Protein AF-A0A5M9MNA7-F1 (afdb_monomer)

Secondary structure (DSSP, 8-state):
-PPEE--TGGGT--HHHHHHHHHHHHHHHT-GGGHHHHHHHHHHHHHHHHHHHHHHH-EES-HHHHHHHHHHHHHTTHHHHHHHHHHHHHHHHHHHHHHHTT-SSS---HHHHHHH-HHHHHHHHHHHHHHHHHHHHHHHHHHHHHHHHHHH-TT--HHHHHHHHHHHHHHHHHHHHHHHHHHHHHHHHHHHHHHTTS-SSS---HHHHHHHHHHHHHHHHHHHHHHHHHHHHHHHHHHHHHHHHHTT---------------------PPP-B---S---TT---------TTS------STTSSHHHHHHHHHHHHHHH-TT--B-----SSHHHHHHHHHHHHHHTT-TTTT-TTS-HHHHHHHHHH-GGGS-----

InterPro domains:
  IPR027417 P-loop containing nucleoside triphosphate hydrolase [G3DSA:3.40.50.300] (273-376)
  IPR027417 P-loop containing nucleoside triphosphate hydrolase [SSF52540] (272-370)
  IPR031348 Azaphilone pigments biosynthesis cluster protein L, N-terminal [PF17111] (1-192)

Solvent-accessible surface area (backbone atoms only — not comparable to full-atom values): 22432 Å² total; per-residue (Å²): 133,84,61,47,66,48,43,53,62,83,61,61,33,45,70,65,18,57,50,23,40,50,48,36,39,54,54,52,73,70,40,81,82,41,40,89,86,48,45,68,49,40,57,33,48,54,57,40,50,55,52,53,54,52,42,49,67,40,67,35,79,49,69,71,54,43,54,49,34,55,50,49,35,56,65,26,37,39,29,59,39,46,36,52,33,9,52,52,28,44,57,47,43,58,49,50,51,61,70,61,70,62,81,81,86,74,100,65,53,70,44,47,60,54,65,73,31,77,50,48,43,48,51,53,48,37,50,42,51,43,40,49,44,29,24,49,46,45,48,55,36,47,54,50,34,52,47,53,49,54,75,68,41,91,80,62,45,77,66,52,50,55,49,51,53,49,52,50,52,52,51,54,50,52,50,52,52,49,46,54,50,44,53,51,51,45,54,55,49,54,50,53,52,52,60,68,72,52,78,95,57,101,72,76,52,76,69,58,52,53,49,49,51,56,35,49,52,47,50,53,52,41,47,53,53,45,54,50,43,45,52,31,51,51,41,43,52,58,52,50,55,52,53,61,55,59,71,75,69,74,84,86,79,91,80,90,78,92,81,80,92,77,91,74,87,77,85,77,83,75,74,60,49,71,57,62,92,67,81,85,66,91,82,67,78,85,70,100,67,89,80,66,86,97,63,92,82,84,84,82,77,69,88,89,77,47,62,67,56,53,54,52,53,50,57,54,50,52,33,69,78,35,63,77,50,68,42,84,55,72,48,81,87,44,72,69,52,33,53,48,32,44,44,53,49,28,58,75,72,58,48,82,73,61,85,46,86,86,54,63,48,66,61,54,47,49,56,57,74,66,54,74,83,73,80,75,74,78,91,124

Radius of gyration: 27.73 Å; Cα contacts (8 Å, |Δi|>4): 318; chains: 1; bounding box: 68×45×94 Å

Foldseek 3Di:
DFWDAQACVVLQADPLLLVLLVVLLVVLVPDPQACVVCVLVNVLSVLLVVLNVVRRVDTARDPVLVVLLSVLLNLLCLRVLSNVLSVLSNVVVVVVCVLPVPPPDDDDTSNRVCVVALLSVLSSVLNSLSSNLSSLSSVLSSLLSVLSRQLPDPPQDPVNLVVSVVSLVVSLVVLVVVLVVLVVVLVVLVVVLVVLVDPPDPDDDVVNVVSSVSSNVSSVSSNVSSVVSSSSSVSSSVSSVVSVVVSVPDPPDDDDDDDDDDDDDDPPLQFADAPPPDDQDPPDDDDPDDDDPPDDDDDDDDPPPCSVVVVVNVVVVVCVVPVRDHHADADVPDPVSRQVSLLVVCVSVVQPPSPPPPDPSVVSVVVVVPPPPNPDPDPD

Structure (mmCIF, N/CA/C/O backbone):
data_AF-A0A5M9MNA7-F1
#
_entry.id   AF-A0A5M9MNA7-F1
#
loop_
_atom_site.group_PDB
_atom_site.id
_atom_site.type_symbol
_atom_site.label_atom_id
_atom_site.label_alt_id
_atom_site.label_comp_id
_atom_site.label_asym_id
_atom_site.label_entity_id
_atom_site.label_seq_id
_atom_site.pdbx_PDB_ins_code
_atom_site.Cartn_x
_atom_site.Cartn_y
_atom_site.Cartn_z
_atom_site.occupancy
_atom_site.B_iso_or_equiv
_atom_site.auth_seq_id
_atom_site.auth_comp_id
_atom_site.auth_asym_id
_atom_site.auth_atom_id
_atom_site.pdbx_PDB_model_num
ATOM 1 N N . MET A 1 1 ? -33.210 6.496 8.890 1.00 50.00 1 MET A N 1
ATOM 2 C CA . MET A 1 1 ? -31.990 7.255 8.557 1.00 50.00 1 MET A CA 1
ATOM 3 C C . MET A 1 1 ? -31.394 6.604 7.332 1.00 50.00 1 MET A C 1
ATOM 5 O O . MET A 1 1 ? -31.369 5.379 7.300 1.00 50.00 1 MET A O 1
ATOM 9 N N . ASP A 1 2 ? -31.001 7.389 6.335 1.00 55.12 2 ASP A N 1
ATOM 10 C CA . ASP A 1 2 ? -30.400 6.845 5.117 1.00 55.12 2 ASP A CA 1
ATOM 11 C C . ASP A 1 2 ? -28.984 6.318 5.414 1.00 55.12 2 ASP A C 1
ATOM 13 O O . ASP A 1 2 ? -28.238 6.979 6.143 1.00 55.12 2 ASP A O 1
ATOM 17 N N . PRO A 1 3 ? -28.612 5.129 4.910 1.00 72.56 3 PRO A N 1
ATOM 18 C CA . PRO A 1 3 ? -27.288 4.559 5.132 1.00 72.56 3 PRO A CA 1
ATOM 19 C C . PRO A 1 3 ? -26.186 5.400 4.467 1.00 72.56 3 PRO A C 1
ATOM 21 O O . PRO A 1 3 ? -26.352 5.922 3.364 1.00 72.56 3 PRO A O 1
ATOM 24 N N . PHE A 1 4 ? -25.029 5.501 5.124 1.00 76.88 4 PHE A N 1
ATOM 25 C CA . PHE A 1 4 ? -23.849 6.172 4.585 1.00 76.88 4 PHE A CA 1
ATOM 26 C C . PHE A 1 4 ? -23.127 5.255 3.591 1.00 76.88 4 PHE A C 1
ATOM 28 O O . PHE A 1 4 ? -22.820 4.111 3.918 1.00 76.88 4 PHE A O 1
ATOM 35 N N . SER A 1 5 ? -22.813 5.756 2.396 1.00 76.06 5 SER A N 1
ATOM 36 C CA . SER A 1 5 ? -22.039 5.026 1.380 1.00 76.06 5 SER A CA 1
ATOM 37 C C . SER A 1 5 ? -20.605 5.556 1.306 1.00 76.06 5 SER A C 1
ATOM 39 O O . SER A 1 5 ? -20.378 6.772 1.293 1.00 76.06 5 SER A O 1
ATOM 41 N N . ILE A 1 6 ? -19.624 4.649 1.262 1.00 77.25 6 ILE A N 1
ATOM 42 C CA . ILE A 1 6 ? -18.219 4.994 1.019 1.00 77.25 6 ILE A CA 1
ATOM 43 C C . ILE A 1 6 ? -17.957 4.937 -0.489 1.00 77.25 6 ILE A C 1
ATOM 45 O O . ILE A 1 6 ? -17.646 3.893 -1.046 1.00 77.25 6 ILE A O 1
ATOM 49 N N . THR A 1 7 ? -18.036 6.074 -1.177 1.00 78.56 7 THR A N 1
ATOM 50 C CA . THR A 1 7 ? -17.636 6.121 -2.591 1.00 78.56 7 THR A CA 1
ATOM 51 C C . THR A 1 7 ? -16.121 6.270 -2.731 1.00 78.56 7 THR A C 1
ATOM 53 O O . THR A 1 7 ? -15.467 6.957 -1.942 1.00 78.56 7 THR A O 1
ATOM 56 N N . VAL A 1 8 ? -15.548 5.677 -3.781 1.00 80.00 8 VAL A N 1
ATOM 57 C CA . VAL A 1 8 ? -14.121 5.822 -4.129 1.00 80.00 8 VAL A CA 1
ATOM 58 C C . VAL A 1 8 ? -13.715 7.296 -4.283 1.00 80.00 8 VAL A C 1
ATOM 60 O O . VAL A 1 8 ? -12.677 7.710 -3.764 1.00 80.00 8 VAL A O 1
ATOM 63 N N . GLY A 1 9 ? -14.588 8.127 -4.862 1.00 76.12 9 GLY A N 1
ATOM 64 C CA . GLY A 1 9 ? -14.382 9.575 -4.954 1.00 76.12 9 GLY A CA 1
ATOM 65 C C . GLY A 1 9 ? -14.336 10.271 -3.588 1.00 76.12 9 GLY A C 1
ATOM 66 O O . GLY A 1 9 ? -13.493 11.137 -3.364 1.00 76.12 9 GLY A O 1
ATOM 67 N N . ALA A 1 10 ? -15.161 9.849 -2.621 1.00 79.81 10 ALA A N 1
ATOM 68 C CA . ALA A 1 10 ? -15.137 10.387 -1.255 1.00 79.81 10 ALA A CA 1
ATOM 69 C C . ALA A 1 10 ? -13.871 10.006 -0.463 1.00 79.81 10 ALA A C 1
ATOM 71 O O . ALA A 1 10 ? -13.575 10.634 0.564 1.00 79.81 10 ALA A O 1
ATOM 72 N N . LEU A 1 11 ? -13.139 8.990 -0.926 1.00 81.62 11 LEU A N 1
ATOM 73 C CA . LEU A 1 11 ? -11.826 8.599 -0.417 1.00 81.62 11 LEU A CA 1
ATOM 74 C C . LEU A 1 11 ? -10.677 9.335 -1.124 1.00 81.62 11 LEU A C 1
ATOM 76 O O . LEU A 1 11 ? -9.552 9.282 -0.639 1.00 81.62 11 LEU A O 1
ATOM 80 N N . GLY A 1 12 ? -10.949 10.055 -2.218 1.00 84.38 12 GLY A N 1
ATOM 81 C CA . GLY A 1 12 ? -9.935 10.737 -3.027 1.00 84.38 12 GLY A CA 1
ATOM 82 C C . GLY A 1 12 ? -9.303 9.854 -4.108 1.00 84.38 12 GLY A C 1
ATOM 83 O O . GLY A 1 12 ? -8.271 10.222 -4.671 1.00 84.38 12 GLY A O 1
ATOM 84 N N . ILE A 1 13 ? -9.895 8.695 -4.405 1.00 89.44 13 ILE A N 1
ATOM 85 C CA . ILE A 1 13 ? -9.517 7.884 -5.566 1.00 89.44 13 ILE A CA 1
ATOM 86 C C . ILE A 1 13 ? -10.098 8.555 -6.810 1.00 89.44 13 ILE A C 1
ATOM 88 O O . ILE A 1 13 ? -11.281 8.890 -6.851 1.00 89.44 13 ILE A O 1
ATOM 92 N N . THR A 1 14 ? -9.258 8.767 -7.818 1.00 87.31 14 THR A N 1
ATOM 93 C CA . THR A 1 14 ? -9.655 9.452 -9.051 1.00 87.31 14 THR A CA 1
ATOM 94 C C . THR A 1 14 ? -10.235 8.480 -10.077 1.00 87.31 14 THR A C 1
ATOM 96 O O . THR A 1 14 ? -9.715 7.377 -10.260 1.00 87.31 14 THR A O 1
ATOM 99 N N . ASP A 1 15 ? -11.248 8.918 -10.829 1.00 89.25 15 ASP A N 1
ATOM 100 C CA . ASP A 1 15 ? -11.779 8.153 -11.970 1.00 89.25 15 ASP A CA 1
ATOM 101 C C . ASP A 1 15 ? -10.699 7.889 -13.025 1.00 89.25 15 ASP A C 1
ATOM 103 O O . ASP A 1 15 ? -10.676 6.836 -13.659 1.00 89.25 15 ASP A O 1
ATOM 107 N N . PHE A 1 16 ? -9.748 8.820 -13.166 1.00 91.94 16 PHE A N 1
ATOM 108 C CA . PHE A 1 16 ? -8.560 8.637 -13.995 1.00 91.94 16 PHE A CA 1
ATOM 109 C C . PHE A 1 16 ? -7.777 7.381 -13.601 1.00 91.94 16 PHE A C 1
ATOM 111 O O . PHE A 1 16 ? -7.367 6.624 -14.481 1.00 91.94 16 PHE A O 1
ATOM 118 N N . ALA A 1 17 ? -7.571 7.139 -12.304 1.00 92.56 17 ALA A N 1
ATOM 119 C CA . ALA A 1 17 ? -6.815 5.984 -11.842 1.00 92.56 17 ALA A CA 1
ATOM 120 C C . ALA A 1 17 ? -7.537 4.670 -12.157 1.00 92.56 17 ALA A C 1
ATOM 122 O O . ALA A 1 17 ? -6.933 3.758 -12.721 1.00 92.56 17 ALA A O 1
ATOM 123 N N . ILE A 1 18 ? -8.840 4.612 -11.868 1.00 90.81 18 ILE A N 1
ATOM 124 C CA . ILE A 1 18 ? -9.687 3.443 -12.147 1.00 90.81 18 ILE A CA 1
ATOM 125 C C . ILE A 1 18 ? -9.722 3.155 -13.655 1.00 90.81 18 ILE A C 1
ATOM 127 O O . ILE A 1 18 ? -9.505 2.018 -14.077 1.00 90.81 18 ILE A O 1
ATOM 131 N N . SER A 1 19 ? -9.931 4.194 -14.469 1.00 93.38 19 SER A N 1
ATOM 132 C CA . SER A 1 19 ? -9.952 4.097 -15.931 1.00 93.38 19 SER A CA 1
ATOM 133 C C . SER A 1 19 ? -8.600 3.658 -16.498 1.00 93.38 19 SER A C 1
ATOM 135 O O . SER A 1 19 ? -8.549 2.785 -17.358 1.00 93.38 19 SER A O 1
ATOM 137 N N . SER A 1 20 ? -7.488 4.179 -15.970 1.00 95.69 20 SER A N 1
ATOM 138 C CA . SER A 1 20 ? -6.138 3.811 -16.425 1.00 95.69 20 SER A CA 1
ATOM 139 C C . SER A 1 20 ? -5.788 2.353 -16.114 1.00 95.69 20 SER A C 1
ATOM 141 O O . SER A 1 20 ? -5.199 1.678 -16.957 1.00 95.69 20 SER A O 1
ATOM 143 N N . ILE A 1 21 ? -6.179 1.854 -14.934 1.00 93.69 21 ILE A N 1
ATOM 144 C CA . ILE A 1 21 ? -6.038 0.439 -14.548 1.00 93.69 21 ILE A CA 1
ATOM 145 C C . ILE A 1 21 ? -6.847 -0.453 -15.501 1.00 93.69 21 ILE A C 1
ATOM 147 O O . ILE A 1 21 ? -6.318 -1.432 -16.028 1.00 93.69 21 ILE A O 1
ATOM 151 N N . GLY A 1 22 ? -8.110 -0.091 -15.761 1.00 93.12 22 GLY A N 1
ATOM 152 C CA . GLY A 1 22 ? -8.981 -0.828 -16.680 1.00 93.12 22 GLY A CA 1
ATOM 153 C C . GLY A 1 22 ? -8.461 -0.830 -18.117 1.00 93.12 22 GLY A C 1
ATOM 154 O O . GLY A 1 22 ? -8.359 -1.889 -18.730 1.00 93.12 22 GLY A O 1
ATOM 155 N N . HIS A 1 23 ? -8.042 0.331 -18.621 1.00 94.12 23 HIS A N 1
ATOM 156 C CA . HIS A 1 23 ? -7.489 0.460 -19.965 1.00 94.12 23 HIS A CA 1
ATOM 157 C C . HIS A 1 23 ? -6.228 -0.393 -20.130 1.00 94.12 23 HIS A C 1
ATOM 159 O O . HIS A 1 23 ? -6.127 -1.127 -21.108 1.00 94.12 23 HIS A O 1
ATOM 165 N N . LEU A 1 24 ? -5.285 -0.363 -19.180 1.00 93.12 24 LEU A N 1
ATOM 166 C CA . LEU A 1 24 ? -4.093 -1.202 -19.294 1.00 93.12 24 LEU A CA 1
ATOM 167 C C . LEU A 1 24 ? -4.445 -2.697 -19.317 1.00 93.12 24 LEU A C 1
ATOM 169 O O . LEU A 1 24 ? -3.910 -3.429 -20.146 1.00 93.12 24 LEU A O 1
ATOM 173 N N . ARG A 1 25 ? -5.358 -3.148 -18.449 1.00 92.25 25 ARG A N 1
ATOM 174 C CA . ARG A 1 25 ? -5.837 -4.540 -18.432 1.00 92.25 25 ARG A CA 1
ATOM 175 C C . ARG A 1 25 ? -6.412 -4.945 -19.794 1.00 92.25 25 ARG A C 1
ATOM 177 O O . ARG A 1 25 ? -6.039 -5.985 -20.331 1.00 92.25 25 ARG A O 1
ATOM 184 N N . ASP A 1 26 ? -7.289 -4.122 -20.360 1.00 90.94 26 ASP A N 1
ATOM 185 C CA . ASP A 1 26 ? -7.950 -4.410 -21.639 1.00 90.94 26 ASP A CA 1
ATOM 186 C C . ASP A 1 26 ? -6.958 -4.373 -22.808 1.00 90.94 26 ASP A C 1
ATOM 188 O O . ASP A 1 26 ? -6.988 -5.242 -23.682 1.00 90.94 26 ASP A O 1
ATOM 192 N N . PHE A 1 27 ? -6.018 -3.425 -22.776 1.00 89.50 27 PHE A N 1
ATOM 193 C CA . PHE A 1 27 ? -4.937 -3.337 -23.748 1.00 89.50 27 PHE A CA 1
ATOM 194 C C . PHE A 1 27 ? -4.069 -4.598 -23.715 1.00 89.50 27 PHE A C 1
ATOM 196 O O . PHE A 1 27 ? -3.849 -5.205 -24.759 1.00 89.50 27 PHE A O 1
ATOM 203 N N . ILE A 1 28 ? -3.630 -5.048 -22.532 1.00 87.06 28 ILE A N 1
ATOM 204 C CA . ILE A 1 28 ? -2.838 -6.279 -22.392 1.00 87.06 28 ILE A CA 1
ATOM 205 C C . ILE A 1 28 ? -3.626 -7.501 -22.880 1.00 87.06 28 ILE A C 1
ATOM 207 O O . ILE A 1 28 ? -3.078 -8.317 -23.617 1.00 87.06 28 ILE A O 1
ATOM 211 N N . ASN A 1 29 ? -4.910 -7.611 -22.531 1.00 86.00 29 ASN A N 1
ATOM 212 C CA . ASN A 1 29 ? -5.761 -8.721 -22.967 1.00 86.00 29 ASN A CA 1
ATOM 213 C C . ASN A 1 29 ? -5.940 -8.796 -24.492 1.00 86.00 29 ASN A C 1
ATOM 215 O O . ASN A 1 29 ? -6.222 -9.875 -25.012 1.00 86.00 29 ASN A O 1
ATOM 219 N N . SER A 1 30 ? -5.758 -7.681 -25.205 1.00 86.06 30 SER A N 1
ATOM 220 C CA . SER A 1 30 ? -5.784 -7.641 -26.672 1.00 86.06 30 SER A CA 1
ATOM 221 C C . SER A 1 30 ? -4.480 -8.120 -27.336 1.00 86.06 30 SER A C 1
ATOM 223 O O . SER A 1 30 ? -4.462 -8.351 -28.545 1.00 86.06 30 SER A O 1
ATOM 225 N N . LEU A 1 31 ? -3.392 -8.288 -26.571 1.00 81.50 31 LEU A N 1
ATOM 226 C CA . LEU A 1 31 ? -2.086 -8.721 -27.076 1.00 81.50 31 LEU A CA 1
ATOM 227 C C . LEU A 1 31 ? -1.954 -10.252 -27.024 1.00 81.50 31 LEU A C 1
ATOM 229 O O . LEU A 1 31 ? -1.615 -10.821 -25.987 1.00 81.50 31 LEU A O 1
ATOM 233 N N . ASP A 1 32 ? -2.156 -10.922 -28.159 1.00 70.81 32 ASP A N 1
ATOM 234 C CA . ASP A 1 32 ? -2.077 -12.392 -28.243 1.00 70.81 32 ASP A CA 1
ATOM 235 C C . ASP A 1 32 ? -0.625 -12.924 -28.145 1.00 70.81 32 ASP A C 1
ATOM 237 O O . ASP A 1 32 ? -0.361 -13.949 -27.522 1.00 70.81 32 ASP A O 1
ATOM 241 N N . GLU A 1 33 ? 0.362 -12.183 -28.672 1.00 67.44 33 GLU A N 1
ATOM 242 C CA . GLU A 1 33 ? 1.767 -12.635 -28.780 1.00 67.44 33 GLU A CA 1
ATOM 243 C C . GLU A 1 33 ? 2.600 -12.576 -27.481 1.00 67.44 33 GLU A C 1
ATOM 245 O O . GLU A 1 33 ? 3.696 -13.137 -27.439 1.00 67.44 33 GLU A O 1
ATOM 250 N N . ALA A 1 34 ? 2.142 -11.885 -26.431 1.00 66.12 34 ALA A N 1
ATOM 251 C CA . ALA A 1 34 ? 2.952 -11.602 -25.232 1.00 66.12 34 ALA A CA 1
ATOM 252 C C . ALA A 1 34 ? 2.250 -11.930 -23.908 1.00 66.12 34 ALA A C 1
ATOM 254 O O . ALA A 1 34 ? 2.702 -11.514 -22.837 1.00 66.12 34 ALA A O 1
ATOM 255 N N . LYS A 1 35 ? 1.140 -12.669 -23.977 1.00 69.12 35 LYS A N 1
ATOM 256 C CA . LYS A 1 35 ? 0.263 -12.920 -22.836 1.00 69.12 35 LYS A CA 1
ATOM 257 C C . LYS A 1 35 ? 1.006 -13.575 -21.670 1.00 69.12 35 LYS A C 1
ATOM 259 O O . LYS A 1 35 ? 0.869 -13.127 -20.543 1.00 69.12 35 LYS A O 1
ATOM 264 N N . ASP A 1 36 ? 1.886 -14.541 -21.926 1.00 75.06 36 ASP A N 1
ATOM 265 C CA . ASP A 1 36 ? 2.659 -15.255 -20.900 1.00 75.06 36 ASP A CA 1
ATOM 266 C C . ASP A 1 36 ? 3.615 -14.364 -20.079 1.00 75.06 36 ASP A C 1
ATOM 268 O O . ASP A 1 36 ? 3.868 -14.655 -18.911 1.00 75.06 36 ASP A O 1
ATOM 272 N N . VAL A 1 37 ? 4.120 -13.265 -20.651 1.00 76.25 37 VAL A N 1
ATOM 273 C CA . VAL A 1 37 ? 5.107 -12.381 -19.995 1.00 76.25 37 VAL A CA 1
ATOM 274 C C . VAL A 1 37 ? 4.456 -11.412 -18.998 1.00 76.25 37 VAL A C 1
ATOM 276 O O . VAL A 1 37 ? 5.100 -10.980 -18.034 1.00 76.25 37 VAL A O 1
ATOM 279 N N . ILE A 1 38 ? 3.193 -11.051 -19.243 1.00 78.81 38 ILE A N 1
ATOM 280 C CA . ILE A 1 38 ? 2.462 -9.989 -18.527 1.00 78.81 38 ILE A CA 1
ATOM 281 C C . ILE A 1 38 ? 1.070 -10.428 -18.031 1.00 78.81 38 ILE A C 1
ATOM 283 O O . ILE A 1 38 ? 0.301 -9.603 -17.532 1.00 78.81 38 ILE A O 1
ATOM 287 N N . GLN A 1 39 ? 0.736 -11.722 -18.114 1.00 82.19 39 GLN A N 1
ATOM 288 C CA . GLN A 1 39 ? -0.531 -12.268 -17.609 1.00 82.19 39 GLN A CA 1
ATOM 289 C C . GLN A 1 39 ? -0.695 -12.008 -16.113 1.00 82.19 39 GLN A C 1
ATOM 291 O O . GLN A 1 39 ? -1.786 -11.685 -15.653 1.00 82.19 39 GLN A O 1
ATOM 296 N N . ASP A 1 40 ? 0.387 -12.127 -15.349 1.00 85.38 40 ASP A N 1
ATOM 297 C CA . ASP A 1 40 ? 0.366 -11.916 -13.906 1.00 85.38 40 ASP A CA 1
ATOM 298 C C . ASP A 1 40 ? 0.024 -10.461 -13.538 1.00 85.38 40 ASP A C 1
ATOM 300 O O . ASP A 1 40 ? -0.692 -10.221 -12.563 1.00 85.38 40 ASP A O 1
ATOM 304 N N . ILE A 1 41 ? 0.453 -9.495 -14.361 1.00 89.38 41 ILE A N 1
ATOM 305 C CA . ILE A 1 41 ? 0.066 -8.084 -14.235 1.00 89.38 41 ILE A CA 1
ATOM 306 C C . ILE A 1 41 ? -1.439 -7.943 -14.472 1.00 89.38 41 ILE A C 1
ATOM 308 O O . ILE A 1 41 ? -2.115 -7.309 -13.669 1.00 89.38 41 ILE A O 1
ATOM 312 N N . THR A 1 42 ? -1.980 -8.581 -15.512 1.00 88.81 42 THR A N 1
ATOM 313 C CA . THR A 1 42 ? -3.425 -8.559 -15.815 1.00 88.81 42 THR A CA 1
ATOM 314 C C . THR A 1 42 ? -4.251 -9.111 -14.656 1.00 88.81 42 THR A C 1
ATOM 316 O O . THR A 1 42 ? -5.172 -8.442 -14.188 1.00 88.81 42 THR A O 1
ATOM 319 N N . SER A 1 43 ? -3.873 -10.280 -14.130 1.00 90.69 43 SER A N 1
ATOM 320 C CA . SER A 1 43 ? -4.537 -10.884 -12.970 1.00 90.69 43 SER A CA 1
ATOM 321 C C . SER A 1 43 ? -4.473 -9.981 -11.733 1.00 90.69 43 SER A C 1
ATOM 323 O O . SER A 1 43 ? -5.445 -9.881 -10.986 1.00 90.69 43 SER A O 1
ATOM 325 N N . SER A 1 44 ? -3.349 -9.287 -11.525 1.00 91.00 44 SER A N 1
ATOM 326 C CA . SER A 1 44 ? -3.184 -8.354 -10.402 1.00 91.00 44 SER A CA 1
ATOM 327 C C . SER A 1 44 ? -4.038 -7.084 -10.578 1.00 91.00 44 SER A C 1
ATOM 329 O O . SER A 1 44 ? -4.636 -6.606 -9.617 1.00 91.00 44 SER A O 1
ATOM 331 N N . LEU A 1 45 ? -4.168 -6.563 -11.808 1.00 92.62 45 LEU A N 1
ATOM 332 C CA . LEU A 1 45 ? -5.048 -5.428 -12.129 1.00 92.62 45 LEU A CA 1
ATOM 333 C C . LEU A 1 45 ? -6.528 -5.771 -11.893 1.00 92.62 45 LEU A C 1
ATOM 335 O O . LEU A 1 45 ? -7.264 -4.967 -11.320 1.00 92.62 45 LEU A O 1
ATOM 339 N N . GLU A 1 46 ? -6.962 -6.975 -12.274 1.00 90.25 46 GLU A N 1
ATOM 340 C CA . GLU A 1 46 ? -8.315 -7.470 -11.975 1.00 90.25 46 GLU A CA 1
ATOM 341 C C . GLU A 1 46 ? -8.559 -7.605 -10.466 1.00 90.25 46 GLU A C 1
ATOM 343 O O . GLU A 1 46 ? -9.631 -7.250 -9.966 1.00 90.25 46 GLU A O 1
ATOM 348 N N . ALA A 1 47 ? -7.551 -8.074 -9.728 1.00 90.62 47 ALA A N 1
ATOM 349 C CA . ALA A 1 47 ? -7.612 -8.207 -8.278 1.00 90.62 47 ALA A CA 1
ATOM 350 C C . ALA A 1 47 ? -7.660 -6.856 -7.537 1.00 90.62 47 ALA A C 1
ATOM 352 O O . ALA A 1 47 ? -8.112 -6.824 -6.398 1.00 90.62 47 ALA A O 1
ATOM 353 N N . ILE A 1 48 ? -7.270 -5.740 -8.167 1.00 92.00 48 ILE A N 1
ATOM 354 C CA . ILE A 1 48 ? -7.478 -4.384 -7.623 1.00 92.00 48 ILE A CA 1
ATOM 355 C C . ILE A 1 48 ? -8.926 -3.925 -7.814 1.00 92.00 48 ILE A C 1
ATOM 357 O O . ILE A 1 48 ? -9.494 -3.262 -6.949 1.00 92.00 48 ILE A O 1
ATOM 361 N N . GLN A 1 49 ? -9.544 -4.254 -8.949 1.00 87.31 49 GLN A N 1
ATOM 362 C CA . GLN A 1 49 ? -10.873 -3.738 -9.285 1.00 87.31 49 GLN A CA 1
ATOM 363 C C . GLN A 1 49 ? -11.972 -4.324 -8.393 1.00 87.31 49 GLN A C 1
ATOM 365 O O . GLN A 1 49 ? -12.859 -3.585 -7.972 1.00 87.31 49 GLN A O 1
ATOM 370 N N . ARG A 1 50 ? -11.903 -5.622 -8.060 1.00 87.56 50 ARG A N 1
ATOM 371 C CA . ARG A 1 50 ? -12.951 -6.279 -7.256 1.00 87.56 50 ARG A CA 1
ATOM 372 C C . ARG A 1 50 ? -13.127 -5.649 -5.866 1.00 87.56 50 ARG A C 1
ATOM 374 O O . ARG A 1 50 ? -14.259 -5.289 -5.547 1.00 87.56 50 ARG A O 1
ATOM 381 N N . PRO A 1 51 ? -12.077 -5.450 -5.044 1.00 87.12 51 PRO A N 1
ATOM 382 C CA . PRO A 1 51 ? -12.261 -4.838 -3.730 1.00 87.12 51 PRO A CA 1
ATOM 383 C C . PRO A 1 51 ? -12.681 -3.364 -3.814 1.00 87.12 51 PRO A C 1
ATOM 385 O O . PRO A 1 51 ? -13.415 -2.890 -2.950 1.00 87.12 51 PRO A O 1
ATOM 388 N N . LEU A 1 52 ? -12.285 -2.635 -4.867 1.00 85.31 52 LEU A N 1
ATOM 389 C CA . LEU A 1 52 ? -12.765 -1.266 -5.088 1.00 85.31 52 LEU A CA 1
ATOM 390 C C . LEU A 1 52 ? -14.277 -1.219 -5.362 1.00 85.31 52 LEU A C 1
ATOM 392 O O . LEU A 1 52 ? -14.947 -0.330 -4.840 1.00 85.31 52 LEU A O 1
ATOM 396 N N . SER A 1 53 ? -14.824 -2.182 -6.112 1.00 83.62 53 SER A N 1
ATOM 397 C CA . SER A 1 53 ? -16.278 -2.321 -6.291 1.00 83.62 53 SER A CA 1
ATOM 398 C C . SER A 1 53 ? -16.983 -2.630 -4.969 1.00 83.62 53 SER A C 1
ATOM 400 O O . SER A 1 53 ? -17.982 -1.994 -4.637 1.00 83.62 53 SER A O 1
ATOM 402 N N . VAL A 1 54 ? -16.410 -3.529 -4.163 1.00 82.62 54 VAL A N 1
ATOM 403 C CA . VAL A 1 54 ? -16.934 -3.833 -2.825 1.00 82.62 54 VAL A CA 1
ATOM 404 C C . VAL A 1 54 ? -16.978 -2.574 -1.955 1.00 82.62 54 VAL A C 1
ATOM 406 O O . VAL A 1 54 ? -17.991 -2.327 -1.310 1.00 82.62 54 VAL A O 1
ATOM 409 N N . LEU A 1 55 ? -15.940 -1.728 -1.982 1.00 78.19 55 LEU A N 1
ATOM 410 C CA . LEU A 1 55 ? -15.955 -0.452 -1.256 1.00 78.19 55 LEU A CA 1
ATOM 411 C C . LEU A 1 55 ? -17.103 0.457 -1.682 1.00 78.19 55 LEU A C 1
ATOM 413 O O . LEU A 1 55 ? -17.761 1.023 -0.815 1.00 78.19 55 LEU A O 1
ATOM 417 N N . THR A 1 56 ? -17.353 0.587 -2.989 1.00 74.00 56 THR A N 1
ATOM 418 C CA . THR A 1 56 ? -18.434 1.450 -3.493 1.00 74.00 56 THR A CA 1
ATOM 419 C C . THR A 1 56 ? -19.827 0.980 -3.085 1.00 74.00 56 THR A C 1
ATOM 421 O O . THR A 1 56 ? -20.740 1.798 -2.987 1.00 74.00 56 THR A O 1
ATOM 424 N N . GLU A 1 57 ? -19.980 -0.315 -2.817 1.00 78.00 57 GLU A N 1
ATOM 425 C CA . GLU A 1 57 ? -21.237 -0.941 -2.401 1.00 78.00 57 GLU A CA 1
ATOM 426 C C . GLU A 1 57 ? -21.384 -1.027 -0.871 1.00 78.00 57 GLU A C 1
ATOM 428 O O . GLU A 1 57 ? -22.462 -1.355 -0.376 1.00 78.00 57 GLU A O 1
ATOM 433 N N . LEU A 1 58 ? -20.339 -0.698 -0.097 1.00 75.94 58 LEU A N 1
ATOM 434 C CA . LEU A 1 58 ? -20.401 -0.716 1.365 1.00 75.94 58 LEU A CA 1
ATOM 435 C C . LEU A 1 58 ? -21.325 0.388 1.887 1.00 75.94 58 LEU A C 1
ATOM 437 O O . LEU A 1 58 ? -21.018 1.585 1.833 1.00 75.94 58 LEU A O 1
ATOM 441 N N . THR A 1 59 ? -22.444 -0.045 2.464 1.00 74.56 59 THR A N 1
ATOM 442 C CA . THR A 1 59 ? -23.393 0.799 3.189 1.00 74.56 59 THR A CA 1
ATOM 443 C C . THR A 1 59 ? -23.222 0.623 4.691 1.00 74.56 59 THR A C 1
ATOM 445 O O . THR A 1 59 ? -23.314 -0.493 5.203 1.00 74.56 59 THR A O 1
ATOM 448 N N . ILE A 1 60 ? -23.020 1.724 5.409 1.00 79.19 60 ILE A N 1
ATOM 449 C CA . ILE A 1 60 ? -22.846 1.742 6.862 1.00 79.19 60 ILE A CA 1
ATOM 450 C C . ILE A 1 60 ? -24.012 2.510 7.479 1.00 79.19 60 ILE A C 1
ATOM 452 O O . ILE A 1 60 ? -24.275 3.657 7.124 1.00 79.19 60 ILE A O 1
ATOM 456 N N . THR A 1 61 ? -24.725 1.878 8.405 1.00 73.31 61 THR A N 1
ATOM 457 C CA . THR A 1 61 ? -25.895 2.466 9.073 1.00 73.31 61 THR A CA 1
ATOM 458 C C . THR A 1 61 ? -25.507 3.404 10.218 1.00 73.31 61 THR A C 1
ATOM 460 O O . THR A 1 61 ? -26.180 4.409 10.439 1.00 73.31 61 THR A O 1
ATOM 463 N N . ASP A 1 62 ? -24.405 3.117 10.915 1.00 78.81 62 ASP A N 1
ATOM 464 C CA . ASP A 1 62 ? -23.908 3.918 12.034 1.00 78.81 62 ASP A CA 1
ATOM 465 C C . ASP A 1 62 ? -22.881 4.984 11.601 1.00 78.81 62 ASP A C 1
ATOM 467 O O . ASP A 1 62 ? -21.853 4.697 10.981 1.00 78.81 62 ASP A O 1
ATOM 471 N N . SER A 1 63 ? -23.129 6.233 12.004 1.00 78.50 63 SER A N 1
ATOM 472 C CA . SER A 1 63 ? -22.270 7.382 11.688 1.00 78.50 63 SER A CA 1
ATOM 473 C C . SER A 1 63 ? -20.876 7.259 12.316 1.00 78.50 63 SER A C 1
ATOM 475 O O . SER A 1 63 ? -19.876 7.625 11.693 1.00 78.50 63 SER A O 1
ATOM 477 N N . THR A 1 64 ? -20.766 6.697 13.527 1.00 79.81 64 THR A N 1
ATOM 478 C CA . THR A 1 64 ? -19.467 6.598 14.220 1.00 79.81 64 THR A CA 1
ATOM 479 C C . THR A 1 64 ? -18.548 5.554 13.582 1.00 79.81 64 THR A C 1
ATOM 481 O O . THR A 1 64 ? -17.338 5.764 13.454 1.00 79.81 64 THR A O 1
ATOM 484 N N . THR A 1 65 ? -19.135 4.455 13.116 1.00 80.00 65 THR A N 1
ATOM 485 C CA . THR A 1 65 ? -18.485 3.372 12.379 1.00 80.00 65 THR A CA 1
ATOM 486 C C . THR A 1 65 ? -18.096 3.831 10.981 1.00 80.00 65 THR A C 1
ATOM 488 O O . THR A 1 65 ? -16.970 3.577 10.558 1.00 80.00 65 THR A O 1
ATOM 491 N N . TYR A 1 66 ? -18.955 4.605 10.308 1.00 82.88 66 TYR A N 1
ATOM 492 C CA . TYR A 1 66 ? -18.632 5.220 9.019 1.00 82.88 66 TYR A CA 1
ATOM 493 C C . TYR A 1 66 ? -17.423 6.160 9.112 1.00 82.88 66 TYR A C 1
ATOM 495 O O . TYR A 1 66 ? -16.492 6.054 8.311 1.00 82.88 66 TYR A O 1
ATOM 503 N N . VAL A 1 67 ? -17.397 7.053 10.109 1.00 82.62 67 VAL A N 1
ATOM 504 C CA . VAL A 1 67 ? -16.273 7.983 10.307 1.00 82.62 67 VAL A CA 1
ATOM 505 C C . VAL A 1 67 ? -14.973 7.229 10.590 1.00 82.62 67 VAL A C 1
ATOM 507 O O . VAL A 1 67 ? -13.938 7.587 10.030 1.00 82.62 67 VAL A O 1
ATOM 510 N N . ALA A 1 68 ? -15.017 6.177 11.412 1.00 81.62 68 ALA A N 1
ATOM 511 C CA . ALA A 1 68 ? -13.838 5.372 11.716 1.00 81.62 68 ALA A CA 1
ATOM 512 C C . ALA A 1 68 ? -13.328 4.595 10.497 1.00 81.62 68 ALA A C 1
ATOM 514 O O . ALA A 1 68 ? -12.160 4.737 10.152 1.00 81.62 68 ALA A O 1
ATOM 515 N N . ALA A 1 69 ? -14.201 3.867 9.793 1.00 83.62 69 ALA A N 1
ATOM 516 C CA . ALA A 1 69 ? -13.824 3.114 8.597 1.00 83.62 69 ALA A CA 1
ATOM 517 C C . ALA A 1 69 ? -13.242 4.035 7.513 1.00 83.62 69 ALA A C 1
ATOM 519 O O . ALA A 1 69 ? -12.197 3.746 6.936 1.00 83.62 69 ALA A O 1
ATOM 520 N N . LYS A 1 70 ? -13.859 5.200 7.281 1.00 85.25 70 LYS A N 1
ATOM 521 C CA . LYS A 1 70 ? -13.344 6.195 6.330 1.00 85.25 70 LYS A CA 1
ATOM 522 C C . LYS A 1 70 ? -11.965 6.724 6.725 1.00 85.25 70 LYS A C 1
ATOM 524 O O . LYS A 1 70 ? -11.113 6.931 5.862 1.00 85.25 70 LYS A O 1
ATOM 529 N N . GLU A 1 71 ? -11.754 6.985 8.008 1.00 85.62 71 GLU A N 1
ATOM 530 C CA . GLU A 1 71 ? -10.471 7.451 8.529 1.00 85.62 71 GLU A CA 1
ATOM 531 C C . GLU A 1 71 ? -9.387 6.365 8.443 1.00 85.62 71 GLU A C 1
ATOM 533 O O . GLU A 1 71 ? -8.240 6.666 8.111 1.00 85.62 71 GLU A O 1
ATOM 538 N N . ASP A 1 72 ? -9.744 5.105 8.679 1.00 85.00 72 ASP A N 1
ATOM 539 C CA . ASP A 1 72 ? -8.837 3.965 8.560 1.00 85.00 72 ASP A CA 1
ATOM 540 C C . ASP A 1 72 ? -8.414 3.740 7.102 1.00 85.00 72 ASP A C 1
ATOM 542 O O . ASP A 1 72 ? -7.222 3.607 6.826 1.00 85.00 72 ASP A O 1
ATOM 546 N N . LEU A 1 73 ? -9.351 3.830 6.150 1.00 87.00 73 LEU A N 1
ATOM 547 C CA . LEU A 1 73 ? -9.059 3.773 4.710 1.00 87.00 73 LEU A CA 1
ATOM 548 C C . LEU A 1 73 ? -8.121 4.904 4.260 1.00 87.00 73 LEU A C 1
ATOM 550 O O . LEU A 1 73 ? -7.237 4.692 3.426 1.00 87.00 73 LEU A O 1
ATOM 554 N N . LYS A 1 74 ? -8.277 6.108 4.827 1.00 88.31 74 LYS A N 1
ATOM 555 C CA . LYS A 1 74 ? -7.361 7.231 4.574 1.00 88.31 74 LYS A CA 1
ATOM 556 C C . LYS A 1 74 ? -5.972 6.971 5.146 1.00 88.31 74 LYS A C 1
ATOM 558 O O . LYS A 1 74 ? -4.985 7.169 4.444 1.00 88.31 74 LYS A O 1
ATOM 563 N N . LYS A 1 75 ? -5.887 6.515 6.399 1.00 86.31 75 LYS A N 1
ATOM 564 C CA . LYS A 1 75 ? -4.612 6.196 7.062 1.00 86.31 75 LYS A CA 1
ATOM 565 C C . LYS A 1 75 ? -3.860 5.071 6.367 1.00 86.31 75 LYS A C 1
ATOM 567 O O . LYS A 1 75 ? -2.644 5.151 6.260 1.00 86.31 75 LYS A O 1
ATOM 572 N N . ALA A 1 76 ? -4.578 4.073 5.860 1.00 85.19 76 ALA A N 1
ATOM 573 C CA . ALA A 1 76 ? -4.018 2.980 5.074 1.00 85.19 76 ALA A CA 1
ATOM 574 C C . ALA A 1 76 ? -3.364 3.442 3.757 1.00 85.19 76 ALA A C 1
ATOM 576 O O . ALA A 1 76 ? -2.709 2.644 3.094 1.00 85.19 76 ALA A O 1
ATOM 577 N N . GLY A 1 77 ? -3.542 4.707 3.351 1.00 86.50 77 GLY A N 1
ATOM 578 C CA . GLY A 1 77 ? -2.979 5.226 2.106 1.00 86.50 77 GLY A CA 1
ATOM 579 C C . GLY A 1 77 ? -3.679 4.682 0.860 1.00 86.50 77 GLY A C 1
ATOM 580 O O . GLY A 1 77 ? -3.103 4.713 -0.225 1.00 86.50 77 GLY A O 1
ATOM 581 N N . LEU A 1 78 ? -4.924 4.202 0.989 1.00 90.44 78 LEU A N 1
ATOM 582 C CA . LEU A 1 78 ? -5.662 3.556 -0.099 1.00 90.44 78 LEU A CA 1
ATOM 583 C C . LEU A 1 78 ? -5.726 4.437 -1.356 1.00 90.44 78 LEU A C 1
ATOM 585 O O . LEU A 1 78 ? -5.387 3.996 -2.451 1.00 90.44 78 LEU A O 1
ATOM 589 N N . ALA A 1 79 ? -6.135 5.697 -1.196 1.00 90.81 79 ALA A N 1
ATOM 590 C CA . ALA A 1 79 ? -6.282 6.614 -2.321 1.00 90.81 79 ALA A CA 1
ATOM 591 C C . ALA A 1 79 ? -4.947 6.945 -2.993 1.00 90.81 79 ALA A C 1
ATOM 593 O O . ALA A 1 79 ? -4.871 7.010 -4.218 1.00 90.81 79 ALA A O 1
ATOM 594 N N . GLU A 1 80 ? -3.888 7.124 -2.205 1.00 90.56 80 GLU A N 1
ATOM 595 C CA . GLU A 1 80 ? -2.546 7.368 -2.726 1.00 90.56 80 GLU A CA 1
ATOM 596 C C . GLU A 1 80 ? -2.046 6.169 -3.538 1.00 90.56 80 GLU A C 1
ATOM 598 O O . GLU A 1 80 ? -1.608 6.340 -4.677 1.00 90.56 80 GLU A O 1
ATOM 603 N N . SER A 1 81 ? -2.190 4.962 -2.987 1.00 91.25 81 SER A N 1
ATOM 604 C CA . SER A 1 81 ? -1.781 3.708 -3.620 1.00 91.25 81 SER A CA 1
ATOM 605 C C . SER A 1 81 ?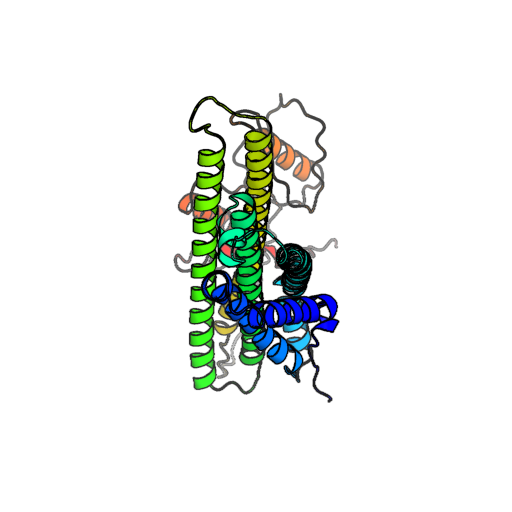 -2.493 3.481 -4.960 1.00 91.25 81 SER A C 1
ATOM 607 O O . SER A 1 81 ? -1.844 3.275 -5.990 1.00 91.25 81 SER A O 1
ATOM 609 N N . VAL A 1 82 ? -3.823 3.639 -4.992 1.00 93.81 82 VAL A N 1
ATOM 610 C CA . VAL A 1 82 ? -4.621 3.474 -6.220 1.00 93.81 82 VAL A CA 1
ATOM 611 C C . VAL A 1 82 ? -4.293 4.549 -7.254 1.00 93.81 82 VAL A C 1
ATOM 613 O O . VAL A 1 82 ? -4.117 4.231 -8.429 1.00 93.81 82 VAL A O 1
ATOM 616 N N . ASN A 1 83 ? -4.160 5.816 -6.848 1.00 92.81 83 ASN A N 1
ATOM 617 C CA . ASN A 1 83 ? -3.837 6.897 -7.782 1.00 92.81 83 ASN A CA 1
ATOM 618 C C . ASN A 1 83 ? -2.433 6.733 -8.389 1.00 92.81 83 ASN A C 1
ATOM 620 O O . ASN A 1 83 ? -2.270 6.917 -9.598 1.00 92.81 83 ASN A O 1
ATOM 624 N N . LYS A 1 84 ? -1.436 6.331 -7.588 1.00 91.94 84 LYS A N 1
ATOM 625 C CA . LYS A 1 84 ? -0.084 6.001 -8.071 1.00 91.94 84 LYS A CA 1
ATOM 626 C C . LYS A 1 84 ? -0.105 4.809 -9.032 1.00 91.94 84 LYS A C 1
ATOM 628 O O . LYS A 1 84 ? 0.535 4.867 -10.082 1.00 91.94 84 LYS A O 1
ATOM 633 N N . CYS A 1 85 ? -0.870 3.762 -8.719 1.00 94.81 85 CYS A N 1
ATOM 634 C CA . CYS A 1 85 ? -1.061 2.615 -9.609 1.00 94.81 85 CYS A CA 1
ATOM 635 C C . CYS A 1 85 ? -1.698 3.032 -10.942 1.00 94.81 85 CYS A C 1
ATOM 637 O O . CYS A 1 85 ? -1.204 2.668 -12.006 1.00 94.81 85 CYS A O 1
ATOM 639 N N . GLY A 1 86 ? -2.728 3.880 -10.901 1.00 95.31 86 GLY A N 1
ATOM 640 C CA . GLY A 1 86 ? -3.360 4.444 -12.091 1.00 95.31 86 GLY A CA 1
ATOM 641 C C . GLY A 1 86 ? -2.393 5.234 -12.975 1.00 95.31 86 GLY A C 1
ATOM 642 O O . GLY A 1 86 ? -2.350 5.020 -14.186 1.00 95.31 86 GLY A O 1
ATOM 643 N N . GLN A 1 87 ? -1.563 6.096 -12.379 1.00 94.50 87 GLN A N 1
ATOM 644 C CA . GLN A 1 87 ? -0.516 6.830 -13.103 1.00 94.50 87 GLN A CA 1
ATOM 645 C C . GLN A 1 87 ? 0.505 5.886 -13.746 1.00 94.50 87 GLN A C 1
ATOM 647 O O . GLN A 1 87 ? 0.828 6.039 -14.924 1.00 94.50 87 GLN A O 1
ATOM 652 N N . ALA A 1 88 ? 0.971 4.881 -13.002 1.00 93.69 88 ALA A N 1
ATOM 653 C CA . ALA A 1 88 ? 1.886 3.868 -13.514 1.00 93.69 88 ALA A CA 1
ATOM 654 C C . ALA A 1 88 ? 1.290 3.089 -14.692 1.00 93.69 88 ALA A C 1
ATOM 656 O O . ALA A 1 88 ? 1.968 2.883 -15.702 1.00 93.69 88 ALA A O 1
ATOM 657 N N . CYS A 1 89 ? 0.012 2.712 -14.590 1.00 94.50 89 CYS A N 1
ATOM 658 C CA . CYS A 1 89 ? -0.707 2.041 -15.663 1.00 94.50 89 CYS A CA 1
ATOM 659 C C . CYS A 1 89 ? -0.769 2.926 -16.911 1.00 94.50 89 CYS A C 1
ATOM 661 O O . CYS A 1 89 ? -0.379 2.483 -17.986 1.00 94.50 89 CYS A O 1
ATOM 663 N N . ALA A 1 90 ? -1.150 4.199 -16.767 1.00 95.69 90 ALA A N 1
ATOM 664 C CA . ALA A 1 90 ? -1.215 5.142 -17.882 1.00 95.69 90 ALA A CA 1
ATOM 665 C C . ALA A 1 90 ? 0.152 5.379 -18.552 1.00 95.69 90 ALA A C 1
ATOM 667 O O . ALA A 1 90 ? 0.252 5.424 -19.781 1.00 95.69 90 ALA A O 1
ATOM 668 N N . GLU A 1 91 ? 1.222 5.525 -17.763 1.00 92.69 91 GLU A N 1
ATOM 669 C CA . GLU A 1 91 ? 2.587 5.649 -18.284 1.00 92.69 91 GLU A CA 1
ATOM 670 C C . GLU A 1 91 ? 3.030 4.400 -19.047 1.00 92.69 91 GLU A C 1
ATOM 672 O O . GLU A 1 91 ? 3.719 4.506 -20.066 1.00 92.69 91 GLU A O 1
ATOM 677 N N . PHE A 1 92 ? 2.673 3.216 -18.547 1.00 91.50 92 PHE A N 1
ATOM 678 C CA . PHE A 1 92 ? 3.040 1.959 -19.180 1.00 91.50 92 PHE A CA 1
ATOM 679 C C . PHE A 1 92 ? 2.224 1.690 -20.444 1.00 91.50 92 PHE A C 1
ATOM 681 O O . PHE A 1 92 ? 2.820 1.297 -21.443 1.00 91.50 92 PHE A O 1
ATOM 688 N N . THR A 1 93 ? 0.922 1.996 -20.461 1.00 91.38 93 THR A N 1
ATOM 689 C CA . THR A 1 93 ? 0.086 1.919 -21.670 1.00 91.38 93 THR A CA 1
ATOM 690 C C . THR A 1 93 ? 0.693 2.740 -22.803 1.00 91.38 93 THR A C 1
ATOM 692 O O . THR A 1 93 ? 0.919 2.207 -23.883 1.00 91.38 93 THR A O 1
ATOM 695 N N . LYS A 1 94 ? 1.099 3.993 -22.545 1.00 90.62 94 LYS A N 1
ATOM 696 C CA . LYS A 1 94 ? 1.773 4.831 -23.559 1.00 90.62 94 LYS A CA 1
ATOM 697 C C . LYS A 1 94 ? 3.050 4.192 -24.112 1.00 90.62 94 LYS A C 1
ATOM 699 O O . LYS A 1 94 ? 3.356 4.326 -25.295 1.00 90.62 94 LYS A O 1
ATOM 704 N N . LYS A 1 95 ? 3.825 3.509 -23.263 1.00 86.12 95 LYS A N 1
ATOM 705 C CA . LYS A 1 95 ? 5.049 2.806 -23.686 1.00 86.12 95 LYS A CA 1
ATOM 706 C C . LYS A 1 95 ? 4.715 1.561 -24.504 1.00 86.12 95 LYS A C 1
ATOM 708 O O . LYS A 1 95 ? 5.329 1.349 -25.544 1.00 86.12 95 LYS A O 1
ATOM 713 N N . LEU A 1 96 ? 3.726 0.780 -24.077 1.00 84.00 96 LEU A N 1
ATOM 714 C CA . LEU A 1 96 ? 3.234 -0.372 -24.827 1.00 84.00 96 LEU A CA 1
ATOM 715 C C . LEU A 1 96 ? 2.693 0.034 -26.205 1.00 84.00 96 LEU A C 1
ATOM 717 O O . LEU A 1 96 ? 3.006 -0.619 -27.195 1.00 84.00 96 LEU A O 1
ATOM 721 N N . GLU A 1 97 ? 1.949 1.136 -26.303 1.00 85.12 97 GLU A N 1
ATOM 722 C CA . GLU A 1 97 ? 1.490 1.704 -27.578 1.00 85.12 97 GLU A CA 1
ATOM 723 C C . GLU A 1 97 ? 2.673 2.039 -28.499 1.00 85.12 97 GLU A C 1
ATOM 725 O O . GLU A 1 97 ? 2.686 1.671 -29.671 1.00 85.12 97 GLU A O 1
ATOM 730 N N . GLN A 1 98 ? 3.724 2.677 -27.976 1.00 82.94 98 GLN A N 1
ATOM 731 C CA . GLN A 1 98 ? 4.945 2.951 -28.747 1.00 82.94 98 GLN A CA 1
ATOM 732 C C . GLN A 1 98 ? 5.652 1.665 -29.188 1.00 82.94 98 GLN A C 1
ATOM 734 O O . GLN A 1 98 ? 6.151 1.573 -30.313 1.00 82.94 98 GLN A O 1
ATOM 739 N N . TRP A 1 99 ? 5.689 0.655 -28.319 1.00 77.69 99 TRP A N 1
ATOM 740 C CA . TRP A 1 99 ? 6.285 -0.636 -28.640 1.00 77.69 99 TRP A CA 1
ATOM 741 C C . TRP A 1 99 ? 5.465 -1.404 -29.682 1.00 77.69 99 TRP A C 1
ATOM 743 O O . TRP A 1 99 ? 6.041 -2.083 -30.524 1.00 77.69 99 TRP A O 1
ATOM 753 N N . THR A 1 100 ? 4.148 -1.233 -29.722 1.00 74.44 100 THR A N 1
ATOM 754 C CA . THR A 1 100 ? 3.261 -1.905 -30.686 1.00 74.44 100 THR A CA 1
ATOM 755 C C . THR A 1 100 ? 3.145 -1.176 -32.033 1.00 74.44 100 THR A C 1
ATOM 757 O O . THR A 1 100 ? 2.899 -1.816 -33.053 1.00 74.44 100 THR A O 1
ATOM 760 N N . LYS A 1 101 ? 3.426 0.136 -32.096 1.00 71.19 101 LYS A N 1
ATOM 761 C CA . LYS A 1 101 ? 3.238 0.983 -33.296 1.00 71.19 101 LYS A CA 1
ATOM 762 C C . LYS A 1 101 ? 4.145 0.672 -34.502 1.00 71.19 101 LYS A C 1
ATOM 764 O O . LYS A 1 101 ? 3.788 1.010 -35.626 1.00 71.19 101 LYS A O 1
ATOM 769 N N . HIS A 1 102 ? 5.300 0.028 -34.314 1.00 52.78 102 HIS A N 1
ATOM 770 C CA . HIS A 1 102 ? 6.301 -0.203 -35.377 1.00 52.78 102 HIS A CA 1
ATOM 771 C C . HIS A 1 102 ? 6.261 -1.608 -36.015 1.00 52.78 102 HIS A C 1
ATOM 773 O O . HIS A 1 102 ? 7.289 -2.121 -36.441 1.00 52.78 102 HIS A O 1
ATOM 779 N N . SER A 1 103 ? 5.088 -2.238 -36.132 1.00 50.97 103 SER A N 1
ATOM 780 C CA . SER A 1 103 ? 4.934 -3.591 -36.716 1.00 50.97 103 SER A CA 1
ATOM 781 C C . SER A 1 103 ? 5.351 -3.727 -38.205 1.00 50.97 103 SER A C 1
ATOM 783 O O . SER A 1 103 ? 5.348 -4.824 -38.754 1.00 50.97 103 SER A O 1
ATOM 785 N N . SER A 1 104 ? 5.787 -2.658 -38.883 1.00 48.09 104 SER A N 1
ATOM 786 C CA . SER A 1 104 ? 6.283 -2.741 -40.264 1.00 48.09 104 SER A CA 1
ATOM 787 C C . SER A 1 104 ? 7.807 -2.578 -40.341 1.00 48.09 104 SER A C 1
ATOM 789 O O . SER A 1 104 ? 8.328 -1.476 -40.212 1.00 48.09 104 SER A O 1
ATOM 791 N N . ALA A 1 105 ? 8.499 -3.705 -40.562 1.00 44.41 105 ALA A N 1
ATOM 792 C CA . ALA A 1 105 ? 9.674 -3.879 -41.444 1.00 44.41 105 ALA A CA 1
ATOM 793 C C . ALA A 1 105 ? 10.846 -4.705 -40.874 1.00 44.41 105 ALA A C 1
ATOM 795 O O . ALA A 1 105 ? 11.628 -5.219 -41.672 1.00 44.41 105 ALA A O 1
ATOM 796 N N . THR A 1 106 ? 10.973 -4.933 -39.560 1.00 48.56 106 THR A N 1
ATOM 797 C CA . THR A 1 106 ? 12.061 -5.775 -39.010 1.00 48.56 106 THR A CA 1
ATOM 798 C C . THR A 1 106 ? 11.580 -6.752 -37.925 1.00 48.56 106 THR A C 1
ATOM 800 O O . THR A 1 106 ? 10.989 -6.382 -36.916 1.00 48.56 106 THR A O 1
ATOM 803 N N . LYS A 1 107 ? 11.822 -8.044 -38.188 1.00 52.31 107 LYS A N 1
ATOM 804 C CA . LYS A 1 107 ? 11.366 -9.256 -37.482 1.00 52.31 107 LYS A CA 1
ATOM 805 C C . LYS A 1 107 ? 11.830 -9.362 -36.012 1.00 52.31 107 LYS A C 1
ATOM 807 O O . LYS A 1 107 ? 12.744 -10.126 -35.723 1.00 52.31 107 LYS A O 1
ATOM 812 N N . THR A 1 108 ? 11.196 -8.666 -35.074 1.00 56.41 108 THR A N 1
ATOM 813 C CA . THR A 1 108 ? 11.264 -9.042 -33.646 1.00 56.41 108 THR A CA 1
ATOM 814 C C . THR A 1 108 ? 9.852 -9.071 -33.075 1.00 56.41 108 THR A C 1
ATOM 816 O O . THR A 1 108 ? 9.108 -8.102 -33.237 1.00 56.41 108 THR A O 1
ATOM 819 N N . SER A 1 109 ? 9.455 -10.195 -32.468 1.00 66.44 109 SER A N 1
ATOM 820 C CA . SER A 1 109 ? 8.129 -10.325 -31.850 1.00 66.44 109 SER A CA 1
ATOM 821 C C . SER A 1 109 ? 7.983 -9.316 -30.702 1.00 66.44 109 SER A C 1
ATOM 823 O O . SER A 1 109 ? 8.972 -8.908 -30.086 1.00 66.44 109 SER A O 1
ATOM 825 N N . LEU A 1 110 ? 6.756 -8.908 -30.359 1.00 69.00 110 LEU A N 1
ATOM 826 C CA . LEU A 1 110 ? 6.515 -8.107 -29.149 1.00 69.00 110 LEU A CA 1
ATOM 827 C C . LEU A 1 110 ? 7.095 -8.780 -27.899 1.00 69.00 110 LEU A C 1
ATOM 829 O O . LEU A 1 110 ? 7.662 -8.104 -27.040 1.00 69.00 110 LEU A O 1
ATOM 833 N N . ARG A 1 111 ? 7.027 -10.114 -27.844 1.00 71.12 111 ARG A N 1
ATOM 834 C CA . ARG A 1 111 ? 7.630 -10.929 -26.787 1.00 71.12 111 ARG A CA 1
ATOM 835 C C . ARG A 1 111 ? 9.140 -10.735 -26.708 1.00 71.12 111 ARG A C 1
ATOM 837 O O . ARG A 1 111 ? 9.683 -10.531 -25.621 1.00 71.12 111 ARG A O 1
ATOM 844 N N . ASP A 1 112 ? 9.792 -10.722 -27.864 1.00 69.69 112 ASP A N 1
ATOM 845 C CA . ASP A 1 112 ? 11.221 -10.468 -27.984 1.00 69.69 112 ASP A CA 1
ATOM 846 C C . ASP A 1 112 ? 11.538 -9.046 -27.515 1.00 69.69 112 ASP A C 1
ATOM 848 O O . ASP A 1 112 ? 12.412 -8.856 -26.688 1.00 69.69 112 ASP A O 1
ATOM 852 N N . ARG A 1 113 ? 10.773 -8.027 -27.909 1.00 70.88 113 ARG A N 1
ATOM 853 C CA . ARG A 1 113 ? 11.034 -6.628 -27.509 1.00 70.88 113 ARG A CA 1
ATOM 854 C C . ARG A 1 113 ? 10.832 -6.358 -26.017 1.00 70.88 113 ARG A C 1
ATOM 856 O O . ARG A 1 113 ? 11.572 -5.562 -25.431 1.00 70.88 113 ARG A O 1
ATOM 863 N N . LEU A 1 114 ? 9.862 -7.029 -25.398 1.00 69.56 114 LEU A N 1
ATOM 864 C CA . LEU A 1 114 ? 9.674 -7.012 -23.945 1.00 69.56 114 LEU A CA 1
ATOM 865 C C . LEU A 1 114 ? 10.826 -7.723 -23.212 1.00 69.56 114 LEU A C 1
ATOM 867 O O . LEU A 1 114 ? 11.106 -7.393 -22.060 1.00 69.56 114 LEU A O 1
ATOM 871 N N . SER A 1 115 ? 11.521 -8.644 -23.889 1.00 67.00 115 SER A N 1
ATOM 872 C CA . SER A 1 115 ? 12.579 -9.487 -23.315 1.00 67.00 115 SER A CA 1
ATOM 873 C C . SER A 1 115 ? 14.014 -9.042 -23.652 1.00 67.00 115 SER A C 1
ATOM 875 O O . SER A 1 115 ? 14.922 -9.318 -22.873 1.00 67.00 115 SER A O 1
ATOM 877 N N . ILE A 1 116 ? 14.230 -8.345 -24.774 1.00 59.62 116 ILE A N 1
ATOM 878 C CA . ILE A 1 116 ? 15.548 -8.064 -25.382 1.00 59.62 116 ILE A CA 1
ATOM 879 C C . ILE A 1 116 ? 16.268 -6.868 -24.735 1.00 59.62 116 ILE A C 1
ATOM 881 O O . ILE A 1 116 ? 17.474 -6.722 -24.889 1.00 59.62 116 ILE A O 1
ATOM 885 N N . GLY A 1 117 ? 15.580 -6.028 -23.958 1.00 61.41 117 GLY A N 1
ATOM 886 C CA . GLY A 1 117 ? 16.195 -4.869 -23.303 1.00 61.41 117 GLY A CA 1
ATOM 887 C C . GLY A 1 117 ? 16.247 -5.009 -21.787 1.00 61.41 117 GLY A C 1
ATOM 888 O O . GLY A 1 117 ? 15.196 -5.117 -21.151 1.00 61.41 117 GLY A O 1
ATOM 889 N N . PHE A 1 118 ? 17.441 -4.898 -21.195 1.00 62.03 118 PHE A N 1
ATOM 890 C CA . PHE A 1 118 ? 17.618 -4.831 -19.738 1.00 62.03 118 PHE A CA 1
ATOM 891 C C . PHE A 1 118 ? 16.711 -3.756 -19.101 1.00 62.03 118 PHE A C 1
ATOM 893 O O . PHE A 1 118 ? 16.022 -4.001 -18.111 1.00 62.03 118 PHE A O 1
ATOM 900 N N . TRP A 1 119 ? 16.598 -2.601 -19.760 1.00 62.69 119 TRP A N 1
ATOM 901 C CA . TRP A 1 119 ? 15.729 -1.494 -19.359 1.00 62.69 119 TRP A CA 1
ATOM 902 C C . TRP A 1 119 ? 14.222 -1.788 -19.483 1.00 62.69 119 TRP A C 1
ATOM 904 O O . TRP A 1 119 ? 13.451 -1.440 -18.588 1.00 62.69 119 TRP A O 1
ATOM 914 N N . ASN A 1 120 ? 13.779 -2.465 -20.550 1.00 75.38 120 ASN A N 1
ATOM 915 C CA . ASN A 1 120 ? 12.372 -2.872 -20.694 1.00 75.38 120 ASN A CA 1
ATOM 916 C C . ASN A 1 120 ? 11.983 -3.868 -19.595 1.00 75.38 120 ASN A C 1
ATOM 918 O O . ASN A 1 120 ? 10.912 -3.751 -18.996 1.00 75.38 120 ASN A O 1
ATOM 922 N N . LYS A 1 121 ? 12.891 -4.795 -19.275 1.00 78.25 121 LYS A N 1
ATOM 923 C CA . LYS A 1 121 ? 12.715 -5.791 -18.218 1.00 78.25 121 LYS A CA 1
ATOM 924 C C . LYS A 1 121 ? 12.546 -5.143 -16.843 1.00 78.25 121 LYS A C 1
ATOM 926 O O . LYS A 1 121 ? 11.642 -5.526 -16.101 1.00 78.25 121 LYS A O 1
ATOM 931 N N . GLU A 1 122 ? 13.363 -4.140 -16.514 1.00 81.25 122 GLU A N 1
ATOM 932 C CA . GLU A 1 122 ? 13.223 -3.406 -15.249 1.00 81.25 122 GLU A CA 1
ATOM 933 C C . GLU A 1 122 ? 11.937 -2.578 -15.186 1.00 81.25 122 GLU A C 1
ATOM 935 O O . GLU A 1 122 ? 11.278 -2.566 -14.154 1.00 81.25 122 GLU A O 1
ATOM 940 N N . LYS A 1 123 ? 11.476 -1.988 -16.291 1.00 83.88 123 LYS A N 1
ATOM 941 C CA . LYS A 1 123 ? 10.185 -1.278 -16.306 1.00 83.88 123 LYS A CA 1
ATOM 942 C C . LYS A 1 123 ? 8.984 -2.182 -16.066 1.00 83.88 123 LYS A C 1
ATOM 944 O O . LYS A 1 123 ? 8.071 -1.798 -15.336 1.00 83.88 123 LYS A O 1
ATOM 949 N N . ILE A 1 124 ? 8.978 -3.371 -16.669 1.00 85.94 124 ILE A N 1
ATOM 950 C CA . ILE A 1 124 ? 7.930 -4.374 -16.433 1.00 85.94 124 ILE A CA 1
ATOM 951 C C . ILE A 1 124 ? 7.951 -4.804 -14.962 1.00 85.94 124 ILE A C 1
ATOM 953 O O . ILE A 1 124 ? 6.898 -4.925 -14.340 1.00 85.94 124 ILE A O 1
ATOM 957 N N . ARG A 1 125 ? 9.143 -4.987 -14.376 1.00 85.94 125 ARG A N 1
ATOM 958 C CA . ARG A 1 125 ? 9.293 -5.277 -12.943 1.00 85.94 125 ARG A CA 1
ATOM 959 C C . ARG A 1 125 ? 8.784 -4.143 -12.064 1.00 85.94 125 ARG A C 1
ATOM 961 O O . ARG A 1 125 ? 8.077 -4.427 -11.105 1.00 85.94 125 ARG A O 1
ATOM 968 N N . THR A 1 126 ? 9.073 -2.888 -12.403 1.00 88.69 126 THR A N 1
ATOM 969 C CA . THR A 1 126 ? 8.549 -1.739 -11.660 1.00 88.69 126 THR A CA 1
ATOM 970 C C . THR A 1 126 ? 7.037 -1.705 -11.688 1.00 88.69 126 THR A C 1
ATOM 972 O O . THR A 1 126 ? 6.425 -1.629 -10.625 1.00 88.69 126 THR A O 1
ATOM 975 N N . LEU A 1 127 ? 6.430 -1.824 -12.873 1.00 91.56 127 LEU A N 1
ATOM 976 C CA . LEU A 1 127 ? 4.977 -1.866 -12.982 1.00 91.56 127 LEU A CA 1
ATOM 977 C C . LEU A 1 127 ? 4.405 -3.020 -12.153 1.00 91.56 127 LEU A C 1
ATOM 979 O O . LEU A 1 127 ? 3.489 -2.808 -11.368 1.00 91.56 127 LEU A O 1
ATOM 983 N N . ARG A 1 128 ? 4.967 -4.226 -12.285 1.00 90.62 128 ARG A N 1
ATOM 984 C CA . ARG A 1 128 ? 4.545 -5.403 -11.517 1.00 90.62 128 ARG A CA 1
ATOM 985 C C . ARG A 1 128 ? 4.583 -5.135 -10.014 1.00 90.62 128 ARG A C 1
ATOM 987 O O . ARG A 1 128 ? 3.609 -5.422 -9.328 1.00 90.62 128 ARG A O 1
ATOM 994 N N . THR A 1 129 ? 5.664 -4.544 -9.514 1.00 89.25 129 THR A N 1
ATOM 995 C CA . THR A 1 129 ? 5.787 -4.161 -8.104 1.00 89.25 129 THR A CA 1
ATOM 996 C C . THR A 1 129 ? 4.716 -3.150 -7.693 1.00 89.25 129 THR A C 1
ATOM 998 O O . THR A 1 129 ? 4.086 -3.334 -6.656 1.00 89.25 129 THR A O 1
ATOM 1001 N N . GLN A 1 130 ? 4.458 -2.120 -8.506 1.00 90.81 130 GLN A N 1
ATOM 1002 C CA . GLN A 1 130 ? 3.430 -1.112 -8.216 1.00 90.81 130 GLN A CA 1
ATOM 1003 C C . GLN A 1 130 ? 2.021 -1.704 -8.188 1.00 90.81 130 GLN A C 1
ATOM 1005 O O . 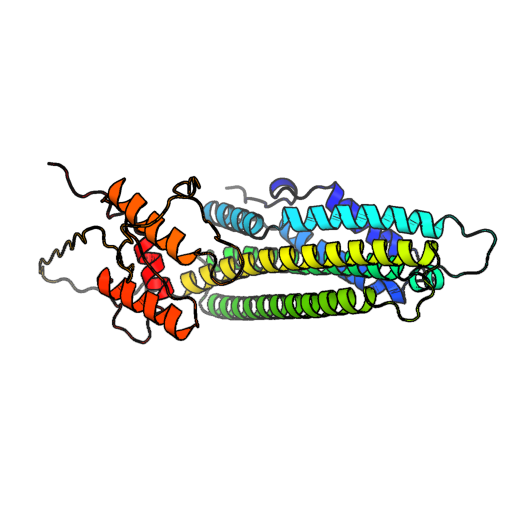GLN A 1 130 ? 1.249 -1.402 -7.283 1.00 90.81 130 GLN A O 1
ATOM 1010 N N . VAL A 1 131 ? 1.691 -2.562 -9.155 1.00 93.50 131 VAL A N 1
ATOM 1011 C CA . VAL A 1 131 ? 0.376 -3.205 -9.234 1.00 93.50 131 VAL A CA 1
ATOM 1012 C C . VAL A 1 131 ? 0.191 -4.180 -8.071 1.00 93.50 131 VAL A C 1
ATOM 1014 O O . VAL A 1 131 ? -0.842 -4.138 -7.415 1.00 93.50 131 VAL A O 1
ATOM 1017 N N . GLN A 1 132 ? 1.196 -5.001 -7.748 1.00 90.69 132 GLN A N 1
ATOM 1018 C CA . GLN A 1 132 ? 1.127 -5.933 -6.613 1.00 90.69 132 GLN A CA 1
ATOM 1019 C C . GLN A 1 132 ? 1.025 -5.211 -5.264 1.00 90.69 132 GLN A C 1
ATOM 1021 O O . GLN A 1 132 ? 0.221 -5.605 -4.424 1.00 90.69 132 GLN A O 1
ATOM 1026 N N . SER A 1 133 ? 1.804 -4.142 -5.061 1.00 89.88 133 SER A N 1
ATOM 1027 C CA . SER A 1 133 ? 1.686 -3.286 -3.873 1.00 89.88 133 SER A CA 1
ATOM 1028 C C . SER A 1 133 ? 0.286 -2.677 -3.777 1.00 89.88 133 SER A C 1
ATOM 1030 O O . SER A 1 133 ? -0.371 -2.771 -2.741 1.00 89.88 133 SER A O 1
ATOM 1032 N N . CYS A 1 134 ? -0.219 -2.119 -4.881 1.00 93.25 134 CYS A N 1
ATOM 1033 C CA . CYS A 1 134 ? -1.551 -1.532 -4.908 1.00 93.25 134 CYS A CA 1
ATOM 1034 C C . CYS A 1 134 ? -2.633 -2.559 -4.584 1.00 93.25 134 CYS A C 1
ATOM 1036 O O . CYS A 1 134 ? -3.505 -2.275 -3.767 1.00 93.25 134 CYS A O 1
ATOM 1038 N N . GLN A 1 135 ? -2.548 -3.752 -5.172 1.00 93.31 135 GLN A N 1
ATOM 1039 C CA . GLN A 1 135 ? -3.449 -4.863 -4.892 1.00 93.31 135 GLN A CA 1
ATOM 1040 C C . GLN A 1 135 ? -3.460 -5.219 -3.403 1.00 93.31 135 GLN A C 1
ATOM 1042 O O . GLN A 1 135 ? -4.538 -5.314 -2.820 1.00 93.31 135 GLN A O 1
ATOM 1047 N N . ALA A 1 136 ? -2.288 -5.383 -2.785 1.00 91.06 136 ALA A N 1
ATOM 1048 C CA . ALA A 1 136 ? -2.178 -5.732 -1.372 1.00 91.06 136 ALA A CA 1
ATOM 1049 C C . ALA A 1 136 ? -2.787 -4.647 -0.471 1.00 91.06 136 ALA A C 1
ATOM 1051 O O . ALA A 1 136 ? -3.649 -4.944 0.352 1.00 91.06 136 ALA A O 1
ATOM 1052 N N . ILE A 1 137 ? -2.414 -3.378 -0.674 1.00 90.25 137 ILE A N 1
ATOM 1053 C CA . ILE A 1 137 ? -2.942 -2.258 0.120 1.00 90.25 137 ILE A CA 1
ATOM 1054 C C . ILE A 1 137 ? -4.454 -2.112 -0.040 1.00 90.25 137 ILE A C 1
ATOM 1056 O O . ILE A 1 137 ? -5.150 -1.905 0.952 1.00 90.25 137 ILE A O 1
ATOM 1060 N N . VAL A 1 138 ? -4.968 -2.243 -1.265 1.00 91.50 138 VAL A N 1
ATOM 1061 C CA . VAL A 1 138 ? -6.408 -2.225 -1.529 1.00 91.50 138 VAL A CA 1
ATOM 1062 C C . VAL A 1 138 ? -7.089 -3.351 -0.759 1.00 91.50 138 VAL A C 1
ATOM 1064 O O . VAL A 1 138 ? -7.989 -3.071 0.026 1.00 91.50 138 VAL A O 1
ATOM 1067 N N . GLN A 1 139 ? -6.620 -4.591 -0.901 1.00 90.69 139 GLN A N 1
ATOM 1068 C CA . GLN A 1 139 ? -7.203 -5.743 -0.214 1.00 90.69 139 GLN A CA 1
ATOM 1069 C C . GLN A 1 139 ? -7.200 -5.559 1.311 1.00 90.69 139 GLN A C 1
ATOM 1071 O O . GLN A 1 139 ? -8.248 -5.641 1.946 1.00 90.69 139 GLN A O 1
ATOM 1076 N N . PHE A 1 140 ? -6.051 -5.215 1.899 1.00 89.50 140 PHE A N 1
ATOM 1077 C CA . PHE A 1 140 ? -5.927 -5.055 3.347 1.00 89.50 140 PHE A CA 1
ATOM 1078 C C . PHE A 1 140 ? -6.771 -3.899 3.892 1.00 89.50 140 PHE A C 1
ATOM 1080 O O . PHE A 1 140 ? -7.339 -4.011 4.978 1.00 89.50 140 PHE A O 1
ATOM 1087 N N . ALA A 1 141 ? -6.872 -2.790 3.155 1.00 88.81 141 ALA A N 1
ATOM 1088 C CA . ALA A 1 141 ? -7.692 -1.652 3.552 1.00 88.81 141 ALA A CA 1
ATOM 1089 C C . ALA A 1 141 ? -9.189 -2.000 3.527 1.00 88.81 141 ALA A C 1
ATOM 1091 O O . ALA A 1 141 ? -9.911 -1.633 4.456 1.00 88.81 141 ALA A O 1
ATOM 1092 N N . VAL A 1 142 ? -9.646 -2.732 2.504 1.00 86.44 142 VAL A N 1
ATOM 1093 C CA . VAL A 1 142 ? -11.040 -3.193 2.404 1.00 86.44 142 VAL A CA 1
ATOM 1094 C C . VAL A 1 142 ? -11.374 -4.184 3.507 1.00 86.44 142 VAL A C 1
ATOM 1096 O O . VAL A 1 142 ? -12.353 -3.970 4.221 1.00 86.44 142 VAL A O 1
ATOM 1099 N N . ASP A 1 143 ? -10.548 -5.212 3.695 1.00 86.38 143 ASP A N 1
ATOM 1100 C CA . ASP A 1 143 ? -10.785 -6.238 4.713 1.00 86.38 143 ASP A CA 1
ATOM 1101 C C . ASP A 1 143 ? -10.774 -5.625 6.120 1.00 86.38 143 ASP A C 1
ATOM 1103 O O . ASP A 1 143 ? -11.636 -5.922 6.946 1.00 86.38 143 ASP A O 1
ATOM 1107 N N . SER A 1 144 ? -9.854 -4.690 6.380 1.00 84.88 144 SER A N 1
ATOM 1108 C CA . SER A 1 144 ? -9.810 -3.932 7.634 1.00 84.88 144 SER A CA 1
ATOM 1109 C C . SER A 1 144 ? -11.078 -3.097 7.848 1.00 84.88 144 SER A C 1
ATOM 1111 O O . SER A 1 144 ? -11.673 -3.145 8.924 1.00 84.88 144 SER A O 1
ATOM 1113 N N . ALA A 1 145 ? -11.559 -2.382 6.823 1.00 83.81 145 ALA A N 1
ATOM 1114 C CA . ALA A 1 145 ? -12.793 -1.603 6.921 1.00 83.81 145 ALA A CA 1
ATOM 1115 C C . ALA A 1 145 ? -14.027 -2.491 7.160 1.00 83.81 145 ALA A C 1
ATOM 1117 O O . ALA A 1 145 ? -14.879 -2.144 7.979 1.00 83.81 145 ALA A O 1
ATOM 1118 N N . GLN A 1 146 ? -14.107 -3.647 6.496 1.00 82.50 146 GLN A N 1
ATOM 1119 C CA . GLN A 1 146 ? -15.168 -4.630 6.721 1.00 82.50 146 GLN A CA 1
ATOM 1120 C C . GLN A 1 146 ? -15.139 -5.182 8.148 1.00 82.50 146 GLN A C 1
ATOM 1122 O O . GLN A 1 146 ? -16.180 -5.239 8.802 1.00 82.50 146 GLN A O 1
ATOM 1127 N N . LEU A 1 147 ? -13.956 -5.523 8.665 1.00 81.62 147 LEU A N 1
ATOM 1128 C CA . LEU A 1 147 ? -13.799 -5.966 10.050 1.00 81.62 147 LEU A CA 1
ATOM 1129 C C . LEU A 1 147 ? -14.198 -4.868 11.041 1.00 81.62 147 LEU A C 1
ATOM 1131 O O . LEU A 1 147 ? -14.928 -5.156 11.984 1.00 81.62 147 LEU A O 1
ATOM 1135 N N . THR A 1 148 ? -13.818 -3.607 10.810 1.00 79.19 148 THR A N 1
ATOM 1136 C CA . THR A 1 148 ? -14.260 -2.475 11.645 1.00 79.19 148 THR A CA 1
ATOM 1137 C C . THR A 1 148 ? -15.785 -2.372 11.709 1.00 79.19 148 THR A C 1
ATOM 1139 O O . THR A 1 148 ? -16.332 -2.098 12.778 1.00 79.19 148 THR A O 1
ATOM 1142 N N . ILE A 1 149 ? -16.480 -2.608 10.592 1.00 78.06 149 ILE A N 1
ATOM 1143 C CA . ILE A 1 149 ? -17.948 -2.600 10.541 1.00 78.06 149 ILE A CA 1
ATOM 1144 C C . ILE A 1 149 ? -18.526 -3.781 11.331 1.00 78.06 149 ILE A C 1
ATOM 1146 O O . ILE A 1 149 ? -19.434 -3.587 12.138 1.00 78.06 149 ILE A O 1
ATOM 1150 N N . LEU A 1 150 ? -17.978 -4.985 11.146 1.00 77.00 150 LEU A N 1
ATOM 1151 C CA . LEU A 1 150 ? -18.440 -6.197 11.830 1.00 77.00 150 LEU A CA 1
ATOM 1152 C C . LEU A 1 150 ? -18.240 -6.118 13.349 1.00 77.00 150 LEU A C 1
ATOM 1154 O O . LEU A 1 150 ? -19.179 -6.377 14.100 1.00 77.00 150 LEU A O 1
ATOM 1158 N N . VAL A 1 151 ? -17.054 -5.704 13.808 1.00 75.19 151 VAL A N 1
ATOM 1159 C CA . VAL A 1 151 ? -16.708 -5.585 15.239 1.00 75.19 151 VAL A CA 1
ATOM 1160 C C . VAL A 1 151 ? -17.608 -4.583 15.963 1.00 75.19 151 VAL A C 1
ATOM 1162 O O . VAL A 1 151 ? -17.924 -4.765 17.136 1.00 75.19 151 VAL A O 1
ATOM 1165 N N . ARG A 1 152 ? -18.019 -3.514 15.274 1.00 72.25 152 ARG A N 1
ATOM 1166 C CA . ARG A 1 152 ? -18.836 -2.440 15.855 1.00 72.25 152 ARG A CA 1
ATOM 1167 C C . ARG A 1 152 ? -20.339 -2.653 15.711 1.00 72.25 152 ARG A C 1
ATOM 1169 O O . ARG A 1 152 ? -21.103 -1.837 16.220 1.00 72.25 152 ARG A O 1
ATOM 1176 N N . SER A 1 153 ? -20.768 -3.724 15.047 1.00 70.69 153 SER A N 1
ATOM 1177 C CA . SER A 1 153 ? -22.186 -4.069 14.967 1.00 70.69 153 SER A CA 1
ATOM 1178 C C . SER A 1 153 ? -22.694 -4.579 16.325 1.00 70.69 153 SER A C 1
ATOM 1180 O O . SER A 1 153 ? -22.113 -5.486 16.923 1.00 70.69 153 SER A O 1
ATOM 1182 N N . GLU A 1 154 ? -23.774 -3.981 16.840 1.00 57.34 154 GLU A N 1
ATOM 1183 C CA . GLU A 1 154 ? -24.356 -4.342 18.148 1.00 57.34 154 GLU A CA 1
ATOM 1184 C C . GLU A 1 154 ? -24.965 -5.760 18.164 1.00 57.34 154 GLU A C 1
ATOM 1186 O O . GLU A 1 154 ? -25.080 -6.365 19.230 1.00 57.34 154 GLU A O 1
ATOM 1191 N N . ASP A 1 155 ? -25.279 -6.318 16.990 1.00 55.31 155 ASP A N 1
ATOM 1192 C CA . ASP A 1 155 ? -25.963 -7.607 16.817 1.00 55.31 155 ASP A CA 1
ATOM 1193 C C . ASP A 1 155 ? -25.022 -8.823 16.680 1.00 55.31 155 ASP A C 1
ATOM 1195 O O . ASP A 1 155 ? -25.491 -9.950 16.506 1.00 55.31 155 ASP A O 1
ATOM 1199 N N . ALA A 1 156 ? -23.696 -8.642 16.757 1.00 62.12 156 ALA A N 1
ATOM 1200 C CA . ALA A 1 156 ? -22.744 -9.733 16.534 1.00 62.12 156 ALA A CA 1
ATOM 1201 C C . ALA A 1 156 ? -22.866 -10.835 17.606 1.00 62.12 156 ALA A C 1
ATOM 1203 O O . ALA A 1 156 ? -22.518 -10.641 18.781 1.00 62.12 156 ALA A O 1
ATOM 1204 N N . SER A 1 157 ? -23.319 -12.028 17.198 1.00 68.62 157 SER A N 1
ATOM 1205 C CA . SER A 1 157 ? -23.446 -13.179 18.092 1.00 68.62 157 SER A CA 1
ATOM 1206 C C . SER A 1 157 ? -22.073 -13.678 18.567 1.00 68.62 157 SER A C 1
ATOM 1208 O O . SER A 1 157 ? -21.029 -13.366 17.995 1.00 68.62 157 SER A O 1
ATOM 1210 N N . LYS A 1 158 ? -22.034 -14.518 19.612 1.00 68.44 158 LYS A N 1
ATOM 1211 C CA . LYS A 1 158 ? -20.771 -15.131 20.081 1.00 68.44 158 LYS A CA 1
ATOM 1212 C C . LYS A 1 158 ? -20.068 -15.954 18.993 1.00 68.44 158 LYS A C 1
ATOM 1214 O O . LYS A 1 158 ? -18.842 -16.039 19.003 1.00 68.44 158 LYS A O 1
ATOM 1219 N N . ILE A 1 159 ? -20.840 -16.571 18.097 1.00 62.09 159 ILE A N 1
ATOM 1220 C CA . ILE A 1 159 ? -20.316 -17.339 16.962 1.00 62.09 159 ILE A CA 1
ATOM 1221 C C . ILE A 1 159 ? -19.695 -16.374 15.949 1.00 62.09 159 ILE A C 1
ATOM 1223 O O . ILE A 1 159 ? -18.553 -16.588 15.546 1.00 62.09 159 ILE A O 1
ATOM 1227 N N . ASP A 1 160 ? -20.378 -15.267 15.649 1.00 69.75 160 ASP A N 1
ATOM 1228 C CA . ASP A 1 160 ? -19.879 -14.238 14.729 1.00 69.75 160 ASP A CA 1
ATOM 1229 C C . ASP A 1 160 ? -18.605 -13.580 15.265 1.00 69.75 160 ASP A C 1
ATOM 1231 O O . ASP A 1 160 ? -17.637 -13.437 14.532 1.00 69.75 160 ASP A O 1
ATOM 1235 N N . ARG A 1 161 ? -18.531 -13.281 16.570 1.00 71.75 161 ARG A N 1
ATOM 1236 C CA . ARG A 1 161 ? -17.312 -12.747 17.209 1.00 71.75 161 ARG A CA 1
ATOM 1237 C C . ARG A 1 161 ? -16.123 -13.702 17.098 1.00 71.75 161 ARG A C 1
ATOM 1239 O O . ARG A 1 161 ? -14.999 -13.273 16.852 1.00 71.75 161 ARG A O 1
ATOM 1246 N N . GLN A 1 162 ? -16.348 -15.004 17.280 1.00 75.38 162 GLN A N 1
ATOM 1247 C CA . GLN A 1 162 ? -15.276 -15.989 17.139 1.00 75.38 162 GLN A CA 1
ATOM 1248 C C . GLN A 1 162 ? -14.809 -16.106 15.683 1.00 75.38 162 GLN A C 1
ATOM 1250 O O . GLN A 1 162 ? -13.615 -16.298 15.452 1.00 75.38 162 GLN A O 1
ATOM 1255 N N . GLU A 1 163 ? -15.719 -15.986 14.717 1.00 79.62 163 GLU A N 1
ATOM 1256 C CA . GLU A 1 163 ? -15.381 -15.992 13.293 1.00 79.62 163 GLU A CA 1
ATOM 1257 C C . GLU A 1 163 ? -14.633 -14.717 12.881 1.00 79.62 163 GLU A C 1
ATOM 1259 O O . GLU A 1 163 ? -13.562 -14.806 12.283 1.00 79.62 163 GLU A O 1
ATOM 1264 N N . THR A 1 164 ? -15.087 -13.545 13.331 1.00 77.94 164 THR A N 1
ATOM 1265 C CA . THR A 1 164 ? -14.385 -12.261 13.166 1.00 77.94 164 THR A CA 1
ATOM 1266 C C . THR A 1 164 ? -12.963 -12.329 13.715 1.00 77.94 164 THR A C 1
ATOM 1268 O O . THR A 1 164 ? -12.015 -11.942 13.033 1.00 77.94 164 THR A O 1
ATOM 1271 N N . LYS A 1 165 ? -12.770 -12.933 14.893 1.00 79.56 165 LYS A N 1
ATOM 1272 C CA . LYS A 1 165 ? -11.438 -13.130 15.480 1.00 79.56 165 LYS A CA 1
ATOM 1273 C C . LYS A 1 165 ? -10.541 -14.046 14.644 1.00 79.56 165 LYS A C 1
ATOM 1275 O O . LYS A 1 165 ? -9.326 -13.848 14.601 1.00 79.56 165 LYS A O 1
ATOM 1280 N N . LYS A 1 166 ? -11.102 -15.074 13.998 1.00 84.31 166 LYS A N 1
ATOM 1281 C CA . LYS A 1 166 ? -10.338 -15.909 13.057 1.00 84.31 166 LYS A CA 1
ATOM 1282 C C . LYS A 1 166 ? -9.949 -15.099 11.825 1.00 84.31 166 LYS A C 1
ATOM 1284 O O . LYS A 1 166 ? -8.776 -15.116 11.467 1.00 84.31 166 LYS A O 1
ATOM 1289 N N . HIS A 1 167 ? -10.896 -14.374 11.229 1.00 83.06 167 HIS A N 1
ATOM 1290 C CA . HIS A 1 167 ? -10.647 -13.527 10.061 1.00 83.06 167 HIS A CA 1
ATOM 1291 C C . HIS A 1 167 ? -9.570 -12.475 10.344 1.00 83.06 167 HIS A C 1
ATOM 1293 O O . HIS A 1 167 ? -8.640 -12.321 9.557 1.00 83.06 167 HIS A O 1
ATOM 1299 N N . LEU A 1 168 ? -9.628 -11.827 11.508 1.00 84.12 168 LEU A N 1
ATOM 1300 C CA . LEU A 1 168 ? -8.639 -10.846 11.935 1.00 84.12 168 LEU A CA 1
ATOM 1301 C C . LEU A 1 168 ? -7.230 -11.453 12.053 1.00 84.12 168 LEU A C 1
ATOM 1303 O O . LEU A 1 168 ? -6.284 -10.884 11.519 1.00 84.12 168 LEU A O 1
ATOM 1307 N N . ARG A 1 169 ? -7.077 -12.645 12.647 1.00 85.19 169 ARG A N 1
ATOM 1308 C CA . ARG A 1 169 ? -5.765 -13.326 12.713 1.00 85.19 169 ARG A CA 1
ATOM 1309 C C . ARG A 1 169 ? -5.230 -13.727 11.341 1.00 85.19 169 ARG A C 1
ATOM 1311 O O . ARG A 1 169 ? -4.023 -13.656 11.108 1.00 85.19 169 ARG A O 1
ATOM 1318 N N . VAL A 1 170 ? -6.112 -14.190 10.452 1.00 89.06 170 VAL A N 1
ATOM 1319 C CA . VAL A 1 170 ? -5.742 -14.541 9.074 1.00 89.06 170 VAL A CA 1
ATOM 1320 C C . VAL A 1 170 ? -5.218 -13.300 8.354 1.00 89.06 170 VAL A C 1
ATOM 1322 O O . VAL A 1 170 ? -4.147 -13.355 7.753 1.00 89.06 170 VAL A O 1
ATOM 1325 N N . LEU A 1 171 ? -5.914 -12.171 8.487 1.00 87.06 171 LEU A N 1
ATOM 1326 C CA . LEU A 1 171 ? -5.512 -10.908 7.878 1.00 87.06 171 LEU A CA 1
ATOM 1327 C C . LEU A 1 171 ? -4.207 -10.352 8.474 1.00 87.06 171 LEU A C 1
ATOM 1329 O O . LEU A 1 171 ? -3.324 -9.941 7.724 1.00 87.06 171 LEU A O 1
ATOM 1333 N N . GLU A 1 172 ? -4.042 -10.387 9.801 1.00 86.44 172 GLU A N 1
ATOM 1334 C CA . GLU A 1 172 ? -2.787 -10.006 10.471 1.00 86.44 172 GLU A CA 1
ATOM 1335 C C . GLU A 1 172 ? -1.602 -10.833 9.950 1.00 86.44 172 GLU A C 1
ATOM 1337 O O . GLU A 1 172 ? -0.538 -10.284 9.655 1.00 86.44 172 GLU A O 1
ATOM 1342 N N . THR A 1 173 ? -1.798 -12.144 9.785 1.00 88.44 173 THR A N 1
ATOM 1343 C CA . THR A 1 173 ? -0.769 -13.049 9.253 1.00 88.44 173 THR A CA 1
ATOM 1344 C C . THR A 1 173 ? -0.437 -12.713 7.800 1.00 88.44 173 THR A C 1
ATOM 1346 O O . THR A 1 173 ? 0.740 -12.606 7.460 1.00 88.44 173 THR A O 1
ATOM 1349 N N . ALA A 1 174 ? -1.452 -12.482 6.961 1.00 88.81 174 ALA A N 1
ATOM 1350 C CA . ALA A 1 174 ? -1.267 -12.134 5.553 1.00 88.81 174 ALA A CA 1
ATOM 1351 C C . ALA A 1 174 ? -0.499 -10.812 5.373 1.00 88.81 174 ALA A C 1
ATOM 1353 O O . ALA A 1 174 ? 0.397 -10.719 4.533 1.00 88.81 174 ALA A O 1
ATOM 1354 N N . ILE A 1 175 ? -0.791 -9.798 6.195 1.00 87.94 175 ILE A N 1
ATOM 1355 C CA . ILE A 1 175 ? -0.060 -8.521 6.174 1.00 87.94 175 ILE A CA 1
ATOM 1356 C C . ILE A 1 175 ? 1.386 -8.717 6.624 1.00 87.94 175 ILE A C 1
ATOM 1358 O O . ILE A 1 175 ? 2.299 -8.161 6.012 1.00 87.94 175 ILE A O 1
ATOM 1362 N N . GLN A 1 176 ? 1.618 -9.512 7.671 1.00 87.56 176 GLN A N 1
ATOM 1363 C CA . GLN A 1 176 ? 2.972 -9.776 8.148 1.00 87.56 176 GLN A CA 1
ATOM 1364 C C . GLN A 1 176 ? 3.805 -10.522 7.097 1.00 87.56 176 GLN A C 1
ATOM 1366 O O . GLN A 1 176 ? 4.959 -10.165 6.860 1.00 87.56 176 GLN A O 1
ATOM 1371 N N . GLU A 1 177 ? 3.219 -11.517 6.431 1.00 88.50 177 GLU A N 1
ATOM 1372 C CA . GLU A 1 177 ? 3.856 -12.242 5.331 1.00 88.50 177 GLU A CA 1
ATOM 1373 C C . GLU A 1 177 ? 4.166 -11.322 4.142 1.00 88.50 177 GLU A C 1
ATOM 1375 O O . GLU A 1 177 ? 5.260 -11.394 3.569 1.00 88.50 177 GLU A O 1
ATOM 1380 N N . HIS A 1 178 ? 3.246 -10.412 3.803 1.00 87.38 178 HIS A N 1
ATOM 1381 C CA . HIS A 1 178 ? 3.467 -9.402 2.767 1.00 87.38 178 HIS A CA 1
ATOM 1382 C C . HIS A 1 178 ? 4.624 -8.465 3.129 1.00 87.38 178 HIS A C 1
ATOM 1384 O O . HIS A 1 178 ? 5.523 -8.271 2.315 1.00 87.38 178 HIS A O 1
ATOM 1390 N N . ILE A 1 179 ? 4.678 -7.965 4.370 1.00 84.69 179 ILE A N 1
ATOM 1391 C CA . ILE A 1 179 ? 5.776 -7.115 4.861 1.00 84.69 179 ILE A CA 1
ATOM 1392 C C . ILE A 1 179 ? 7.128 -7.833 4.744 1.00 84.69 179 ILE A C 1
ATOM 1394 O O . ILE A 1 179 ? 8.094 -7.245 4.253 1.00 84.69 179 ILE A O 1
ATOM 1398 N N . GLU A 1 180 ? 7.220 -9.095 5.169 1.00 87.69 180 GLU A N 1
ATOM 1399 C CA . GLU A 1 180 ? 8.466 -9.867 5.065 1.00 87.69 180 GLU A CA 1
ATOM 1400 C C . GLU A 1 180 ? 8.847 -10.156 3.604 1.00 87.69 180 GLU A C 1
ATOM 1402 O O . GLU A 1 180 ? 10.015 -10.046 3.218 1.00 87.69 180 GLU A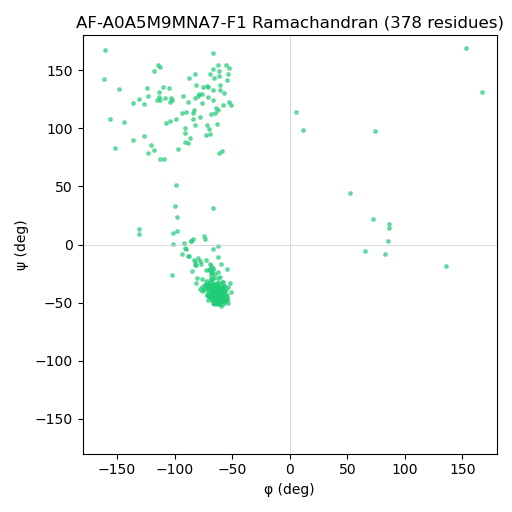 O 1
ATOM 1407 N N . THR A 1 181 ? 7.862 -10.437 2.750 1.00 85.94 181 THR A N 1
ATOM 1408 C CA . THR A 1 181 ? 8.067 -10.604 1.307 1.00 85.94 181 THR A CA 1
ATOM 1409 C C . THR A 1 181 ? 8.579 -9.324 0.647 1.00 85.94 181 THR A C 1
ATOM 1411 O O . THR A 1 181 ? 9.514 -9.383 -0.156 1.00 85.94 181 THR A O 1
ATOM 1414 N N . THR A 1 182 ? 8.017 -8.168 0.998 1.00 83.56 182 THR A N 1
ATOM 1415 C CA . THR A 1 182 ? 8.447 -6.852 0.512 1.00 83.56 182 THR A CA 1
ATOM 1416 C C . THR A 1 182 ? 9.878 -6.538 0.957 1.00 83.56 182 THR A C 1
ATOM 1418 O O . THR A 1 182 ? 10.699 -6.163 0.118 1.00 83.56 182 THR A O 1
ATOM 1421 N N . LYS A 1 183 ? 10.238 -6.810 2.222 1.00 86.69 183 LYS A N 1
ATOM 1422 C CA . LYS A 1 183 ? 11.626 -6.674 2.713 1.00 86.69 183 LYS A CA 1
ATOM 1423 C C . LYS A 1 183 ? 12.608 -7.555 1.944 1.00 86.69 183 LYS A C 1
ATOM 1425 O O . LYS A 1 183 ? 13.685 -7.101 1.560 1.00 86.69 183 LYS A O 1
ATOM 1430 N N . ARG A 1 184 ? 12.245 -8.815 1.686 1.00 86.44 184 ARG A N 1
ATOM 1431 C CA . ARG A 1 184 ? 13.085 -9.731 0.902 1.00 86.44 184 ARG A CA 1
ATOM 1432 C C . ARG A 1 184 ? 13.288 -9.215 -0.525 1.00 86.44 184 ARG A C 1
ATOM 1434 O O . ARG A 1 184 ? 14.426 -9.159 -0.986 1.00 86.44 184 ARG A O 1
ATOM 1441 N N . LYS A 1 185 ? 12.216 -8.773 -1.198 1.00 85.62 185 LYS A N 1
ATOM 1442 C CA . LYS A 1 185 ? 12.298 -8.154 -2.536 1.00 85.62 185 LYS A CA 1
ATOM 1443 C C . LYS A 1 185 ? 13.200 -6.914 -2.536 1.00 85.62 185 LYS A C 1
ATOM 1445 O O . LYS A 1 185 ? 13.949 -6.715 -3.489 1.00 85.62 185 LYS A O 1
ATOM 1450 N N . GLN A 1 186 ? 13.167 -6.104 -1.476 1.00 84.62 186 GLN A N 1
ATOM 1451 C CA . GLN A 1 186 ? 14.050 -4.945 -1.329 1.00 84.62 186 GLN A CA 1
ATOM 1452 C C . GLN A 1 186 ? 15.525 -5.369 -1.251 1.00 84.62 186 GLN A C 1
ATOM 1454 O O . GLN A 1 186 ? 16.360 -4.798 -1.950 1.00 84.62 186 GLN A O 1
ATOM 1459 N N . GLY A 1 187 ? 15.841 -6.422 -0.488 1.00 84.25 187 GLY A N 1
ATOM 1460 C CA . GLY A 1 187 ? 17.184 -7.012 -0.457 1.00 84.25 187 GLY A CA 1
ATOM 1461 C C . GLY A 1 187 ? 17.654 -7.501 -1.834 1.00 84.25 187 GLY A C 1
ATOM 1462 O O . GLY A 1 187 ? 18.765 -7.188 -2.257 1.00 84.25 187 GLY A O 1
ATOM 1463 N N . GLU A 1 188 ? 16.785 -8.190 -2.579 1.00 87.44 188 GLU A N 1
ATOM 1464 C CA . GLU A 1 188 ? 17.073 -8.665 -3.944 1.00 87.44 188 GLU A CA 1
ATOM 1465 C C . GLU A 1 188 ? 17.289 -7.516 -4.948 1.00 87.44 188 GLU A C 1
ATOM 1467 O O . GLU A 1 188 ? 18.070 -7.645 -5.891 1.00 87.44 188 GLU A O 1
ATOM 1472 N N . ILE A 1 189 ? 16.587 -6.390 -4.786 1.00 84.69 189 ILE A N 1
ATOM 1473 C CA . ILE A 1 189 ? 16.772 -5.182 -5.610 1.00 84.69 189 ILE A CA 1
ATOM 1474 C C . ILE A 1 189 ? 18.110 -4.516 -5.294 1.00 84.69 189 ILE A C 1
ATOM 1476 O O . ILE A 1 189 ? 18.825 -4.141 -6.221 1.00 84.69 189 ILE A O 1
ATOM 1480 N N . LEU A 1 190 ? 18.471 -4.399 -4.013 1.00 84.50 190 LEU A N 1
ATOM 1481 C CA . LEU A 1 190 ? 19.749 -3.818 -3.596 1.00 84.50 190 LEU A CA 1
ATOM 1482 C C . LEU A 1 190 ? 20.937 -4.648 -4.085 1.00 84.50 190 LEU A C 1
ATOM 1484 O O . LEU A 1 190 ? 21.903 -4.073 -4.579 1.00 84.50 190 LEU A O 1
ATOM 1488 N N . GLN A 1 191 ? 20.838 -5.979 -4.018 1.00 85.25 191 GLN A N 1
ATOM 1489 C CA . GLN A 1 191 ? 21.866 -6.864 -4.565 1.00 85.25 191 GLN A CA 1
ATOM 1490 C C . GLN A 1 191 ? 22.003 -6.681 -6.080 1.00 85.25 191 GLN A C 1
ATOM 1492 O O . GLN A 1 191 ? 23.092 -6.388 -6.562 1.00 85.25 191 GLN A O 1
ATOM 1497 N N . ARG A 1 192 ? 20.888 -6.727 -6.826 1.00 84.00 192 ARG A N 1
ATOM 1498 C CA . ARG A 1 192 ? 20.900 -6.493 -8.281 1.00 84.00 192 ARG A CA 1
ATOM 1499 C C . ARG A 1 192 ? 21.455 -5.121 -8.656 1.00 84.00 192 ARG A C 1
ATOM 1501 O O . ARG A 1 192 ? 22.110 -4.992 -9.684 1.00 84.00 192 ARG A O 1
ATOM 1508 N N . LYS A 1 193 ? 21.190 -4.091 -7.844 1.00 84.38 193 LYS A N 1
ATOM 1509 C CA . LYS A 1 193 ? 21.766 -2.754 -8.034 1.00 84.38 193 LYS A CA 1
ATOM 1510 C C . LYS A 1 193 ? 23.288 -2.796 -7.961 1.00 84.38 193 LYS A C 1
ATOM 1512 O O . LYS A 1 193 ? 23.935 -2.087 -8.722 1.00 84.38 193 LYS A O 1
ATOM 1517 N N . GLU A 1 194 ? 23.840 -3.567 -7.031 1.00 84.25 194 GLU A N 1
ATOM 1518 C CA . GLU A 1 194 ? 25.284 -3.687 -6.861 1.00 84.25 194 GLU A CA 1
ATOM 1519 C C . GLU A 1 194 ? 25.918 -4.482 -8.001 1.00 84.25 194 GLU A C 1
ATOM 1521 O O . GLU A 1 194 ? 26.894 -4.016 -8.581 1.00 84.25 194 GLU A O 1
ATOM 1526 N N . ASP A 1 195 ? 25.293 -5.588 -8.410 1.00 81.62 195 ASP A N 1
ATOM 1527 C CA . ASP A 1 195 ? 25.758 -6.403 -9.538 1.00 81.62 195 ASP A CA 1
ATOM 1528 C C . ASP A 1 195 ? 25.863 -5.569 -10.834 1.00 81.62 195 ASP A C 1
ATOM 1530 O O . ASP A 1 195 ? 26.793 -5.732 -11.614 1.00 81.62 195 ASP A O 1
ATOM 1534 N N . LEU A 1 196 ? 24.957 -4.604 -11.039 1.00 76.44 196 LEU A N 1
ATOM 1535 C CA . LEU A 1 196 ? 24.953 -3.713 -12.212 1.00 76.44 196 LEU A CA 1
ATOM 1536 C C . LEU A 1 196 ? 25.985 -2.588 -12.179 1.00 76.44 196 LEU A C 1
ATOM 1538 O O . LEU A 1 196 ? 26.227 -1.958 -13.210 1.00 76.44 196 LEU A O 1
ATOM 1542 N N . LYS A 1 197 ? 26.547 -2.285 -11.006 1.00 74.75 197 LYS A N 1
ATOM 1543 C CA . LYS A 1 197 ? 27.629 -1.300 -10.883 1.00 74.75 197 LYS A CA 1
ATOM 1544 C C . LYS A 1 197 ? 28.986 -1.895 -11.238 1.00 74.75 197 LYS A C 1
ATOM 1546 O O . LYS A 1 197 ? 29.916 -1.126 -11.464 1.00 74.75 197 LYS A O 1
ATOM 1551 N N . ILE A 1 198 ? 29.110 -3.222 -11.257 1.00 67.12 198 ILE A N 1
ATOM 1552 C CA . ILE A 1 198 ? 30.353 -3.925 -11.569 1.00 67.12 198 ILE A CA 1
ATOM 1553 C C . ILE A 1 198 ? 30.381 -4.173 -13.089 1.00 67.12 198 ILE A C 1
ATOM 1555 O O . ILE A 1 198 ? 29.531 -4.907 -13.590 1.00 67.12 198 ILE A O 1
ATOM 1559 N N . PRO A 1 199 ? 31.309 -3.569 -13.857 1.00 60.97 199 PRO A N 1
ATOM 1560 C CA . PRO A 1 199 ? 31.422 -3.845 -15.288 1.00 60.97 199 PRO A CA 1
ATOM 1561 C C . PRO A 1 199 ? 31.883 -5.294 -15.499 1.00 60.97 199 PRO A C 1
ATOM 1563 O O . PRO A 1 199 ? 32.922 -5.680 -14.965 1.00 60.97 199 PRO A O 1
ATOM 1566 N N . GLU A 1 200 ? 31.129 -6.095 -16.261 1.00 58.88 200 GLU A N 1
ATOM 1567 C CA . GLU A 1 200 ? 31.488 -7.503 -16.527 1.00 58.88 200 GLU A CA 1
ATOM 1568 C C . GLU A 1 200 ? 32.722 -7.661 -17.429 1.00 58.88 200 GLU A C 1
ATOM 1570 O O . GLU A 1 200 ? 33.381 -8.693 -17.372 1.00 58.88 200 GLU A O 1
ATOM 1575 N N . ASP A 1 201 ? 33.090 -6.646 -18.209 1.00 57.88 201 ASP A N 1
ATOM 1576 C CA . ASP A 1 201 ? 34.365 -6.596 -18.924 1.00 57.88 201 ASP A CA 1
ATOM 1577 C C . ASP A 1 201 ? 34.635 -5.138 -19.317 1.00 57.88 201 ASP A C 1
ATOM 1579 O O . ASP A 1 201 ? 33.695 -4.406 -19.624 1.00 57.88 201 ASP A O 1
ATOM 1583 N N . GLY A 1 202 ? 35.887 -4.685 -19.261 1.00 53.66 202 GLY A N 1
ATOM 1584 C CA . GLY A 1 202 ? 36.305 -3.271 -19.324 1.00 53.66 202 GLY A CA 1
ATOM 1585 C C . GLY A 1 202 ? 36.068 -2.515 -20.645 1.00 53.66 202 GLY A C 1
ATOM 1586 O O . GLY A 1 202 ? 36.846 -1.620 -20.972 1.00 53.66 202 GLY A O 1
ATOM 1587 N N . CYS A 1 203 ? 35.026 -2.846 -21.404 1.00 48.09 203 CYS A N 1
ATOM 1588 C CA . CYS A 1 203 ? 34.607 -2.170 -22.626 1.00 48.09 203 CYS A CA 1
ATOM 1589 C C . CYS A 1 203 ? 33.200 -1.587 -22.436 1.00 48.09 203 CYS A C 1
ATOM 1591 O O . CYS A 1 203 ? 32.201 -2.179 -22.839 1.00 48.09 203 CYS A O 1
ATOM 1593 N N . ASP A 1 204 ? 33.126 -0.416 -21.803 1.00 54.03 204 ASP A N 1
ATOM 1594 C CA . ASP A 1 204 ? 31.908 0.392 -21.796 1.00 54.03 204 ASP A CA 1
ATOM 1595 C C . ASP A 1 204 ? 31.898 1.281 -23.042 1.00 54.03 204 ASP A C 1
ATOM 1597 O O . ASP A 1 204 ? 32.416 2.398 -23.029 1.00 54.03 204 ASP A O 1
ATOM 1601 N N . ASP A 1 205 ? 31.302 0.791 -24.128 1.00 57.38 205 ASP A N 1
ATOM 1602 C CA . ASP A 1 205 ? 30.852 1.683 -25.198 1.00 57.38 205 ASP A CA 1
ATOM 1603 C C . ASP A 1 205 ? 29.794 2.655 -24.624 1.00 57.38 205 ASP A C 1
ATOM 1605 O O . ASP A 1 205 ? 28.997 2.277 -23.756 1.00 57.38 205 ASP A O 1
ATOM 1609 N N . GLU A 1 206 ? 29.759 3.910 -25.097 1.00 58.00 206 GLU A N 1
ATOM 1610 C CA . GLU A 1 206 ? 28.912 4.988 -24.537 1.00 58.00 206 GLU A CA 1
ATOM 1611 C C . GLU A 1 206 ? 27.416 4.610 -24.407 1.00 58.00 206 GLU A C 1
ATOM 1613 O O . GLU A 1 206 ? 26.749 5.024 -23.452 1.00 58.00 206 GLU A O 1
ATOM 1618 N N . ASP A 1 207 ? 26.889 3.780 -25.317 1.00 57.44 207 ASP A N 1
ATOM 1619 C CA . ASP A 1 207 ? 25.496 3.295 -25.296 1.00 57.44 207 ASP A CA 1
ATOM 1620 C C . ASP A 1 207 ? 25.231 2.302 -24.142 1.00 57.44 207 ASP A C 1
ATOM 1622 O O . ASP A 1 207 ? 24.195 2.362 -23.472 1.00 57.44 207 ASP A O 1
ATOM 1626 N N . GLY A 1 208 ? 26.201 1.439 -23.817 1.00 62.47 208 GLY A N 1
ATOM 1627 C CA . GLY A 1 208 ? 26.094 0.482 -22.711 1.00 62.47 208 GLY A CA 1
ATOM 1628 C C . GLY A 1 208 ? 26.050 1.170 -21.343 1.00 62.47 208 GLY A C 1
ATOM 1629 O O . GLY A 1 208 ? 25.224 0.825 -20.490 1.00 62.47 208 GLY A O 1
ATOM 1630 N N . GLY A 1 209 ? 26.876 2.204 -21.151 1.00 68.19 209 GLY A N 1
ATOM 1631 C CA . GLY A 1 209 ? 26.899 3.003 -19.920 1.00 68.19 209 GLY A CA 1
ATOM 1632 C C . GLY A 1 209 ? 25.596 3.780 -19.680 1.00 68.19 209 GLY A C 1
ATOM 1633 O O . GLY A 1 209 ? 25.070 3.807 -18.557 1.00 68.19 209 GLY A O 1
ATOM 1634 N N . ALA A 1 210 ? 25.017 4.359 -20.739 1.00 72.69 210 ALA A N 1
ATOM 1635 C CA . ALA A 1 210 ? 23.741 5.071 -20.661 1.00 72.69 210 ALA A CA 1
ATOM 1636 C C . ALA A 1 210 ? 22.580 4.134 -20.274 1.00 72.69 210 ALA A C 1
ATOM 1638 O O . ALA A 1 210 ? 21.773 4.462 -19.397 1.00 72.69 210 ALA A O 1
ATOM 1639 N N . GLN A 1 211 ? 22.519 2.936 -20.863 1.00 70.38 211 GLN A N 1
ATOM 1640 C CA . GLN A 1 211 ? 21.474 1.952 -20.563 1.00 70.38 211 GLN A CA 1
ATOM 1641 C C . GLN A 1 211 ? 21.577 1.389 -19.138 1.00 70.38 211 GLN A C 1
ATOM 1643 O O . GLN A 1 211 ? 20.550 1.257 -18.461 1.00 70.38 211 GLN A O 1
ATOM 1648 N N . ARG A 1 212 ? 22.795 1.123 -18.639 1.00 73.75 212 ARG A N 1
ATOM 1649 C CA . ARG A 1 212 ? 23.017 0.719 -17.236 1.00 73.75 212 ARG A CA 1
ATOM 1650 C C . ARG A 1 212 ? 22.560 1.803 -16.263 1.00 73.75 212 ARG A C 1
ATOM 1652 O O . ARG A 1 212 ? 21.847 1.508 -15.306 1.00 73.75 212 ARG A O 1
ATOM 1659 N N . THR A 1 213 ? 22.882 3.064 -16.550 1.00 80.38 213 THR A N 1
ATOM 1660 C CA . THR A 1 213 ? 22.460 4.208 -15.726 1.00 80.38 213 THR A CA 1
ATOM 1661 C C . THR A 1 213 ? 20.936 4.312 -15.637 1.00 80.38 213 THR A C 1
ATOM 1663 O O . THR A 1 213 ? 20.385 4.434 -14.542 1.00 80.38 213 THR A O 1
ATOM 1666 N N . LEU A 1 214 ? 20.234 4.209 -16.771 1.00 80.50 214 LEU A N 1
ATOM 1667 C CA . LEU A 1 214 ? 18.768 4.243 -16.800 1.00 80.50 214 LEU A CA 1
ATOM 1668 C C . LEU A 1 214 ? 18.138 3.079 -16.029 1.00 80.50 214 LEU A C 1
ATOM 1670 O O . LEU A 1 214 ? 17.094 3.244 -15.401 1.00 80.50 214 LEU A O 1
ATOM 1674 N N . ALA A 1 215 ? 18.757 1.902 -16.060 1.00 77.88 215 ALA A N 1
ATOM 1675 C CA . ALA A 1 215 ? 18.248 0.757 -15.326 1.00 77.88 215 ALA A CA 1
ATOM 1676 C C . ALA A 1 215 ? 18.504 0.857 -13.813 1.00 77.88 215 ALA A C 1
ATOM 1678 O O . ALA A 1 215 ? 17.628 0.497 -13.032 1.00 77.88 215 ALA A O 1
ATOM 1679 N N . ILE A 1 216 ? 19.636 1.430 -13.387 1.00 82.50 216 ILE A N 1
ATOM 1680 C CA . ILE A 1 216 ? 19.884 1.756 -11.973 1.00 82.50 216 ILE A CA 1
ATOM 1681 C C . ILE A 1 216 ? 18.848 2.770 -11.462 1.00 82.50 216 ILE A C 1
ATOM 1683 O O . ILE A 1 216 ? 18.319 2.598 -10.365 1.00 82.50 216 ILE A O 1
ATOM 1687 N N . GLN A 1 217 ? 18.503 3.788 -12.259 1.00 85.31 217 GLN A N 1
ATOM 1688 C CA . GLN A 1 217 ? 17.437 4.737 -11.905 1.00 85.31 217 GLN A CA 1
ATOM 1689 C C . GLN A 1 217 ? 16.075 4.045 -11.737 1.00 85.31 217 GLN A C 1
ATOM 1691 O O . GLN A 1 217 ? 15.316 4.375 -10.825 1.00 85.31 217 GLN A O 1
ATOM 1696 N N . GLU A 1 218 ? 15.764 3.072 -12.594 1.00 84.12 218 GLU A N 1
ATOM 1697 C CA . GLU A 1 218 ? 14.523 2.298 -12.506 1.00 84.12 218 GLU A CA 1
ATOM 1698 C C . GLU A 1 218 ? 14.510 1.385 -11.265 1.00 84.12 218 GLU A C 1
ATOM 1700 O O . GLU A 1 218 ? 13.502 1.304 -10.568 1.00 84.12 218 GLU A O 1
ATOM 1705 N N . ILE A 1 219 ? 15.645 0.777 -10.915 1.00 83.19 219 ILE A N 1
ATOM 1706 C CA . ILE A 1 219 ? 15.835 -0.001 -9.679 1.00 83.19 219 ILE A CA 1
ATOM 1707 C C . ILE A 1 219 ? 15.672 0.882 -8.434 1.00 83.19 219 ILE A C 1
ATOM 1709 O O . ILE A 1 219 ? 15.010 0.483 -7.475 1.00 83.19 219 ILE A O 1
ATOM 1713 N N . ASP A 1 220 ? 16.200 2.106 -8.451 1.00 85.44 220 ASP A N 1
ATOM 1714 C CA . ASP A 1 220 ? 16.009 3.066 -7.358 1.00 85.44 220 ASP A CA 1
ATOM 1715 C C . ASP A 1 220 ? 14.544 3.470 -7.200 1.00 85.44 220 ASP A C 1
ATOM 1717 O O . ASP A 1 220 ? 14.047 3.593 -6.076 1.00 85.44 220 ASP A O 1
ATOM 1721 N N . LYS A 1 221 ? 13.823 3.609 -8.318 1.00 86.81 221 LYS A N 1
ATOM 1722 C CA . LYS A 1 221 ? 12.371 3.787 -8.300 1.00 86.81 221 LYS A CA 1
ATOM 1723 C C . LYS A 1 221 ? 11.681 2.575 -7.664 1.00 86.81 221 LYS A C 1
ATOM 1725 O O . LYS A 1 221 ? 10.843 2.774 -6.789 1.00 86.81 221 LYS A O 1
ATOM 1730 N N . GLN A 1 222 ? 12.052 1.343 -8.031 1.00 85.06 222 GLN A N 1
ATOM 1731 C CA . GLN A 1 222 ? 11.503 0.123 -7.414 1.00 85.06 222 GLN A CA 1
ATOM 1732 C C . GLN A 1 222 ? 11.744 0.068 -5.900 1.00 85.06 222 GLN A C 1
ATOM 1734 O O . GLN A 1 222 ? 10.822 -0.269 -5.160 1.00 85.06 222 GLN A O 1
ATOM 1739 N N . SER A 1 223 ? 12.944 0.427 -5.430 1.00 85.88 223 SER A N 1
ATOM 1740 C CA . SER A 1 223 ? 13.271 0.424 -3.996 1.00 85.88 223 SER A CA 1
ATOM 1741 C C . SER A 1 223 ? 12.373 1.377 -3.208 1.00 85.88 223 SER A C 1
ATOM 1743 O O . SER A 1 223 ? 11.795 0.980 -2.199 1.00 85.88 223 SER A O 1
ATOM 1745 N N . ARG A 1 224 ? 12.191 2.612 -3.697 1.00 87.81 224 ARG A N 1
ATOM 1746 C CA . ARG A 1 224 ? 11.317 3.603 -3.043 1.00 87.81 224 ARG A CA 1
ATOM 1747 C C . ARG A 1 224 ? 9.868 3.129 -2.967 1.00 87.81 224 ARG A C 1
ATOM 1749 O O . ARG A 1 224 ? 9.217 3.309 -1.947 1.00 87.81 224 ARG A O 1
ATOM 1756 N N . LEU A 1 225 ? 9.375 2.492 -4.028 1.00 85.25 225 LEU A N 1
ATOM 1757 C CA . LEU A 1 225 ? 8.008 1.969 -4.066 1.00 85.25 225 LEU A CA 1
ATOM 1758 C C . LEU A 1 225 ? 7.777 0.866 -3.025 1.00 85.25 225 LEU A C 1
ATOM 1760 O O . LEU A 1 225 ? 6.719 0.834 -2.405 1.00 85.25 225 LEU A O 1
ATOM 1764 N N . LEU A 1 226 ? 8.759 -0.011 -2.799 1.00 83.62 226 LEU A N 1
ATOM 1765 C CA . LEU A 1 226 ? 8.662 -1.040 -1.757 1.00 83.62 226 LEU A CA 1
ATOM 1766 C C . LEU A 1 226 ? 8.734 -0.455 -0.339 1.00 83.62 226 LEU A C 1
ATOM 1768 O O . LEU A 1 226 ? 8.067 -0.962 0.558 1.00 83.62 226 LEU A O 1
ATOM 1772 N N . GLU A 1 227 ? 9.500 0.616 -0.123 1.00 84.44 227 GLU A N 1
ATOM 1773 C CA . GLU A 1 227 ? 9.539 1.321 1.170 1.00 84.44 227 GLU A CA 1
ATOM 1774 C C . GLU A 1 227 ? 8.193 1.989 1.497 1.00 84.44 227 GLU A C 1
ATOM 1776 O O . GLU A 1 227 ? 7.718 1.935 2.637 1.00 84.44 227 GLU A O 1
ATOM 1781 N N . GLU A 1 228 ? 7.550 2.583 0.489 1.00 84.25 228 GLU A N 1
ATOM 1782 C CA . GLU A 1 228 ? 6.199 3.138 0.607 1.00 84.25 228 GLU A CA 1
ATOM 1783 C C . GLU A 1 228 ? 5.165 2.037 0.904 1.00 84.25 228 GLU A C 1
ATOM 1785 O O . GLU A 1 228 ? 4.372 2.181 1.835 1.00 84.25 228 GLU A O 1
ATOM 1790 N N . ASP A 1 229 ? 5.218 0.912 0.182 1.00 85.25 229 ASP A N 1
ATOM 1791 C CA . ASP A 1 229 ? 4.360 -0.262 0.402 1.00 85.25 229 ASP A CA 1
ATOM 1792 C C . ASP A 1 229 ? 4.505 -0.840 1.816 1.00 85.25 229 ASP A C 1
ATOM 1794 O O . ASP A 1 229 ? 3.513 -1.121 2.496 1.00 85.25 229 ASP A O 1
ATOM 1798 N N . GLN A 1 230 ? 5.746 -0.964 2.294 1.00 84.56 230 GLN A N 1
ATOM 1799 C CA . GLN A 1 230 ? 6.035 -1.425 3.647 1.00 84.56 230 GLN A CA 1
ATOM 1800 C C . GLN A 1 230 ? 5.466 -0.462 4.695 1.00 84.56 230 GLN A C 1
ATOM 1802 O O . GLN A 1 230 ? 4.904 -0.900 5.703 1.00 84.56 230 GLN A O 1
ATOM 1807 N N . THR A 1 231 ? 5.592 0.845 4.458 1.00 85.75 231 THR A N 1
ATOM 1808 C CA . THR A 1 231 ? 5.044 1.874 5.347 1.00 85.75 231 THR A CA 1
ATOM 1809 C C . THR A 1 231 ? 3.521 1.781 5.405 1.00 85.75 231 THR A C 1
ATOM 1811 O O . THR A 1 231 ? 2.959 1.728 6.500 1.00 85.75 231 THR A O 1
ATOM 1814 N N . ALA A 1 232 ? 2.852 1.690 4.253 1.00 82.56 232 ALA A N 1
ATOM 1815 C CA . ALA A 1 232 ? 1.397 1.580 4.168 1.00 82.56 232 ALA A CA 1
ATOM 1816 C C . ALA A 1 232 ? 0.879 0.284 4.820 1.00 82.56 232 ALA A C 1
ATOM 1818 O O . ALA A 1 232 ? -0.012 0.333 5.670 1.00 82.56 232 ALA A O 1
ATOM 1819 N N . SER A 1 233 ? 1.503 -0.861 4.528 1.00 83.00 233 SER A N 1
ATOM 1820 C CA . SER A 1 233 ? 1.170 -2.155 5.145 1.00 83.00 233 SER A CA 1
ATOM 1821 C C . SER A 1 233 ? 1.364 -2.135 6.666 1.00 83.00 233 SER A C 1
ATOM 1823 O O . SER A 1 233 ? 0.538 -2.658 7.417 1.00 83.00 233 SER A O 1
ATOM 1825 N N . GLY A 1 234 ? 2.418 -1.463 7.143 1.00 81.44 234 GLY A N 1
ATOM 1826 C CA . GLY A 1 234 ? 2.653 -1.240 8.568 1.00 81.44 234 GLY A CA 1
ATOM 1827 C C . GLY A 1 234 ? 1.554 -0.408 9.235 1.00 81.44 234 GLY A C 1
ATOM 1828 O O . GLY A 1 234 ? 1.169 -0.697 10.368 1.00 81.44 234 GLY A O 1
ATOM 1829 N N . VAL A 1 235 ? 0.995 0.588 8.538 1.00 83.62 235 VAL A N 1
ATOM 1830 C CA . VAL A 1 235 ? -0.156 1.351 9.046 1.00 83.62 235 VAL A CA 1
ATOM 1831 C C . VAL A 1 235 ? -1.409 0.480 9.120 1.00 83.62 235 VAL A C 1
ATOM 1833 O O . VAL A 1 235 ? -2.108 0.537 10.132 1.00 83.62 235 VAL A O 1
ATOM 1836 N N . VAL A 1 236 ? -1.680 -0.370 8.122 1.00 80.88 236 VAL A N 1
ATOM 1837 C CA . VAL A 1 236 ? -2.835 -1.288 8.180 1.00 80.88 236 VAL A CA 1
ATOM 1838 C C . VAL A 1 236 ? -2.698 -2.283 9.335 1.00 80.88 236 VAL A C 1
ATOM 1840 O O . VAL A 1 236 ? -3.650 -2.480 10.088 1.00 80.88 236 VAL A O 1
ATOM 1843 N N . SER A 1 237 ? -1.496 -2.817 9.568 1.00 85.50 237 SER A N 1
ATOM 1844 C CA . SER A 1 237 ? -1.202 -3.649 10.744 1.00 85.50 237 SER A CA 1
ATOM 1845 C C . SER A 1 237 ? -1.486 -2.915 12.069 1.00 85.50 237 SER A C 1
ATOM 1847 O O . SER A 1 237 ? -2.084 -3.476 12.989 1.00 85.50 237 SER A O 1
ATOM 1849 N N . GLN A 1 238 ? -1.143 -1.624 12.168 1.00 82.06 238 GLN A N 1
ATOM 1850 C CA . GLN A 1 238 ? -1.473 -0.797 13.339 1.00 82.06 238 GLN A CA 1
ATOM 1851 C C . GLN A 1 238 ? -2.972 -0.508 13.494 1.00 82.06 238 GLN A C 1
ATOM 1853 O O . GLN A 1 238 ? -3.423 -0.224 14.604 1.00 82.06 238 GLN A O 1
ATOM 1858 N N . ILE A 1 239 ? -3.740 -0.498 12.403 1.00 81.00 239 ILE A N 1
ATOM 1859 C CA . ILE A 1 239 ? -5.201 -0.362 12.458 1.00 81.00 239 ILE A CA 1
ATOM 1860 C C . ILE A 1 239 ? -5.801 -1.655 13.018 1.00 81.00 239 ILE A C 1
ATOM 1862 O O . ILE A 1 239 ? -6.567 -1.598 13.978 1.00 81.00 239 ILE A O 1
ATOM 1866 N N . LEU A 1 240 ? -5.379 -2.811 12.500 1.00 80.69 240 LEU A N 1
ATOM 1867 C CA . LEU A 1 240 ? -5.877 -4.113 12.951 1.00 80.69 240 LEU A CA 1
ATOM 1868 C C . LEU A 1 240 ? -5.552 -4.391 14.415 1.00 80.69 240 LEU A C 1
ATOM 1870 O O . LEU A 1 240 ? -6.441 -4.788 15.160 1.00 80.69 240 LEU A O 1
ATOM 1874 N N . SER A 1 241 ? -4.340 -4.071 14.875 1.00 78.81 241 SER A N 1
ATOM 1875 C CA . SER A 1 241 ? -3.983 -4.282 16.283 1.00 78.81 241 SER A CA 1
ATOM 1876 C C . SER A 1 241 ? -4.873 -3.500 17.258 1.00 78.81 241 SER A C 1
ATOM 1878 O O . SER A 1 241 ? -5.116 -3.960 18.374 1.00 78.81 241 SER A O 1
ATOM 1880 N N . LYS A 1 242 ? -5.431 -2.350 16.849 1.00 77.50 242 LYS A N 1
ATOM 1881 C CA . LYS A 1 242 ? -6.411 -1.605 17.660 1.00 77.50 242 LYS A CA 1
ATOM 1882 C C . LYS A 1 242 ? -7.760 -2.315 17.735 1.00 77.50 242 LYS A C 1
ATOM 1884 O O . LYS A 1 242 ? -8.393 -2.263 18.789 1.00 77.50 242 LYS A O 1
ATOM 1889 N N . LEU A 1 243 ? -8.183 -2.972 16.655 1.00 70.88 243 LEU A N 1
ATOM 1890 C CA . LEU A 1 243 ? -9.403 -3.783 16.631 1.00 70.88 243 LEU A CA 1
ATOM 1891 C C . LEU A 1 243 ? -9.241 -5.013 17.533 1.00 70.88 243 LEU A C 1
ATOM 1893 O O . LEU A 1 243 ? -10.104 -5.269 18.371 1.00 70.88 243 LEU A O 1
ATOM 1897 N N . SER A 1 244 ? -8.081 -5.674 17.478 1.00 66.25 244 SER A N 1
ATOM 1898 C CA . SER A 1 244 ? -7.725 -6.804 18.350 1.00 66.25 244 SER A CA 1
ATOM 1899 C C . SER A 1 244 ? -7.786 -6.444 19.842 1.00 66.25 244 SER A C 1
ATOM 1901 O O . SER A 1 244 ? -8.186 -7.264 20.668 1.00 66.25 244 SER A O 1
ATOM 1903 N N . VAL A 1 245 ? -7.412 -5.210 20.207 1.00 56.28 245 VAL A N 1
ATOM 1904 C CA . VAL A 1 245 ? -7.468 -4.705 21.593 1.00 56.28 245 VAL A CA 1
ATOM 1905 C C . VAL A 1 245 ? -8.897 -4.359 22.026 1.00 56.28 245 VAL A C 1
ATOM 1907 O O . VAL A 1 245 ? -9.252 -4.598 23.180 1.00 56.28 245 VAL A O 1
ATOM 1910 N N . GLN A 1 246 ? -9.730 -3.828 21.125 1.00 52.38 246 GLN A N 1
ATOM 1911 C CA . GLN A 1 246 ? -11.124 -3.487 21.436 1.00 52.38 246 GLN A CA 1
ATOM 1912 C C . GLN A 1 246 ? -11.993 -4.725 21.713 1.00 52.38 246 GLN A C 1
ATOM 1914 O O . GLN A 1 246 ? -12.858 -4.660 22.583 1.00 52.38 246 GLN A O 1
ATOM 1919 N N . GLU A 1 247 ? -11.729 -5.866 21.071 1.00 51.59 247 GLU A N 1
ATOM 1920 C CA . GLU A 1 247 ? -12.490 -7.109 21.297 1.00 51.59 247 GLU A CA 1
ATOM 1921 C C . GLU A 1 247 ? -12.200 -7.803 22.644 1.00 51.59 247 GLU A C 1
ATOM 1923 O O . GLU A 1 247 ? -13.015 -8.591 23.123 1.00 51.59 247 GLU A O 1
ATOM 1928 N N . ILE A 1 248 ? -11.050 -7.537 23.278 1.00 44.44 248 ILE A N 1
ATOM 1929 C CA . ILE A 1 248 ? -10.672 -8.158 24.566 1.00 44.44 248 ILE A CA 1
ATOM 1930 C C . ILE A 1 248 ? -11.317 -7.416 25.758 1.00 44.44 248 ILE A C 1
ATOM 1932 O O . ILE A 1 248 ? -11.370 -7.938 26.871 1.00 44.44 248 ILE A O 1
ATOM 1936 N N . GLY A 1 249 ? -11.868 -6.221 25.528 1.00 38.38 249 GLY A N 1
ATOM 1937 C CA . GLY A 1 249 ? -12.483 -5.369 26.544 1.00 38.38 249 GLY A CA 1
ATOM 1938 C C . GLY A 1 249 ? -14.007 -5.459 26.619 1.00 38.38 249 GLY A C 1
ATOM 1939 O O . GLY A 1 249 ? -14.650 -4.417 26.613 1.00 38.38 249 GLY A O 1
ATOM 1940 N N . ASP A 1 250 ? -14.598 -6.653 26.711 1.00 32.72 250 ASP A N 1
ATOM 1941 C CA . ASP A 1 250 ? -16.046 -6.796 26.941 1.00 32.72 250 ASP A CA 1
ATOM 1942 C C . ASP A 1 250 ? -16.318 -7.639 28.199 1.00 32.72 250 ASP A C 1
ATOM 1944 O O . ASP A 1 250 ? -16.609 -8.832 28.144 1.00 32.72 250 ASP A O 1
ATOM 1948 N N . ASN A 1 251 ? -16.186 -7.002 29.369 1.00 33.97 251 ASN A N 1
ATOM 1949 C CA . ASN A 1 251 ? -16.595 -7.558 30.660 1.00 33.97 251 ASN A CA 1
ATOM 1950 C C . ASN A 1 251 ? -17.834 -6.799 31.170 1.00 33.97 251 ASN A C 1
ATOM 1952 O O . ASN A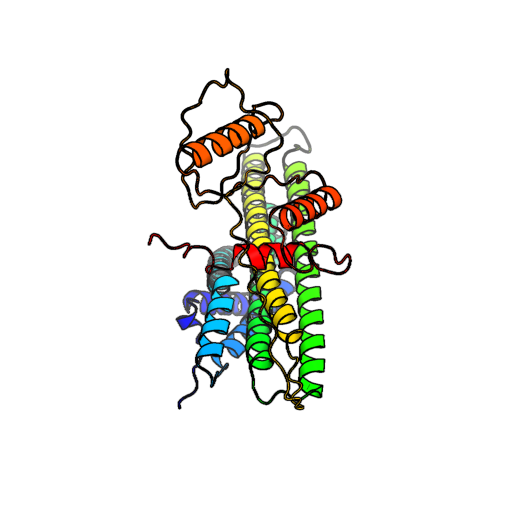 1 251 ? -17.765 -5.995 32.100 1.00 33.97 251 ASN A O 1
ATOM 1956 N N . ARG A 1 252 ? -18.999 -7.045 30.559 1.00 41.91 252 ARG A N 1
ATOM 1957 C CA . ARG A 1 252 ? -20.299 -6.734 31.176 1.00 41.91 252 ARG A CA 1
ATOM 1958 C C . ARG A 1 252 ? -20.788 -7.944 31.968 1.00 41.91 252 ARG A C 1
ATOM 1960 O O . ARG A 1 252 ? -21.536 -8.775 31.465 1.00 41.91 252 ARG A O 1
ATOM 1967 N N . GLY A 1 253 ? -20.379 -8.015 33.232 1.00 28.27 253 GLY A N 1
ATOM 1968 C CA . GLY A 1 253 ? -21.047 -8.820 34.251 1.00 28.27 253 GLY A CA 1
ATOM 1969 C C . GLY A 1 253 ? -21.857 -7.907 35.166 1.00 28.27 253 GLY A C 1
ATOM 1970 O O . GLY A 1 253 ? -21.282 -7.188 35.975 1.00 28.27 253 GLY A O 1
ATOM 1971 N N . SER A 1 254 ? -23.181 -7.920 35.033 1.00 34.31 254 SER A N 1
ATOM 1972 C CA . SER A 1 254 ? -24.093 -7.326 36.014 1.00 34.31 254 SER A CA 1
ATOM 1973 C C . SER A 1 254 ? -24.622 -8.440 36.909 1.00 34.31 254 SER A C 1
ATOM 1975 O O . SER A 1 254 ? -25.423 -9.225 36.415 1.00 34.31 254 SER A O 1
ATOM 1977 N N . ILE A 1 255 ? -24.182 -8.513 38.176 1.00 31.00 255 ILE A N 1
ATOM 1978 C CA . ILE A 1 255 ? -24.980 -8.982 39.328 1.00 31.00 255 ILE A CA 1
ATOM 1979 C C . ILE A 1 255 ? -24.514 -8.223 40.590 1.00 31.00 255 ILE A C 1
ATOM 1981 O O . ILE A 1 255 ? -23.322 -8.068 40.841 1.00 31.00 255 ILE A O 1
ATOM 1985 N N . ASN A 1 256 ? -25.500 -7.739 41.344 1.00 32.75 256 ASN A N 1
ATOM 1986 C CA . ASN A 1 256 ? -25.462 -6.872 42.524 1.00 32.75 256 ASN A CA 1
ATOM 1987 C C . ASN A 1 256 ? -24.572 -7.325 43.695 1.00 32.75 256 ASN A C 1
ATOM 1989 O O . ASN A 1 256 ? -24.578 -8.495 44.067 1.00 32.75 256 ASN A O 1
ATOM 1993 N N . ALA A 1 257 ? -24.000 -6.342 44.400 1.00 25.09 257 ALA A N 1
ATOM 1994 C CA . ALA A 1 257 ? -23.953 -6.320 45.864 1.00 25.09 257 ALA A CA 1
ATOM 1995 C C . ALA A 1 257 ? -23.792 -4.869 46.354 1.00 25.09 257 ALA A C 1
ATOM 1997 O O . ALA A 1 257 ? -22.732 -4.258 46.217 1.00 25.09 257 ALA A O 1
ATOM 1998 N N . GLU A 1 258 ? -24.855 -4.308 46.933 1.00 31.09 258 GLU A N 1
ATOM 1999 C CA . GLU A 1 258 ? -24.721 -3.224 47.906 1.00 31.09 258 GLU A CA 1
ATOM 2000 C C . GLU A 1 258 ? -23.826 -3.718 49.050 1.00 31.09 258 GLU A C 1
ATOM 2002 O O . GLU A 1 258 ? -24.063 -4.808 49.563 1.00 31.09 258 GLU A O 1
ATOM 2007 N N . PHE A 1 259 ? -22.804 -2.943 49.439 1.00 24.31 259 PHE A N 1
ATOM 2008 C CA . PHE A 1 259 ? -22.642 -2.380 50.790 1.00 24.31 259 PHE A CA 1
ATOM 2009 C C . PHE A 1 259 ? -21.223 -1.809 51.013 1.00 24.31 259 PHE A C 1
ATOM 2011 O O . PHE A 1 259 ? -20.218 -2.489 50.837 1.00 24.31 259 PHE A O 1
ATOM 2018 N N . ARG A 1 260 ? -21.198 -0.572 51.533 1.00 25.16 260 ARG A N 1
ATOM 2019 C CA . ARG A 1 260 ? -20.132 0.102 52.308 1.00 25.16 260 ARG A CA 1
ATOM 2020 C C . ARG A 1 260 ? -18.865 0.607 51.599 1.00 25.16 260 ARG A C 1
ATOM 2022 O O . ARG A 1 260 ? -17.845 -0.056 51.477 1.00 25.16 260 ARG A O 1
ATOM 2029 N N . SER A 1 261 ? -18.932 1.908 51.314 1.00 31.62 261 SER A N 1
ATOM 2030 C CA . SER A 1 261 ? -17.940 2.942 51.649 1.00 31.62 261 SER A CA 1
ATOM 2031 C C . SER A 1 261 ? -16.624 2.486 52.306 1.00 31.62 261 SER A C 1
ATOM 2033 O O . SER A 1 261 ? -16.591 2.168 53.497 1.00 31.62 261 SER A O 1
ATOM 2035 N N . ALA A 1 262 ? -15.520 2.664 51.584 1.00 25.77 262 ALA A N 1
ATOM 2036 C CA . ALA A 1 262 ? -14.237 3.029 52.172 1.00 25.77 262 ALA A CA 1
ATOM 2037 C C . ALA A 1 262 ? -13.504 3.984 51.222 1.00 25.77 262 ALA A C 1
ATOM 2039 O O . ALA A 1 262 ? -12.992 3.608 50.169 1.00 25.77 262 ALA A O 1
ATOM 2040 N N . SER A 1 263 ? -13.495 5.256 51.603 1.00 37.03 263 SER A N 1
ATOM 2041 C CA . SER A 1 263 ? -12.717 6.324 50.994 1.00 37.03 263 SER A CA 1
ATOM 2042 C C . SER A 1 263 ? -11.236 5.953 50.915 1.00 37.03 263 SER A C 1
ATOM 2044 O O . SER A 1 263 ? -10.596 5.764 51.947 1.00 37.03 263 SER A O 1
ATOM 2046 N N . ARG A 1 264 ? -10.650 5.959 49.712 1.00 26.61 264 ARG A N 1
ATOM 2047 C CA . ARG A 1 264 ? -9.214 6.225 49.557 1.00 26.61 264 ARG A CA 1
ATOM 2048 C C . ARG A 1 264 ? -8.901 6.845 48.201 1.00 26.61 264 ARG A C 1
ATOM 2050 O O . ARG A 1 264 ? -8.456 6.190 47.264 1.00 26.61 264 ARG A O 1
ATOM 2057 N N . ALA A 1 265 ? -9.080 8.159 48.132 1.00 36.38 265 ALA A N 1
ATOM 2058 C CA . ALA A 1 265 ? -8.358 8.972 47.171 1.00 36.38 265 ALA A CA 1
ATOM 2059 C C . ALA A 1 265 ? -6.847 8.787 47.406 1.00 36.38 265 ALA A C 1
ATOM 2061 O O . ALA A 1 265 ? -6.338 9.099 48.478 1.00 36.38 265 ALA A O 1
ATOM 2062 N N . THR A 1 266 ? -6.120 8.303 46.401 1.00 29.80 266 THR A N 1
ATOM 2063 C CA . THR A 1 266 ? -4.678 8.560 46.281 1.00 29.80 266 THR A CA 1
ATOM 2064 C C . THR A 1 266 ? -4.443 9.275 44.960 1.00 29.80 266 THR A C 1
ATOM 2066 O O . THR A 1 266 ? -4.178 8.677 43.923 1.00 29.80 266 THR A O 1
ATOM 2069 N N . ARG A 1 267 ? -4.592 10.604 45.005 1.00 36.81 267 ARG A N 1
ATOM 2070 C CA . ARG A 1 267 ? -4.062 11.509 43.985 1.00 36.81 267 ARG A CA 1
ATOM 2071 C C . ARG A 1 267 ? -2.538 11.495 44.113 1.00 36.81 267 ARG A C 1
ATOM 2073 O O . ARG A 1 267 ? -1.988 12.228 44.926 1.00 36.81 267 ARG A O 1
ATOM 2080 N N . ASN A 1 268 ? -1.851 10.670 43.332 1.00 41.31 268 ASN A N 1
ATOM 2081 C CA . ASN A 1 268 ? -0.401 10.785 43.200 1.00 41.31 268 ASN A CA 1
ATOM 2082 C C . ASN A 1 268 ? -0.091 11.770 42.069 1.00 41.31 268 ASN A C 1
ATOM 2084 O O . ASN A 1 268 ? 0.071 11.379 40.914 1.00 41.31 268 ASN A O 1
ATOM 2088 N N . SER A 1 269 ? -0.029 13.058 42.422 1.00 44.09 269 SER A N 1
ATOM 2089 C CA . SER A 1 269 ? 0.620 14.077 41.594 1.00 44.09 269 SER A CA 1
ATOM 2090 C C . SER A 1 269 ? 2.100 13.713 41.500 1.00 44.09 269 SER A C 1
ATOM 2092 O O . SER A 1 269 ? 2.850 13.805 42.473 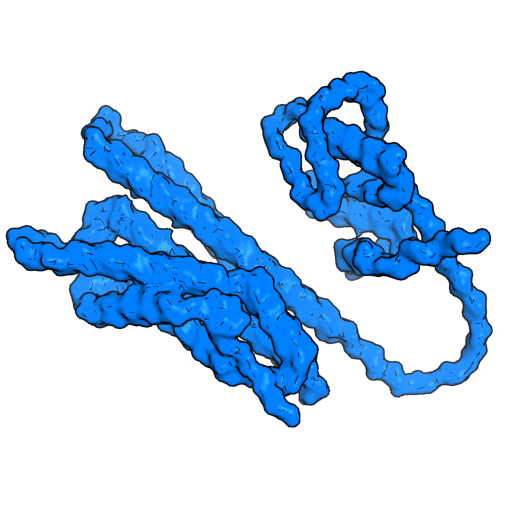1.00 44.09 269 SER A O 1
ATOM 2094 N N . THR A 1 270 ? 2.498 13.169 40.359 1.00 56.75 270 THR A N 1
ATOM 2095 C CA . THR A 1 270 ? 3.892 12.845 40.075 1.00 56.75 270 THR A CA 1
ATOM 2096 C C . THR A 1 270 ? 4.515 14.097 39.459 1.00 56.75 270 THR A C 1
ATOM 2098 O O . THR A 1 270 ? 3.975 14.655 38.509 1.00 56.75 270 THR A O 1
ATOM 2101 N N . ARG A 1 271 ? 5.593 14.613 40.064 1.00 60.53 271 ARG A N 1
ATOM 2102 C CA . ARG A 1 271 ? 6.318 15.783 39.542 1.00 60.53 271 ARG A CA 1
ATOM 2103 C C . ARG A 1 271 ? 7.046 15.402 38.241 1.00 60.53 271 ARG A C 1
ATOM 2105 O O . ARG A 1 271 ? 7.530 14.273 38.176 1.00 60.53 271 ARG A O 1
ATOM 2112 N N . PRO A 1 272 ? 7.182 16.323 37.270 1.00 73.44 272 PRO A N 1
ATOM 2113 C CA . PRO A 1 272 ? 7.930 16.097 36.034 1.00 73.44 272 PRO A CA 1
ATOM 2114 C C . PRO A 1 272 ? 9.340 15.553 36.289 1.00 73.44 272 PRO A C 1
ATOM 2116 O O . PRO A 1 272 ? 10.153 16.189 36.968 1.00 73.44 272 PRO A O 1
ATOM 2119 N N . LEU A 1 273 ? 9.625 14.368 35.751 1.00 80.00 273 LEU A N 1
ATOM 2120 C CA . LEU A 1 273 ? 10.884 13.645 35.938 1.00 80.00 273 LEU A CA 1
ATOM 2121 C C . LEU A 1 273 ? 11.681 13.571 34.625 1.00 80.00 273 LEU A C 1
ATOM 2123 O O . LEU A 1 273 ? 11.108 13.593 33.536 1.00 80.00 273 LEU A O 1
ATOM 2127 N N . SER A 1 274 ? 13.007 13.470 34.748 1.00 85.19 274 SER A N 1
ATOM 2128 C CA . SER A 1 274 ? 13.907 13.085 33.657 1.00 85.19 274 SER A CA 1
ATOM 2129 C C . SER A 1 274 ? 14.546 11.744 33.976 1.00 85.19 274 SER A C 1
ATOM 2131 O O . SER A 1 274 ? 15.077 11.581 35.074 1.00 85.19 274 SER A O 1
ATOM 2133 N N . THR A 1 275 ? 14.530 10.818 33.021 1.00 86.44 275 THR A N 1
ATOM 2134 C CA . THR A 1 275 ? 15.168 9.499 33.162 1.00 86.44 275 THR A CA 1
ATOM 2135 C C . THR A 1 275 ? 16.514 9.414 32.438 1.00 86.44 275 THR A C 1
ATOM 2137 O O . THR A 1 275 ? 17.068 8.327 32.296 1.00 86.44 275 THR A O 1
ATOM 2140 N N . VAL A 1 276 ? 17.037 10.547 31.953 1.00 88.44 276 VAL A N 1
ATOM 2141 C CA . VAL A 1 276 ? 18.328 10.624 31.255 1.00 88.44 276 VAL A CA 1
ATOM 2142 C C . VAL A 1 276 ? 19.450 10.235 32.227 1.00 88.44 276 VAL A C 1
ATOM 2144 O O . VAL A 1 276 ? 19.637 10.929 33.226 1.00 88.44 276 VAL A O 1
ATOM 2147 N N . PRO A 1 277 ? 20.205 9.151 31.964 1.00 84.94 277 PRO A N 1
ATOM 2148 C CA . PRO A 1 277 ? 21.188 8.622 32.912 1.00 84.94 277 PRO A CA 1
ATOM 2149 C C . PRO A 1 277 ? 22.550 9.333 32.840 1.00 84.94 277 PRO A C 1
ATOM 2151 O O . PRO A 1 277 ? 23.499 8.915 33.499 1.00 84.94 277 PRO A O 1
ATOM 2154 N N . PHE A 1 278 ? 22.668 10.383 32.025 1.00 86.50 278 PHE A N 1
ATOM 2155 C CA . PHE A 1 278 ? 23.912 11.101 31.762 1.00 86.50 278 PHE A CA 1
ATOM 2156 C C . PHE A 1 278 ? 23.860 12.491 32.381 1.00 86.50 278 PHE A C 1
ATOM 2158 O O . PHE A 1 278 ? 22.858 13.187 32.234 1.00 86.50 278 PHE A O 1
ATOM 2165 N N . ALA A 1 27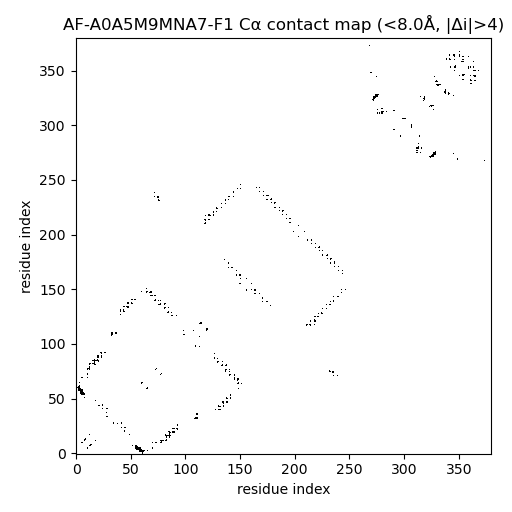9 ? 24.943 12.897 33.043 1.00 83.75 279 ALA A N 1
ATOM 2166 C CA . ALA A 1 279 ? 25.094 14.261 33.530 1.00 83.75 279 ALA A CA 1
ATOM 2167 C C . ALA A 1 279 ? 25.210 15.248 32.359 1.00 83.75 279 ALA A C 1
ATOM 2169 O O . ALA A 1 279 ? 25.720 14.903 31.290 1.00 83.75 279 ALA A O 1
ATOM 2170 N N . ARG A 1 280 ? 24.759 16.487 32.578 1.00 84.38 280 ARG A N 1
ATOM 2171 C CA . ARG A 1 280 ? 24.977 17.578 31.627 1.00 84.38 280 ARG A CA 1
ATOM 2172 C C . ARG A 1 280 ? 26.466 17.897 31.555 1.00 84.38 280 ARG A C 1
ATOM 2174 O O . ARG A 1 280 ? 27.111 18.054 32.589 1.00 84.38 280 ARG A O 1
ATOM 2181 N N . ASP A 1 281 ? 26.974 18.016 30.340 1.00 82.81 281 ASP A N 1
ATOM 2182 C CA . ASP A 1 281 ? 28.356 18.383 30.063 1.00 82.81 281 ASP A CA 1
ATOM 2183 C C . ASP A 1 281 ? 28.513 19.916 30.113 1.00 82.81 281 ASP A C 1
ATOM 2185 O O . ASP A 1 281 ? 27.866 20.608 29.321 1.00 82.81 281 ASP A O 1
ATOM 2189 N N . PRO A 1 282 ? 29.300 20.471 31.057 1.00 78.69 282 PRO A N 1
ATOM 2190 C CA . PRO A 1 282 ? 29.479 21.917 31.188 1.00 78.69 282 PRO A CA 1
ATOM 2191 C C . PRO A 1 282 ? 30.286 22.527 30.034 1.00 78.69 282 PRO A C 1
ATOM 2193 O O . PRO A 1 282 ? 30.135 23.720 29.774 1.00 78.69 282 PRO A O 1
ATOM 2196 N N . ASP A 1 283 ? 31.086 21.722 29.329 1.00 79.88 283 ASP A N 1
ATOM 2197 C CA . ASP A 1 283 ? 31.969 22.162 28.245 1.00 79.88 283 ASP A CA 1
ATOM 2198 C C . ASP A 1 283 ? 31.340 21.934 26.857 1.00 79.88 283 ASP A C 1
ATOM 2200 O O . ASP A 1 283 ? 32.004 22.048 25.821 1.00 79.88 283 ASP A O 1
ATOM 2204 N N . PHE A 1 284 ? 30.042 21.611 26.808 1.00 78.38 284 PHE A N 1
ATOM 2205 C CA . PHE A 1 284 ? 29.337 21.360 25.558 1.00 78.38 284 PHE A CA 1
ATOM 2206 C C . PHE A 1 284 ? 29.314 22.608 24.663 1.00 78.38 284 PHE A C 1
ATOM 2208 O O . PHE A 1 284 ? 28.677 23.619 24.965 1.00 78.38 284 PHE A O 1
ATOM 2215 N N . VAL A 1 285 ? 29.956 22.513 23.497 1.00 75.00 285 VAL A N 1
ATOM 2216 C CA . VAL A 1 285 ? 29.924 23.567 22.479 1.00 75.00 285 VAL A CA 1
ATOM 2217 C C . VAL A 1 285 ? 28.663 23.414 21.631 1.00 75.00 285 VAL A C 1
ATOM 2219 O O . VAL A 1 285 ? 28.554 22.498 20.809 1.00 75.00 285 VAL A O 1
ATOM 2222 N N . SER A 1 286 ? 27.710 24.327 21.824 1.00 64.38 286 SER A N 1
ATOM 2223 C CA . SER A 1 286 ? 26.467 24.357 21.050 1.00 64.38 286 SER A CA 1
ATOM 2224 C C . SER A 1 286 ? 26.745 24.544 19.558 1.00 64.38 286 SER A C 1
ATOM 2226 O O . SER A 1 286 ? 27.507 25.420 19.154 1.00 64.38 286 SER A O 1
ATOM 2228 N N . ARG A 1 287 ? 26.090 23.727 18.731 1.00 64.62 287 ARG A N 1
ATOM 2229 C CA . ARG A 1 287 ? 25.940 23.963 17.291 1.00 64.62 287 ARG A CA 1
ATOM 2230 C C . ARG A 1 287 ? 24.511 24.443 17.093 1.00 64.62 287 ARG A C 1
ATOM 2232 O O . ARG A 1 287 ? 23.606 23.717 17.498 1.00 64.62 287 ARG A O 1
ATOM 2239 N N . ASP A 1 288 ? 24.311 25.625 16.514 1.00 55.41 288 ASP A N 1
ATOM 2240 C CA . ASP A 1 288 ? 23.002 26.280 16.353 1.00 55.41 288 ASP A CA 1
ATOM 2241 C C . ASP A 1 288 ? 22.005 25.423 15.553 1.00 55.41 288 ASP A C 1
ATOM 2243 O O . ASP A 1 288 ? 21.800 25.593 14.354 1.00 55.41 288 ASP A O 1
ATOM 2247 N N . THR A 1 289 ? 21.382 24.460 16.229 1.00 55.28 289 THR A N 1
ATOM 2248 C CA . THR A 1 289 ? 20.443 23.506 15.644 1.00 55.28 289 THR A CA 1
ATOM 2249 C C . THR A 1 289 ? 19.167 23.587 16.466 1.00 55.28 289 THR A C 1
ATOM 2251 O O . THR A 1 289 ? 19.043 22.978 17.527 1.00 55.28 289 THR A O 1
ATOM 2254 N N . LEU A 1 290 ? 18.229 24.416 16.009 1.00 54.62 290 LEU A N 1
ATOM 2255 C CA . LEU A 1 290 ? 16.941 24.622 16.666 1.00 54.62 290 LEU A CA 1
ATOM 2256 C C . LEU A 1 290 ? 16.083 23.356 16.518 1.00 54.62 290 LEU A C 1
ATOM 2258 O O . LEU A 1 290 ? 15.468 23.120 15.480 1.00 54.62 290 LEU A O 1
ATOM 2262 N N . LEU A 1 291 ? 16.048 22.526 17.561 1.00 61.97 291 LEU A N 1
ATOM 2263 C CA . LEU A 1 291 ? 15.142 21.382 17.653 1.00 61.97 291 LEU A CA 1
ATOM 2264 C C . LEU A 1 291 ? 13.768 21.869 18.141 1.00 61.97 291 LEU A C 1
ATOM 2266 O O . LEU A 1 291 ? 13.581 22.182 19.319 1.00 61.97 291 LEU A O 1
ATOM 2270 N N . LEU A 1 292 ? 12.813 21.973 17.215 1.00 57.69 292 LEU A N 1
ATOM 2271 C CA . LEU A 1 292 ? 11.474 22.500 17.489 1.00 57.69 292 LEU A CA 1
ATOM 2272 C C . LEU A 1 292 ? 10.623 21.516 18.325 1.00 57.69 292 LEU A C 1
ATOM 2274 O O . LEU A 1 292 ? 10.585 20.323 18.006 1.00 57.69 292 LEU A O 1
ATOM 2278 N N . PRO A 1 293 ? 9.892 21.991 19.354 1.00 59.91 293 PRO A N 1
ATOM 2279 C CA . PRO A 1 293 ? 8.971 21.162 20.133 1.00 59.91 293 PRO A CA 1
ATOM 2280 C C . PRO A 1 293 ? 7.839 20.566 19.279 1.00 59.91 293 PRO A C 1
ATOM 2282 O O . PRO A 1 293 ? 7.370 21.182 18.325 1.00 59.91 293 PRO A O 1
ATOM 2285 N N . GLY A 1 294 ? 7.347 19.380 19.655 1.00 63.97 294 GLY A N 1
ATOM 2286 C CA . GLY A 1 294 ? 6.131 18.782 19.076 1.00 63.97 294 GLY A CA 1
ATOM 2287 C C . GLY A 1 294 ? 6.321 17.986 17.780 1.00 63.97 294 GLY A C 1
ATOM 2288 O O . GLY A 1 294 ? 5.343 17.475 17.238 1.00 63.97 294 GLY A O 1
ATOM 2289 N N . SER A 1 295 ? 7.557 17.832 17.301 1.00 69.75 295 SER A N 1
ATOM 2290 C CA . SER A 1 295 ? 7.888 17.045 16.106 1.00 69.75 295 SER A CA 1
ATOM 2291 C C . SER A 1 295 ? 8.735 15.816 16.445 1.00 69.75 295 SER A C 1
ATOM 2293 O O . SER A 1 295 ? 9.460 15.793 17.439 1.00 69.75 295 SER A O 1
ATOM 2295 N N . ARG A 1 296 ? 8.661 14.777 15.607 1.00 82.69 296 ARG A N 1
ATOM 2296 C CA . ARG A 1 296 ? 9.592 13.638 15.663 1.00 82.69 296 ARG A CA 1
ATOM 2297 C C . ARG A 1 296 ? 10.864 14.023 14.917 1.00 82.69 296 ARG A C 1
ATOM 2299 O O . ARG A 1 296 ? 10.781 14.421 13.760 1.00 82.69 296 ARG A O 1
ATOM 2306 N N . ILE A 1 297 ? 12.021 13.891 15.561 1.00 83.94 297 ILE A N 1
ATOM 2307 C CA . ILE A 1 297 ? 13.311 14.281 14.983 1.00 83.94 297 ILE A CA 1
ATOM 2308 C C . ILE A 1 297 ? 14.260 13.085 15.003 1.00 83.94 297 ILE A C 1
ATOM 2310 O O . ILE A 1 297 ? 14.376 12.396 16.015 1.00 83.94 297 ILE A O 1
ATOM 2314 N N . ALA A 1 298 ? 14.952 12.858 13.887 1.00 86.56 298 ALA A N 1
ATOM 2315 C CA . ALA A 1 298 ? 16.015 11.868 13.777 1.00 86.56 298 ALA A CA 1
ATOM 2316 C C . ALA A 1 298 ? 17.377 12.568 13.675 1.00 86.56 298 ALA A C 1
ATOM 2318 O O . ALA A 1 298 ? 17.587 13.408 12.803 1.00 86.56 298 ALA A O 1
ATOM 2319 N N . LEU A 1 299 ? 18.316 12.202 14.551 1.00 84.12 299 LEU A N 1
ATOM 2320 C CA . LEU A 1 299 ? 19.716 12.620 14.459 1.00 84.12 299 LEU A CA 1
ATOM 2321 C C . LEU A 1 299 ? 20.499 11.541 13.704 1.00 84.12 299 LEU A C 1
ATOM 2323 O O . LEU A 1 299 ? 20.667 10.430 14.210 1.00 84.12 299 LEU A O 1
ATOM 2327 N N . VAL A 1 300 ? 20.988 11.861 12.505 1.00 84.31 300 VAL A N 1
ATOM 2328 C CA . VAL A 1 300 ? 21.720 10.928 11.628 1.00 84.31 300 VAL A CA 1
ATOM 2329 C C . VAL A 1 300 ? 23.151 11.403 11.383 1.00 84.31 300 VAL A C 1
ATOM 2331 O O . VAL A 1 300 ? 23.439 12.594 11.422 1.00 84.31 300 VAL A O 1
ATOM 2334 N N . GLY A 1 301 ? 24.074 10.464 11.177 1.00 84.25 301 GLY A N 1
ATOM 2335 C CA . GLY A 1 301 ? 25.488 10.766 10.945 1.00 84.25 301 GLY A CA 1
ATOM 2336 C C . GLY A 1 301 ? 26.414 9.632 11.376 1.00 84.25 301 GLY A C 1
ATOM 2337 O O . GLY A 1 301 ? 25.987 8.700 12.065 1.00 84.25 301 GLY A O 1
ATOM 2338 N N . LEU A 1 302 ? 27.690 9.735 11.003 1.00 81.38 302 LEU A N 1
ATOM 2339 C CA . LEU A 1 302 ? 28.725 8.731 11.272 1.00 81.38 302 LEU A CA 1
ATOM 2340 C C . LEU A 1 302 ? 28.845 8.401 12.777 1.00 81.38 302 LEU A C 1
ATOM 2342 O O . LEU A 1 302 ? 28.473 9.198 13.646 1.00 81.38 302 LEU A O 1
ATOM 2346 N N . GLY A 1 303 ? 29.329 7.206 13.116 1.00 85.56 303 GLY A N 1
ATOM 2347 C CA . GLY A 1 303 ? 29.661 6.858 14.503 1.00 85.56 303 GLY A CA 1
ATOM 2348 C C . GLY A 1 303 ? 30.627 7.882 15.118 1.00 85.56 303 GLY A C 1
ATOM 2349 O O . GLY A 1 303 ? 31.496 8.402 14.431 1.00 85.56 303 GLY A O 1
ATOM 2350 N N . GLY A 1 304 ? 30.446 8.220 16.397 1.00 81.75 304 GLY A N 1
ATOM 2351 C CA . GLY A 1 304 ? 31.353 9.124 17.122 1.00 81.75 304 GLY A CA 1
ATOM 2352 C C . GLY A 1 304 ? 31.131 10.634 16.939 1.00 81.75 304 GLY A C 1
ATOM 2353 O O . GLY A 1 304 ? 31.691 11.406 17.703 1.00 81.75 304 GLY A O 1
ATOM 2354 N N . VAL A 1 305 ? 30.262 11.092 16.029 1.00 82.62 305 VAL A N 1
ATOM 2355 C CA . VAL A 1 305 ? 30.052 12.543 15.769 1.00 82.62 305 VAL A CA 1
ATOM 2356 C C . VAL A 1 305 ? 29.257 13.306 16.847 1.00 82.62 305 VAL A C 1
ATOM 2358 O O . VAL A 1 305 ? 28.893 14.458 16.638 1.00 82.62 305 VAL A O 1
ATOM 2361 N N . GLY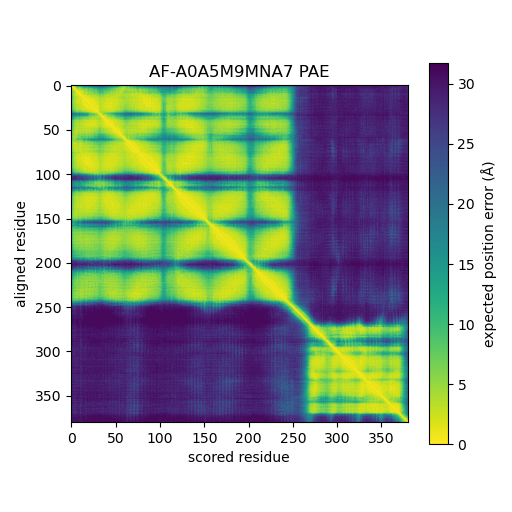 A 1 306 ? 28.937 12.678 17.985 1.00 83.62 306 GLY A N 1
ATOM 2362 C CA . GLY A 1 306 ? 28.270 13.355 19.110 1.00 83.62 306 GLY A CA 1
ATOM 2363 C C . GLY A 1 306 ? 26.735 13.424 19.061 1.00 83.62 306 GLY A C 1
ATOM 2364 O O . GLY A 1 306 ? 26.141 14.195 19.806 1.00 83.62 306 GLY A O 1
ATOM 2365 N N . LYS A 1 307 ? 26.057 12.604 18.245 1.00 89.44 307 LYS A N 1
ATOM 2366 C CA . LYS A 1 307 ? 24.574 12.585 18.145 1.00 89.44 307 LYS A CA 1
ATOM 2367 C C . LYS A 1 307 ? 23.878 12.391 19.497 1.00 89.44 307 LYS A C 1
ATOM 2369 O O . LYS A 1 307 ? 22.938 13.105 19.825 1.00 89.44 307 LYS A O 1
ATOM 2374 N N . SER A 1 308 ? 24.356 11.431 20.287 1.00 88.44 308 SER A N 1
ATOM 2375 C CA . SER A 1 308 ? 23.815 11.166 21.623 1.00 88.44 308 SER A CA 1
ATOM 2376 C C . SER A 1 308 ? 24.063 12.336 22.574 1.00 88.44 308 SER A C 1
ATOM 2378 O O . SER A 1 308 ? 23.178 12.661 23.355 1.00 88.44 308 SER A O 1
ATOM 2380 N N . GLN A 1 309 ? 25.211 13.010 22.455 1.00 86.50 309 GLN A N 1
ATOM 2381 C CA . GLN A 1 309 ? 25.538 14.188 23.261 1.00 86.50 309 GLN A CA 1
ATOM 2382 C C . GLN A 1 309 ? 24.588 15.352 22.966 1.00 86.50 309 GLN A C 1
ATOM 2384 O O . GLN A 1 309 ? 24.102 16.003 23.885 1.00 86.50 309 GLN A O 1
ATOM 2389 N N . LEU A 1 310 ? 24.242 15.551 21.691 1.00 86.31 310 LEU A N 1
ATOM 2390 C CA . LEU A 1 310 ? 23.261 16.554 21.284 1.00 86.31 310 LEU A CA 1
ATOM 2391 C C . LEU A 1 310 ? 21.861 16.261 21.855 1.00 86.31 310 LEU A C 1
ATOM 2393 O O . LEU A 1 310 ? 21.186 17.174 22.323 1.00 86.31 310 LEU A O 1
ATOM 2397 N N . ALA A 1 311 ? 21.433 14.993 21.868 1.00 89.19 311 ALA A N 1
ATOM 2398 C CA . ALA A 1 311 ? 20.158 14.596 22.474 1.00 89.19 311 ALA A CA 1
ATOM 2399 C C . ALA A 1 311 ? 20.139 14.804 24.001 1.00 89.19 311 ALA A C 1
ATOM 2401 O O . ALA A 1 311 ? 19.123 15.2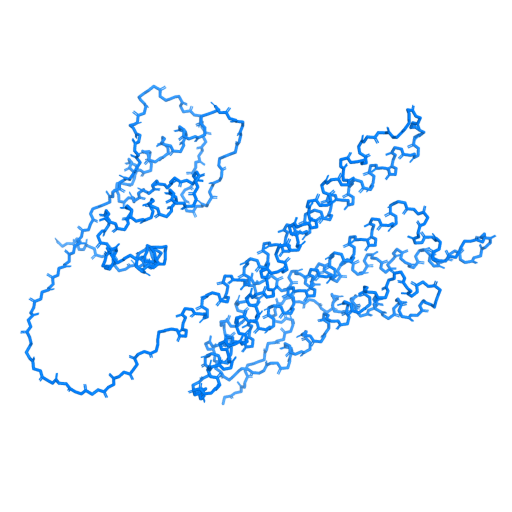30 24.552 1.00 89.19 311 ALA A O 1
ATOM 2402 N N . ILE A 1 312 ? 21.261 14.531 24.678 1.00 89.75 312 ILE A N 1
ATOM 2403 C CA . ILE A 1 312 ? 21.421 14.783 26.116 1.00 89.75 312 ILE A CA 1
ATOM 2404 C C . ILE A 1 312 ? 21.311 16.283 26.394 1.00 89.75 312 ILE A C 1
ATOM 2406 O O . ILE A 1 312 ? 20.490 16.675 27.222 1.00 89.75 312 ILE A O 1
ATOM 2410 N N . GLU A 1 313 ? 22.052 17.131 25.679 1.00 87.69 313 GLU A N 1
ATOM 2411 C CA . GLU A 1 313 ? 21.987 18.581 25.893 1.00 87.69 313 GLU A CA 1
ATOM 2412 C C . GLU A 1 313 ? 20.576 19.131 25.632 1.00 87.69 313 GLU A C 1
ATOM 2414 O O . GLU A 1 313 ? 20.038 19.871 26.458 1.00 87.69 313 GLU A O 1
ATOM 2419 N N . TYR A 1 314 ? 19.916 18.696 24.553 1.00 86.56 314 TYR A N 1
ATOM 2420 C CA . TYR A 1 314 ? 18.537 19.098 24.265 1.00 86.56 314 TYR A CA 1
ATOM 2421 C C . TYR A 1 314 ? 17.572 18.754 25.409 1.00 86.56 314 TYR A C 1
ATOM 2423 O O . TYR A 1 314 ? 16.710 19.555 25.776 1.00 86.56 31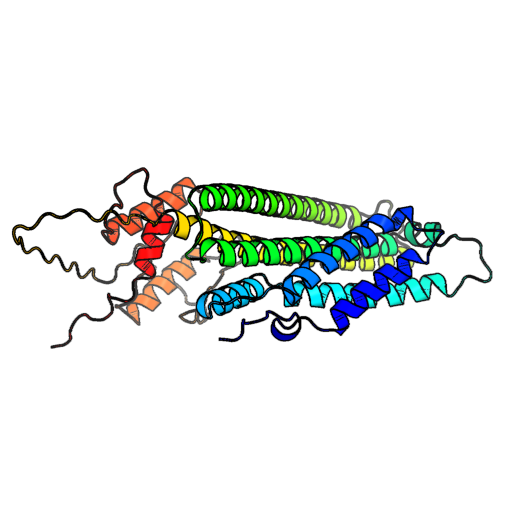4 TYR A O 1
ATOM 2431 N N . SER A 1 315 ? 17.749 17.584 26.027 1.00 88.94 315 SER A N 1
ATOM 2432 C CA . SER A 1 315 ? 16.927 17.152 27.158 1.00 88.94 315 SER A CA 1
ATOM 2433 C C . SER A 1 315 ? 17.059 18.063 28.389 1.00 88.94 315 SER A C 1
ATOM 2435 O O . SER A 1 315 ? 16.083 18.290 29.111 1.00 88.94 315 SER A O 1
ATOM 2437 N N . TYR A 1 316 ? 18.246 18.632 28.617 1.00 85.94 316 TYR A N 1
ATOM 2438 C CA . TYR A 1 316 ? 18.474 19.605 29.683 1.00 85.94 316 TYR A CA 1
ATOM 2439 C C . TYR A 1 316 ? 17.904 20.977 29.320 1.00 85.94 316 TYR A C 1
ATOM 2441 O O . TYR A 1 316 ? 17.282 21.622 30.166 1.00 85.94 316 TYR A O 1
ATOM 2449 N N . GLN A 1 317 ? 18.049 21.399 28.063 1.00 85.44 317 GLN A N 1
ATOM 2450 C CA . GLN A 1 317 ? 17.506 22.666 27.575 1.00 85.44 317 GLN A CA 1
ATOM 2451 C C . GLN A 1 317 ? 15.978 22.711 27.668 1.00 85.44 317 GLN A C 1
ATOM 2453 O O . GLN A 1 317 ? 15.438 23.661 28.236 1.00 85.44 317 GLN A O 1
ATOM 2458 N N . VAL A 1 318 ? 15.277 21.669 27.203 1.00 85.44 318 VAL A N 1
ATOM 2459 C CA . VAL A 1 318 ? 13.804 21.635 27.235 1.00 85.44 318 VAL A CA 1
ATOM 2460 C C . VAL A 1 318 ? 13.262 21.675 28.665 1.00 85.44 318 VAL A C 1
ATOM 2462 O O . VAL A 1 318 ? 12.269 22.347 28.929 1.00 85.44 318 VAL A O 1
ATOM 2465 N N . ARG A 1 319 ? 13.945 21.029 29.618 1.00 85.31 319 ARG A N 1
ATOM 2466 C CA . ARG A 1 319 ? 13.554 21.063 31.036 1.00 85.31 319 ARG A CA 1
ATOM 2467 C C . ARG A 1 319 ? 13.907 22.374 31.727 1.00 85.31 319 ARG A C 1
ATOM 2469 O O . ARG A 1 319 ? 13.207 22.758 32.656 1.00 85.31 319 ARG A O 1
ATOM 2476 N N . SER A 1 320 ? 14.966 23.055 31.291 1.00 82.25 320 SER A N 1
ATOM 2477 C CA . SER A 1 320 ? 15.293 24.405 31.760 1.00 82.25 320 SER A CA 1
ATOM 2478 C C . SER A 1 320 ? 14.238 25.418 31.299 1.00 82.25 320 SER A C 1
ATOM 2480 O O . SER A 1 320 ? 13.759 26.224 32.090 1.00 82.25 320 SER A O 1
ATOM 2482 N N . GLN A 1 321 ? 13.820 25.328 30.031 1.00 83.31 321 GLN A N 1
ATOM 2483 C CA . GLN A 1 321 ? 12.810 26.213 29.438 1.00 83.31 321 GLN A CA 1
ATOM 2484 C C . GLN A 1 321 ? 11.392 25.902 29.929 1.00 83.31 321 GLN A C 1
ATOM 2486 O O . GLN A 1 321 ? 10.592 26.809 30.142 1.00 83.31 321 GLN A O 1
ATOM 2491 N N . SER A 1 322 ? 11.076 24.621 30.119 1.00 82.44 322 SER A N 1
ATOM 2492 C CA . SER A 1 322 ? 9.787 24.156 30.619 1.00 82.44 322 SER A CA 1
ATOM 2493 C C . SER A 1 322 ? 9.997 23.062 31.671 1.00 82.44 322 SER A C 1
ATOM 2495 O O . SER A 1 322 ? 10.004 21.868 31.346 1.00 82.44 322 SER A O 1
ATOM 2497 N N . PRO A 1 323 ? 10.117 23.444 32.959 1.00 83.25 323 PRO A N 1
ATOM 2498 C CA . PRO A 1 323 ? 10.275 22.500 34.068 1.00 83.25 323 PRO A CA 1
ATOM 2499 C C . PRO A 1 323 ? 9.115 21.507 34.214 1.00 83.25 323 PRO A C 1
ATOM 2501 O O . PRO A 1 323 ? 9.264 20.482 34.876 1.00 83.25 323 PRO A O 1
ATOM 2504 N N . ALA A 1 324 ? 7.969 21.799 33.586 1.00 82.25 324 ALA A N 1
ATOM 2505 C CA . ALA A 1 324 ? 6.804 20.923 33.505 1.00 82.25 324 ALA A CA 1
ATOM 2506 C C . ALA A 1 324 ? 6.999 19.715 32.562 1.00 82.25 324 ALA A C 1
ATOM 2508 O O . ALA A 1 324 ? 6.207 18.773 32.594 1.00 82.25 324 ALA A O 1
ATOM 2509 N N . THR A 1 325 ? 8.044 19.726 31.728 1.00 84.44 325 THR A N 1
ATOM 2510 C CA . THR A 1 325 ? 8.265 18.714 30.690 1.00 84.44 325 THR A CA 1
ATOM 2511 C C . THR A 1 325 ? 8.863 17.433 31.264 1.00 84.44 325 THR A C 1
ATOM 2513 O O . THR A 1 325 ? 9.900 17.442 31.933 1.00 84.44 325 THR A O 1
ATOM 2516 N N . TRP A 1 326 ? 8.220 16.313 30.947 1.00 87.81 326 TRP A N 1
ATOM 2517 C CA . TRP A 1 326 ? 8.722 14.970 31.215 1.00 87.81 326 TRP A CA 1
ATOM 2518 C C . TRP A 1 326 ? 9.715 14.543 30.138 1.00 87.81 326 TRP A C 1
ATOM 2520 O O . TRP A 1 326 ? 9.463 14.740 28.951 1.00 87.81 326 TRP A O 1
ATOM 2530 N N . VAL A 1 327 ? 10.821 13.921 30.545 1.00 90.25 327 VAL A N 1
ATOM 2531 C CA . VAL A 1 327 ? 11.828 13.396 29.616 1.00 90.25 327 VAL A CA 1
ATOM 2532 C C . VAL A 1 327 ? 12.087 11.930 29.930 1.00 90.25 327 VAL A C 1
ATOM 2534 O O . VAL A 1 327 ? 12.542 11.593 31.022 1.00 90.25 327 VAL A O 1
ATOM 2537 N N . PHE A 1 328 ? 11.849 11.069 28.945 1.00 92.31 328 PHE A N 1
ATOM 2538 C CA . PHE A 1 328 ? 12.096 9.636 29.043 1.00 92.31 328 PHE A CA 1
ATOM 2539 C C . PHE A 1 328 ? 13.214 9.223 28.082 1.00 92.31 328 PHE A C 1
ATOM 2541 O O . PHE A 1 328 ? 13.163 9.506 26.887 1.00 92.31 328 PHE A O 1
ATOM 2548 N N . TRP A 1 329 ? 14.226 8.551 28.619 1.00 92.12 329 TRP A N 1
ATOM 2549 C CA . TRP A 1 329 ? 15.357 7.978 27.900 1.00 92.12 329 TRP A CA 1
ATOM 2550 C C . TRP A 1 329 ? 15.161 6.471 27.742 1.00 92.12 329 TRP A C 1
ATOM 2552 O O . TRP A 1 329 ? 14.982 5.763 28.731 1.00 92.12 329 TRP A O 1
ATOM 2562 N N . VAL A 1 330 ? 15.211 5.984 26.502 1.00 93.69 330 VAL A N 1
ATOM 2563 C CA . VAL A 1 330 ? 14.960 4.577 26.161 1.00 93.69 330 VAL A CA 1
ATOM 2564 C C . VAL A 1 330 ? 16.168 3.998 25.434 1.00 93.69 330 VAL A C 1
ATOM 2566 O O . VAL A 1 330 ? 16.626 4.546 24.430 1.00 93.69 330 VAL A O 1
ATOM 2569 N N . HIS A 1 331 ? 16.677 2.861 25.913 1.00 87.44 331 HIS A N 1
ATOM 2570 C CA . HIS A 1 331 ? 17.780 2.160 25.261 1.00 87.44 331 HIS A CA 1
ATOM 2571 C C . HIS A 1 331 ? 17.269 1.255 24.135 1.00 87.44 331 HIS A C 1
ATOM 2573 O O . HIS A 1 331 ? 16.631 0.239 24.387 1.00 87.44 331 HIS A O 1
ATOM 2579 N N . ALA A 1 332 ? 17.612 1.584 22.889 1.00 87.88 332 ALA A N 1
ATOM 2580 C CA . ALA A 1 332 ? 17.196 0.835 21.698 1.00 87.88 332 ALA A CA 1
ATOM 2581 C C . ALA A 1 332 ? 18.255 -0.163 21.182 1.00 87.88 332 ALA A C 1
ATOM 2583 O O . ALA A 1 332 ? 18.269 -0.498 20.003 1.00 87.88 332 ALA A O 1
ATOM 2584 N N . THR A 1 333 ? 19.179 -0.622 22.036 1.00 80.44 333 THR A N 1
ATOM 2585 C CA . THR A 1 333 ? 20.278 -1.513 21.612 1.00 80.44 333 THR A CA 1
ATOM 2586 C C . THR A 1 333 ? 19.821 -2.935 21.293 1.00 80.44 333 THR A C 1
ATOM 2588 O O . THR A 1 333 ? 20.425 -3.589 20.451 1.00 80.44 333 THR A O 1
ATOM 2591 N N . ASN A 1 334 ? 18.784 -3.430 21.970 1.00 87.50 334 ASN A N 1
ATOM 2592 C CA . ASN A 1 334 ? 18.100 -4.684 21.659 1.00 87.50 334 ASN A CA 1
ATOM 2593 C C . ASN A 1 334 ? 16.703 -4.701 22.300 1.00 87.50 334 ASN A C 1
ATOM 2595 O O . ASN A 1 334 ? 16.404 -3.872 23.162 1.00 87.50 334 ASN A O 1
ATOM 2599 N N . ALA A 1 335 ? 15.869 -5.663 21.898 1.00 85.38 335 ALA A N 1
ATOM 2600 C CA . ALA A 1 335 ? 14.483 -5.775 22.354 1.00 85.38 335 ALA A CA 1
ATOM 2601 C C . ALA A 1 335 ? 14.355 -5.898 23.883 1.00 85.38 335 ALA A C 1
ATOM 2603 O O . ALA A 1 335 ? 13.527 -5.215 24.477 1.00 85.38 335 ALA A O 1
ATOM 2604 N N . ALA A 1 336 ? 15.216 -6.688 24.534 1.00 83.81 336 ALA A N 1
ATOM 2605 C CA . ALA A 1 336 ? 15.171 -6.874 25.985 1.00 83.81 336 ALA A CA 1
ATOM 2606 C C . ALA A 1 336 ? 15.484 -5.574 26.750 1.00 83.81 336 ALA A C 1
ATOM 2608 O O . ALA A 1 336 ? 14.780 -5.218 27.692 1.00 83.81 336 ALA A O 1
ATOM 2609 N N . ARG A 1 337 ? 16.508 -4.817 26.327 1.00 84.56 337 ARG A N 1
ATOM 2610 C CA . ARG A 1 337 ? 16.836 -3.510 26.927 1.00 84.56 337 ARG A CA 1
ATOM 2611 C C . ARG A 1 337 ? 15.787 -2.445 26.628 1.00 84.56 337 ARG A C 1
ATOM 2613 O O . ARG A 1 337 ? 15.554 -1.572 27.466 1.00 84.56 337 ARG A O 1
ATOM 2620 N N . PHE A 1 338 ? 15.161 -2.525 25.459 1.00 90.19 338 PHE A N 1
ATOM 2621 C CA . PHE A 1 338 ? 14.066 -1.644 25.083 1.00 90.19 338 PHE A CA 1
ATOM 2622 C C . PHE A 1 338 ? 12.850 -1.880 25.983 1.00 90.19 338 PHE A C 1
ATOM 2624 O O . PHE A 1 338 ? 12.368 -0.940 26.609 1.00 90.19 338 PHE A O 1
ATOM 2631 N N . GLU A 1 339 ? 12.416 -3.133 26.137 1.00 90.19 339 GLU A N 1
ATOM 2632 C CA . GLU A 1 339 ? 11.319 -3.498 27.038 1.00 90.19 339 GLU A CA 1
ATOM 2633 C C . GLU A 1 339 ? 11.621 -3.118 28.492 1.00 90.19 339 GLU A C 1
ATOM 2635 O O . GLU A 1 339 ? 10.788 -2.495 29.153 1.00 90.19 339 GLU A O 1
ATOM 2640 N N . GLN A 1 340 ? 12.834 -3.410 28.974 1.00 89.12 340 GLN A N 1
ATOM 2641 C CA . GLN A 1 340 ? 13.241 -3.044 30.329 1.00 89.12 340 GLN A CA 1
ATOM 2642 C C . GLN A 1 340 ? 13.178 -1.527 30.554 1.00 89.12 340 GLN A C 1
ATOM 2644 O O . GLN A 1 340 ? 12.680 -1.091 31.586 1.00 89.12 340 GLN A O 1
ATOM 2649 N N . SER A 1 341 ? 13.578 -0.717 29.567 1.00 90.81 341 SER A N 1
ATOM 2650 C CA . SER A 1 341 ? 13.476 0.747 29.665 1.00 90.81 341 SER A CA 1
ATOM 2651 C C . SER A 1 341 ? 12.023 1.208 29.859 1.00 90.81 341 SER A C 1
ATOM 2653 O O . SER A 1 341 ? 11.763 2.133 30.624 1.00 90.81 341 SER A O 1
ATOM 2655 N N . PHE A 1 342 ? 11.053 0.552 29.213 1.00 92.25 342 PHE A N 1
ATOM 2656 C CA . PHE A 1 342 ? 9.629 0.844 29.416 1.00 92.25 342 PHE A CA 1
ATOM 2657 C C . PHE A 1 342 ? 9.117 0.373 30.781 1.00 92.25 342 PHE A C 1
ATOM 2659 O O . PHE A 1 342 ? 8.287 1.058 31.384 1.00 92.25 342 PHE A O 1
ATOM 2666 N N . ARG A 1 343 ? 9.633 -0.748 31.304 1.00 90.38 343 ARG A N 1
ATOM 2667 C CA . ARG A 1 343 ? 9.337 -1.204 32.675 1.00 90.38 343 ARG A CA 1
ATOM 2668 C C . ARG A 1 343 ? 9.842 -0.198 33.704 1.00 90.38 343 ARG A C 1
ATOM 2670 O O . ARG A 1 343 ? 9.077 0.211 34.575 1.00 90.38 343 ARG A O 1
ATOM 2677 N N . ASP A 1 344 ? 11.061 0.298 33.520 1.00 88.75 344 ASP A N 1
ATOM 2678 C CA . ASP A 1 344 ? 11.656 1.314 34.386 1.00 88.75 344 ASP A CA 1
ATOM 2679 C C . ASP A 1 344 ? 10.846 2.624 34.355 1.00 88.75 344 ASP A C 1
ATOM 2681 O O . ASP A 1 344 ? 10.591 3.219 35.405 1.00 88.75 344 ASP A O 1
ATOM 2685 N N . ILE A 1 345 ? 10.377 3.056 33.175 1.00 90.81 345 ILE A N 1
ATOM 2686 C CA . ILE A 1 345 ? 9.489 4.225 33.037 1.00 90.81 345 ILE A CA 1
ATOM 2687 C C . ILE A 1 345 ? 8.184 4.008 33.808 1.00 90.81 345 ILE A C 1
ATOM 2689 O O . ILE A 1 345 ? 7.788 4.868 34.599 1.00 90.81 345 ILE A O 1
ATOM 2693 N N . ALA A 1 346 ? 7.526 2.861 33.614 1.00 89.31 346 ALA A N 1
ATOM 2694 C CA . ALA A 1 346 ? 6.276 2.541 34.297 1.00 89.31 346 ALA A CA 1
ATOM 2695 C C . ALA A 1 346 ? 6.442 2.519 35.824 1.00 89.31 346 ALA A C 1
ATOM 2697 O O . ALA A 1 346 ? 5.559 2.984 36.556 1.00 89.31 346 ALA A O 1
ATOM 2698 N N . ASP A 1 347 ? 7.579 2.015 36.309 1.00 87.44 347 ASP A N 1
ATOM 2699 C CA . ASP A 1 347 ? 7.950 2.020 37.723 1.00 87.44 347 ASP A CA 1
ATOM 2700 C C . ASP A 1 347 ? 8.153 3.421 38.280 1.00 87.44 347 ASP A C 1
ATOM 2702 O O . ASP A 1 347 ? 7.592 3.750 39.334 1.00 87.44 347 ASP A O 1
ATOM 2706 N N . GLN A 1 348 ? 8.872 4.271 37.553 1.00 84.00 348 GLN A N 1
ATOM 2707 C CA . GLN A 1 348 ? 9.131 5.649 37.962 1.00 84.00 348 GLN A CA 1
ATOM 2708 C C . GLN A 1 348 ? 7.852 6.488 38.027 1.00 84.00 348 GLN A C 1
ATOM 2710 O O . GLN A 1 348 ? 7.639 7.225 38.994 1.00 84.00 348 GLN A O 1
ATOM 2715 N N . VAL A 1 349 ? 6.957 6.329 37.050 1.00 85.19 349 VAL A N 1
ATOM 2716 C CA . VAL A 1 349 ? 5.669 7.047 37.008 1.00 85.19 349 VAL A CA 1
ATOM 2717 C C . VAL A 1 349 ? 4.559 6.345 37.802 1.00 85.19 349 VAL A C 1
ATOM 2719 O O . VAL A 1 349 ? 3.429 6.835 37.878 1.00 85.19 349 VAL A O 1
ATOM 2722 N N . LYS A 1 350 ? 4.904 5.232 38.467 1.00 85.88 350 LYS A N 1
ATOM 2723 C CA . LYS A 1 350 ? 4.050 4.444 39.365 1.00 85.88 350 LYS A CA 1
ATOM 2724 C C . LYS A 1 350 ? 2.718 4.047 38.727 1.00 85.88 350 LYS A C 1
ATOM 2726 O O . LYS A 1 350 ? 1.675 4.146 39.378 1.00 85.88 350 LYS A O 1
ATOM 2731 N N . ILE A 1 351 ? 2.746 3.583 37.476 1.00 84.94 351 ILE A N 1
ATOM 2732 C CA . ILE A 1 351 ? 1.531 3.109 36.797 1.00 84.94 351 ILE A CA 1
ATOM 2733 C C . ILE A 1 351 ? 0.950 1.918 37.586 1.00 84.94 351 ILE A C 1
ATOM 2735 O O . ILE A 1 351 ? 1.716 1.079 38.082 1.00 84.94 351 ILE A O 1
ATOM 2739 N N . PRO A 1 352 ? -0.376 1.840 37.792 1.00 82.44 352 PRO A N 1
ATOM 2740 C CA . PRO A 1 352 ? -1.015 0.625 38.296 1.00 82.44 352 PRO A CA 1
ATOM 2741 C C . PRO A 1 352 ? -0.630 -0.594 37.445 1.00 82.44 352 PRO A C 1
ATOM 2743 O O . PRO A 1 352 ? -0.298 -0.437 36.279 1.00 82.44 352 PRO A O 1
ATOM 2746 N N . GLU A 1 353 ? -0.615 -1.792 38.034 1.00 81.88 353 GLU A N 1
ATOM 2747 C CA . GLU A 1 353 ? -0.360 -3.074 37.331 1.00 81.88 353 GLU A CA 1
ATOM 2748 C C . GLU A 1 353 ? 1.043 -3.269 36.726 1.00 81.88 353 GLU A C 1
ATOM 2750 O O . GLU A 1 353 ? 1.398 -4.373 36.336 1.00 81.88 353 GLU A O 1
ATOM 2755 N N . ARG A 1 354 ? 1.918 -2.260 36.761 1.00 82.62 354 ARG A N 1
ATOM 2756 C CA . ARG A 1 354 ? 3.287 -2.309 36.202 1.00 82.62 354 ARG A CA 1
ATOM 2757 C C . ARG A 1 354 ? 4.195 -3.455 36.678 1.00 82.62 354 ARG A C 1
ATOM 2759 O O . ARG A 1 354 ? 5.201 -3.734 36.037 1.00 82.62 354 ARG A O 1
ATOM 2766 N N . ARG A 1 355 ? 3.888 -4.063 37.830 1.00 80.31 355 ARG A N 1
ATOM 2767 C CA . ARG A 1 355 ? 4.663 -5.170 38.421 1.00 80.31 355 ARG A CA 1
ATOM 2768 C C . ARG A 1 355 ? 4.180 -6.546 37.968 1.00 80.31 355 ARG A C 1
ATOM 2770 O O . ARG A 1 355 ? 4.778 -7.543 38.359 1.00 80.31 355 ARG A O 1
ATOM 2777 N N . ASP A 1 356 ? 3.106 -6.604 37.191 1.00 81.75 356 ASP A N 1
ATOM 2778 C CA . ASP A 1 356 ? 2.640 -7.845 36.598 1.00 81.75 356 ASP A CA 1
ATOM 2779 C C . ASP A 1 356 ? 3.537 -8.216 35.405 1.00 81.75 356 ASP A C 1
ATOM 2781 O O . ASP A 1 356 ? 3.724 -7.446 34.458 1.00 81.75 356 ASP A O 1
ATOM 2785 N N . ALA A 1 357 ? 4.133 -9.407 35.478 1.00 73.56 357 ALA A N 1
ATOM 2786 C CA . ALA A 1 357 ? 5.025 -9.931 34.452 1.00 73.56 357 ALA A CA 1
ATOM 2787 C C . ALA A 1 357 ? 4.292 -10.258 33.140 1.00 73.56 357 ALA A C 1
ATOM 2789 O O . ALA A 1 357 ? 4.922 -10.250 32.085 1.00 73.56 357 ALA A O 1
ATOM 2790 N N . GLN A 1 358 ? 2.982 -10.523 33.198 1.00 73.56 358 GLN A N 1
ATOM 2791 C CA . GLN A 1 358 ? 2.151 -10.853 32.035 1.00 73.56 358 GLN A CA 1
ATOM 2792 C C . GLN A 1 358 ? 1.580 -9.610 31.339 1.00 73.56 358 GLN A C 1
ATOM 2794 O O . GLN A 1 358 ? 1.020 -9.713 30.247 1.00 73.56 358 GLN A O 1
ATOM 2799 N N . VAL A 1 359 ? 1.720 -8.426 31.945 1.00 82.12 359 VAL A N 1
ATOM 2800 C CA . VAL A 1 359 ? 1.205 -7.184 31.368 1.00 82.12 359 VAL A CA 1
ATOM 2801 C C . VAL A 1 359 ? 2.094 -6.719 30.216 1.00 82.12 359 VAL A C 1
ATOM 2803 O O . VAL A 1 359 ? 3.326 -6.687 30.320 1.00 82.12 359 VAL A O 1
ATOM 2806 N N . ASN A 1 360 ? 1.467 -6.301 29.115 1.00 86.69 360 ASN A N 1
ATOM 2807 C CA . ASN A 1 360 ? 2.179 -5.630 28.035 1.00 86.69 360 ASN A CA 1
ATOM 2808 C C . ASN A 1 360 ? 2.576 -4.223 28.497 1.00 86.69 360 ASN A C 1
ATOM 2810 O O . ASN A 1 360 ? 1.757 -3.299 28.539 1.00 86.69 360 ASN A O 1
ATOM 2814 N N . ILE A 1 361 ? 3.854 -4.066 28.838 1.00 90.06 361 ILE A N 1
ATOM 2815 C CA . ILE A 1 361 ? 4.375 -2.818 29.388 1.00 90.06 361 ILE A CA 1
ATOM 2816 C C . ILE A 1 361 ? 4.257 -1.637 28.418 1.00 90.06 361 ILE A C 1
ATOM 2818 O O . ILE A 1 361 ? 4.031 -0.508 28.851 1.00 90.06 361 ILE A O 1
ATOM 2822 N N . PHE A 1 362 ? 4.352 -1.883 27.108 1.00 91.38 362 PHE A N 1
ATOM 2823 C CA . PHE A 1 362 ? 4.262 -0.832 26.096 1.00 91.38 362 PHE A CA 1
ATOM 2824 C C . PHE A 1 362 ? 2.857 -0.243 26.049 1.00 91.38 362 PHE A C 1
ATOM 2826 O O . PHE A 1 362 ? 2.705 0.976 26.114 1.00 91.38 362 PHE A O 1
ATOM 2833 N N . SER A 1 363 ? 1.835 -1.103 26.031 1.00 87.44 363 SER A N 1
ATOM 2834 C CA . SER A 1 363 ? 0.434 -0.676 26.085 1.00 87.44 363 SER A CA 1
ATOM 2835 C C . SER A 1 363 ? 0.125 0.063 27.386 1.00 87.44 363 SER A C 1
ATOM 2837 O O . SER A 1 363 ? -0.593 1.062 27.381 1.00 87.44 363 SER A O 1
ATOM 2839 N N . LEU A 1 364 ? 0.704 -0.385 28.503 1.00 86.94 364 LEU A N 1
ATOM 2840 C CA . LEU A 1 364 ? 0.507 0.245 29.804 1.00 86.94 364 LEU A CA 1
ATOM 2841 C C . LEU A 1 364 ? 1.072 1.676 29.845 1.00 86.94 364 LEU A C 1
ATOM 2843 O O . LEU A 1 364 ? 0.385 2.606 30.274 1.00 86.94 364 LEU A O 1
ATOM 2847 N N . VAL A 1 365 ? 2.305 1.863 29.366 1.00 88.62 365 VAL A N 1
ATOM 2848 C CA . VAL A 1 365 ? 2.946 3.184 29.287 1.00 88.62 365 VAL A CA 1
ATOM 2849 C C . VAL A 1 365 ? 2.261 4.070 28.246 1.00 88.62 365 VAL A C 1
ATOM 2851 O O . VAL A 1 365 ? 2.056 5.253 28.504 1.00 88.62 365 VAL A O 1
ATOM 2854 N N . GLU A 1 366 ? 1.846 3.527 27.100 1.00 88.44 366 GLU A N 1
ATOM 2855 C CA . GLU A 1 366 ? 1.118 4.282 26.075 1.00 88.44 366 GLU A CA 1
ATOM 2856 C C . GLU A 1 366 ? -0.215 4.824 26.604 1.00 88.44 366 GLU A C 1
ATOM 2858 O O . GLU A 1 366 ? -0.507 6.013 26.453 1.00 88.44 366 GLU A O 1
ATOM 2863 N N . ASN A 1 367 ? -1.008 3.973 27.257 1.00 86.94 367 ASN A N 1
ATOM 2864 C CA . ASN A 1 367 ? -2.274 4.379 27.861 1.00 86.94 367 ASN A CA 1
ATOM 2865 C C . ASN A 1 367 ? -2.057 5.476 28.906 1.00 86.94 367 ASN A C 1
ATOM 2867 O O . ASN A 1 367 ? -2.813 6.445 28.958 1.00 86.94 367 ASN A O 1
ATOM 2871 N N . TRP A 1 368 ? -0.984 5.360 29.690 1.00 86.56 368 TRP A N 1
ATOM 2872 C CA . TRP A 1 368 ? -0.603 6.380 30.659 1.00 86.56 368 TRP A CA 1
ATOM 2873 C C . TRP A 1 368 ? -0.204 7.710 30.003 1.00 86.56 368 TRP A C 1
ATOM 2875 O O . TRP A 1 368 ? -0.646 8.761 30.460 1.00 86.56 368 TRP A O 1
ATOM 2885 N N . LEU A 1 369 ? 0.569 7.684 28.910 1.00 85.62 369 LEU A N 1
ATOM 2886 C CA . LEU A 1 369 ? 0.971 8.886 28.163 1.00 85.62 369 LEU A CA 1
ATOM 2887 C C . LEU A 1 369 ? -0.216 9.599 27.494 1.00 85.62 369 LEU A C 1
ATOM 2889 O O . LEU A 1 369 ? -0.171 10.811 27.288 1.00 85.62 369 LEU A O 1
ATOM 2893 N N . ARG A 1 370 ? -1.272 8.860 27.139 1.00 82.69 370 ARG A N 1
ATOM 2894 C CA . ARG A 1 370 ? -2.482 9.396 26.492 1.00 82.69 370 ARG A CA 1
ATOM 2895 C C . ARG A 1 370 ? -3.486 10.007 27.474 1.00 82.69 370 ARG A C 1
ATOM 2897 O O . ARG A 1 370 ? -4.371 10.748 27.038 1.00 82.69 370 ARG A O 1
ATOM 2904 N N . ASP A 1 371 ? -3.383 9.708 28.768 1.00 78.88 371 ASP A N 1
ATOM 2905 C CA . ASP A 1 371 ? -4.345 10.163 29.773 1.00 78.88 371 ASP A CA 1
ATOM 2906 C C . ASP A 1 371 ? -4.192 11.669 30.070 1.00 78.88 371 ASP A C 1
ATOM 2908 O O . ASP A 1 371 ? -3.408 12.104 30.916 1.00 78.88 371 ASP A O 1
ATOM 2912 N N . LYS A 1 372 ? -4.986 12.487 29.367 1.00 54.16 372 LYS A N 1
ATOM 2913 C CA . LYS A 1 372 ? -5.013 13.958 29.478 1.00 54.16 372 LYS A CA 1
ATOM 2914 C C . LYS A 1 372 ? -5.518 14.495 30.829 1.00 54.16 372 LYS A C 1
ATOM 2916 O O . LYS A 1 372 ? -5.496 15.704 31.044 1.00 54.16 372 LYS A O 1
ATOM 2921 N N . LYS A 1 373 ? -5.966 13.654 31.772 1.00 49.34 373 LYS A N 1
ATOM 2922 C CA . LYS A 1 373 ? -6.532 14.113 33.061 1.00 49.34 373 LYS A CA 1
ATOM 2923 C C . LYS A 1 373 ? -5.518 14.660 34.075 1.00 49.34 373 LYS A C 1
ATOM 2925 O O . LYS A 1 373 ? -5.909 14.992 35.193 1.00 49.34 373 LYS A O 1
ATOM 2930 N N . ARG A 1 374 ? -4.235 14.779 33.728 1.00 52.56 374 ARG A N 1
ATOM 2931 C CA . ARG A 1 374 ? -3.187 15.215 34.671 1.00 52.56 374 ARG A CA 1
ATOM 2932 C C . ARG A 1 374 ? -2.760 16.680 34.537 1.00 52.56 374 ARG A C 1
ATOM 2934 O O . ARG A 1 374 ? -1.958 17.127 35.347 1.00 52.56 374 ARG A O 1
ATOM 2941 N N . GLU A 1 375 ? -3.347 17.440 33.611 1.00 38.78 375 GLU A N 1
ATOM 2942 C CA . GLU A 1 375 ? -3.094 18.888 33.467 1.00 38.78 375 GLU A CA 1
ATOM 2943 C C . GLU A 1 375 ? -3.963 19.792 34.362 1.00 38.78 375 GLU A C 1
ATOM 2945 O O . GLU A 1 375 ? -3.812 21.007 34.326 1.00 38.78 375 GLU A O 1
ATOM 2950 N N . VAL A 1 376 ? -4.820 19.251 35.236 1.00 35.84 376 VAL A N 1
ATOM 2951 C CA . VAL A 1 376 ? -5.576 20.078 36.200 1.00 35.84 376 VAL A CA 1
ATOM 2952 C C . VAL A 1 376 ? -5.118 19.791 37.626 1.00 35.84 376 VAL A C 1
ATOM 2954 O O . VAL A 1 376 ? -5.797 19.147 38.425 1.00 35.84 376 VAL A O 1
ATOM 2957 N N . GLY A 1 377 ? -3.923 20.285 37.939 1.00 34.78 377 GLY A N 1
ATOM 2958 C CA . GLY A 1 377 ? -3.482 20.562 39.301 1.00 34.78 377 GLY A CA 1
ATOM 2959 C C . GLY A 1 377 ? -3.696 22.040 39.615 1.00 34.78 377 GLY A C 1
ATOM 2960 O O . GLY A 1 377 ? -2.774 22.827 39.470 1.00 34.78 377 GLY A O 1
ATOM 2961 N N . SER A 1 378 ? -4.932 22.385 39.982 1.00 31.88 378 SER A N 1
ATOM 2962 C CA . SER A 1 378 ? -5.331 23.497 40.863 1.00 31.88 378 SER A CA 1
ATOM 2963 C C . SER A 1 378 ? -4.249 24.534 41.215 1.00 31.88 378 SER A C 1
ATOM 2965 O O . SER A 1 378 ? -3.512 24.349 42.184 1.00 31.88 378 SER A O 1
ATOM 2967 N N . TYR A 1 379 ? -4.246 25.664 40.504 1.00 31.86 379 TYR A N 1
ATOM 2968 C CA . TYR A 1 379 ? -4.018 26.949 41.162 1.00 31.86 379 TYR A CA 1
ATOM 2969 C C . TYR A 1 379 ? -5.332 27.335 41.849 1.00 31.86 379 TYR A C 1
ATOM 2971 O O . TYR A 1 379 ? -6.348 27.582 41.199 1.00 31.86 379 TYR A O 1
ATOM 2979 N N . SER A 1 380 ? -5.323 27.291 43.173 1.00 31.08 380 SER A N 1
ATOM 2980 C CA . SER A 1 380 ? -6.271 27.964 44.059 1.00 31.08 380 SER A CA 1
ATOM 2981 C C . SER A 1 380 ? -5.450 28.605 45.157 1.00 31.08 380 SER A C 1
ATOM 2983 O O . SER A 1 380 ? -4.554 27.891 45.669 1.00 31.08 380 SER A O 1
#

Nearest PDB structures (foldseek):
  6h2d-assembly1_R  TM=3.354E-01  e=2.100E+00  Aeromonas hydrophila subsp. hydrophila AL09-71
  5sv0-assembly1_B  TM=2.745E-01  e=2.100E+00  Escherichia coli DH1
  9cpb-assembly1_6H  TM=1.893E-01  e=7.180E+00  Bos taurus

Mean predicted aligned error: 17.72 Å

Organism: NCBI:txid1220188

Sequence (380 aa):
MDPFSITVGALGITDFAISSIGHLRDFINSLDEAKDVIQDITSSLEAIQRPLSVLTELTITDSTTYVAAKEDLKKAGLAESVNKCGQACAEFTKKLEQWTKHSSATKTSLRDRLSIGFWNKEKIRTLRTQVQSCQAIVQFAVDSAQLTILVRSEDASKIDRQETKKHLRVLETAIQEHIETTKRKQGEILQRKEDLKIPEDGCDDEDGGAQRTLAIQEIDKQSRLLEEDQTASGVVSQILSKLSVQEIGDNRGSINAEFRSASRATRNSTRPLSTVPFARDPDFVSRDTLLLPGSRIALVGLGGVGKSQLAIEYSYQVRSQSPATWVFWVHATNAARFEQSFRDIADQVKIPERRDAQVNIFSLVENWLRDKKREVGSYS

pLDDT: mean 77.01, std 16.35, range [24.31, 95.69]